Protein 1VR4 (pdb70)

Organism: Bacillus cereus (strain ATCC 14579 / DSM 31 / CCUG 7414 / JCM 2152 / NBRC 15305 / NCIMB 9373 / NCTC 2599 / NRRL B-3711) (NCBI:txid226900)

Structure (mmCIF, N/CA/C/O backbone):
data_1VR4
#
_entry.id   1VR4
#
_cell.length_a   51.940
_cell.length_b   53.560
_cell.length_c   53.480
_cell.angle_alpha   65.88
_cell.angle_beta   70.37
_cell.angle_gamma   70.88
#
_symmetry.space_group_name_H-M   'P 1'
#
loop_
_entity.id
_entity.type
_entity.pdbx_description
1 polymer 'hypothetical protein APC22750'
2 water water
#
loop_
_atom_site.group_PDB
_atom_site.id
_atom_site.type_symbol
_atom_site.label_atom_id
_atom_site.label_alt_id
_atom_site.label_comp_id
_atom_site.label_asym_id
_atom_site.label_entity_id
_atom_site.label_seq_id
_atom_site.pdbx_PDB_ins_code
_atom_site.Cartn_x
_atom_site.Cartn_y
_atom_site.Cartn_z
_atom_site.occupancy
_atom_site.B_iso_or_equiv
_atom_site.auth_seq_id
_atom_site.auth_comp_id
_atom_site.auth_asym_id
_atom_site.auth_atom_id
_atom_site.pdbx_PDB_model_num
ATOM 1 N N . MET A 1 1 ? 27.821 26.431 -7.486 1.00 17.33 1 MET A N 1
ATOM 2 C CA . MET A 1 1 ? 27.446 27.738 -6.874 1.00 17.34 1 MET A CA 1
ATOM 3 C C . MET A 1 1 ? 27.403 27.597 -5.358 1.00 16.30 1 MET A C 1
ATOM 4 O O . MET A 1 1 ? 26.685 26.747 -4.838 1.00 16.41 1 MET A O 1
ATOM 9 N N . ILE A 1 2 ? 28.164 28.415 -4.642 1.00 15.03 2 ILE A N 1
ATOM 10 C CA . ILE A 1 2 ? 27.948 28.534 -3.199 1.00 13.90 2 ILE A CA 1
ATOM 11 C C . ILE A 1 2 ? 26.772 29.478 -2.929 1.00 13.08 2 ILE A C 1
ATOM 12 O O . ILE A 1 2 ? 26.803 30.621 -3.350 1.00 11.89 2 ILE A O 1
ATOM 17 N N . VAL A 1 3 ? 25.730 28.950 -2.281 1.00 11.84 3 VAL A N 1
ATOM 18 C CA . VAL A 1 3 ? 24.661 29.745 -1.686 1.00 12.41 3 VAL A CA 1
ATOM 19 C C . VAL A 1 3 ? 24.809 29.762 -0.158 1.00 11.39 3 VAL A C 1
ATOM 20 O O . VAL A 1 3 ? 24.999 28.724 0.484 1.00 11.42 3 VAL A O 1
ATOM 24 N N . THR A 1 4 ? 24.776 30.944 0.434 1.00 10.71 4 THR A N 1
ATOM 25 C CA . THR A 1 4 ? 24.985 31.035 1.875 1.00 9.35 4 THR A CA 1
ATOM 26 C C . THR A 1 4 ? 24.200 32.163 2.512 1.00 9.82 4 THR A C 1
ATOM 27 O O . THR A 1 4 ? 24.044 33.236 1.911 1.00 8.87 4 THR A O 1
ATOM 31 N N . THR A 1 5 ? 23.691 31.902 3.721 1.00 9.56 5 THR A N 1
ATOM 32 C CA . THR A 1 5 ? 22.985 32.918 4.481 1.00 9.59 5 THR A CA 1
ATOM 33 C C . THR A 1 5 ? 23.967 33.863 5.176 1.00 10.40 5 THR A C 1
ATOM 34 O O . THR A 1 5 ? 23.533 34.867 5.730 1.00 10.69 5 THR A O 1
ATOM 38 N N . THR A 1 6 ? 25.275 33.549 5.151 1.00 11.67 6 THR A N 1
ATOM 39 C CA . THR A 1 6 ? 26.306 34.417 5.746 1.00 12.40 6 THR A CA 1
ATOM 40 C C . THR A 1 6 ? 26.694 35.550 4.797 1.00 14.02 6 THR A C 1
ATOM 41 O O . THR A 1 6 ? 26.452 35.463 3.587 1.00 14.09 6 THR A O 1
ATOM 45 N N . SER A 1 7 ? 27.332 36.580 5.361 1.00 15.23 7 SER A N 1
ATOM 46 C CA . SER A 1 7 ? 27.701 37.804 4.663 1.00 16.99 7 SER A CA 1
ATOM 47 C C . SER A 1 7 ? 29.127 37.732 4.166 1.00 17.59 7 SER A C 1
ATOM 48 O O . SER A 1 7 ? 29.856 38.720 4.255 1.00 18.33 7 SER A O 1
ATOM 51 N N . GLY A 1 8 ? 29.537 36.564 3.672 1.00 18.04 8 GLY A N 1
ATOM 52 C CA . GLY A 1 8 ? 30.851 36.402 3.078 1.00 18.03 8 GLY A CA 1
ATOM 53 C C . GLY A 1 8 ? 31.268 34.948 2.951 1.00 18.21 8 GLY A C 1
ATOM 54 O O . GLY A 1 8 ? 30.685 34.061 3.590 1.00 18.22 8 GLY A O 1
ATOM 55 N N . ILE A 1 9 ? 32.294 34.710 2.137 1.00 18.12 9 ILE A N 1
ATOM 56 C CA . ILE A 1 9 ? 32.808 33.361 1.918 1.00 18.00 9 ILE A CA 1
ATOM 57 C C . ILE A 1 9 ? 34.176 33.255 2.544 1.00 17.77 9 ILE A C 1
ATOM 58 O O . ILE A 1 9 ? 35.182 33.630 1.929 1.00 18.15 9 ILE A O 1
ATOM 63 N N . GLN A 1 10 ? 34.217 32.760 3.778 1.00 17.41 10 GLN A N 1
ATOM 64 C CA . GLN A 1 10 ? 35.484 32.519 4.465 1.00 16.97 10 GLN A CA 1
ATOM 65 C C . GLN A 1 10 ? 36.447 31.814 3.525 1.00 16.69 10 GLN A C 1
ATOM 66 O O . GLN A 1 10 ? 36.092 30.805 2.923 1.00 16.94 10 GLN A O 1
ATOM 72 N N . GLY A 1 11 ? 37.652 32.354 3.387 1.00 16.17 11 GLY A N 1
ATOM 73 C CA . GLY A 1 11 ? 38.663 31.756 2.535 1.00 15.79 11 GLY A CA 1
ATOM 74 C C . GLY A 1 11 ? 38.739 32.340 1.135 1.00 15.51 11 GLY A C 1
ATOM 75 O O . GLY A 1 11 ? 39.768 32.221 0.460 1.00 15.56 11 GLY A O 1
ATOM 76 N N . LYS A 1 12 ? 37.655 32.978 0.702 1.00 15.02 12 LYS A N 1
ATOM 77 C CA . LYS A 1 12 ? 37.536 33.469 -0.668 1.00 14.54 12 LYS A CA 1
ATOM 78 C C . LYS A 1 12 ? 37.156 34.942 -0.681 1.00 14.00 12 LYS A C 1
ATOM 79 O O . LYS A 1 12 ? 36.089 35.311 -0.193 1.00 14.63 12 LYS A O 1
ATOM 85 N N . GLU A 1 13 ? 38.009 35.785 -1.248 1.00 13.02 13 GLU A N 1
ATOM 86 C CA . GLU A 1 13 ? 37.662 37.198 -1.416 1.00 12.22 13 GLU A CA 1
ATOM 87 C C . GLU A 1 13 ? 36.605 37.384 -2.510 1.00 10.73 13 GLU A C 1
ATOM 88 O O . GLU A 1 13 ? 36.652 36.714 -3.537 1.00 10.78 13 GLU A O 1
ATOM 94 N N . ILE A 1 14 ? 35.666 38.299 -2.297 1.00 9.23 14 ILE A N 1
ATOM 95 C CA . ILE A 1 14 ? 34.710 38.654 -3.347 1.00 7.67 14 ILE A CA 1
ATOM 96 C C . ILE A 1 14 ? 35.318 39.696 -4.266 1.00 7.52 14 ILE A C 1
ATOM 97 O O . ILE A 1 14 ? 35.735 40.769 -3.817 1.00 6.89 14 ILE A O 1
ATOM 102 N N . ILE A 1 15 ? 35.359 39.379 -5.556 1.00 7.34 15 ILE A N 1
ATOM 103 C CA . ILE A 1 15 ? 35.958 40.279 -6.547 1.00 7.77 15 ILE A CA 1
ATOM 104 C C . ILE A 1 15 ? 34.921 41.176 -7.268 1.00 7.70 15 ILE A C 1
ATOM 105 O O . ILE A 1 15 ? 35.249 42.257 -7.758 1.00 7.32 15 ILE A O 1
ATOM 110 N N . GLU A 1 16 ? 33.670 40.735 -7.321 1.00 7.07 16 GLU A N 1
ATOM 111 C CA . GLU A 1 16 ? 32.627 41.592 -7.870 1.00 7.83 16 GLU A CA 1
ATOM 112 C C . GLU A 1 16 ? 31.259 41.356 -7.234 1.00 7.61 16 GLU A C 1
ATOM 113 O O . GLU A 1 16 ? 30.854 40.197 -7.015 1.00 6.39 16 GLU A O 1
ATOM 119 N N . TYR A 1 17 ? 30.569 42.458 -6.914 1.00 7.59 17 TYR A N 1
ATOM 120 C CA . TYR A 1 17 ? 29.190 42.374 -6.422 1.00 8.10 17 TYR A CA 1
ATOM 121 C C . TYR A 1 17 ? 28.289 42.744 -7.573 1.00 8.56 17 TYR A C 1
ATOM 122 O O . TYR A 1 17 ? 28.259 43.905 -8.007 1.00 8.38 17 TYR A O 1
ATOM 131 N N . ILE A 1 18 ? 27.537 41.758 -8.047 1.00 8.48 18 ILE A N 1
ATOM 132 C CA . ILE A 1 18 ? 26.814 41.887 -9.303 1.00 8.67 18 ILE A CA 1
ATOM 133 C C . ILE A 1 18 ? 25.428 42.522 -9.135 1.00 9.12 18 ILE A C 1
ATOM 134 O O . ILE A 1 18 ? 25.104 43.502 -9.820 1.00 9.10 18 ILE A O 1
ATOM 139 N N . ASP A 1 19 ? 24.621 41.964 -8.234 1.00 8.30 19 ASP A N 1
ATOM 140 C CA . ASP A 1 19 ? 23.208 42.341 -8.126 1.00 8.77 19 ASP A CA 1
ATOM 141 C C . ASP A 1 19 ? 22.557 41.604 -6.983 1.00 7.64 19 ASP A C 1
ATOM 142 O O . ASP A 1 19 ? 22.945 40.472 -6.637 1.00 6.70 19 ASP A O 1
ATOM 147 N N . ILE A 1 20 ? 21.536 42.221 -6.423 1.00 7.09 20 ILE A N 1
ATOM 148 C CA . ILE A 1 20 ? 20.669 41.490 -5.529 1.00 7.16 20 ILE A CA 1
ATOM 149 C C . ILE A 1 20 ? 19.757 40.705 -6.438 1.00 7.09 20 ILE A C 1
ATOM 150 O O . ILE A 1 20 ? 19.269 41.217 -7.494 1.00 5.40 20 ILE A O 1
ATOM 155 N N . VAL A 1 21 ? 19.609 39.428 -6.094 1.00 5.80 21 VAL A N 1
ATOM 156 C CA . VAL A 1 21 ? 18.717 38.552 -6.873 1.00 5.74 21 VAL A CA 1
ATOM 157 C C . VAL A 1 21 ? 17.633 38.020 -5.948 1.00 5.22 21 VAL A C 1
ATOM 158 O O . VAL A 1 21 ? 17.861 37.947 -4.768 1.00 4.74 21 VAL A O 1
ATOM 162 N N . ASN A 1 22 ? 16.468 37.667 -6.502 1.00 5.21 22 ASN A N 1
ATOM 163 C CA . ASN A 1 22 ? 15.298 37.257 -5.729 1.00 4.35 22 ASN A CA 1
ATOM 164 C C . ASN A 1 22 ? 14.662 36.081 -6.494 1.00 4.56 22 ASN A C 1
ATOM 165 O O . ASN A 1 22 ? 14.752 35.975 -7.745 1.00 4.16 22 ASN A O 1
ATOM 170 N N . GLY A 1 23 ? 14.031 35.200 -5.747 1.00 4.81 23 GLY A N 1
ATOM 171 C CA . GLY A 1 23 ? 13.184 34.153 -6.320 1.00 4.74 23 GLY A CA 1
ATOM 172 C C . GLY A 1 23 ? 11.996 34.006 -5.380 1.00 5.24 23 GLY A C 1
ATOM 173 O O . GLY A 1 23 ? 12.106 34.351 -4.177 1.00 4.58 23 GLY A O 1
ATOM 174 N N . GLU A 1 24 ? 10.860 33.543 -5.908 1.00 5.05 24 GLU A N 1
ATOM 175 C CA . GLU A 1 24 ? 9.656 33.340 -5.103 1.00 6.27 24 GLU A CA 1
ATOM 176 C C . GLU A 1 24 ? 8.852 32.188 -5.648 1.00 5.55 24 GLU A C 1
ATOM 177 O O . GLU A 1 24 ? 8.963 31.825 -6.833 1.00 5.77 24 GLU A O 1
ATOM 183 N N . ALA A 1 25 ? 8.026 31.642 -4.773 1.00 4.42 25 ALA A N 1
ATOM 184 C CA . ALA A 1 25 ? 7.104 30.565 -5.104 1.00 4.94 25 ALA A CA 1
ATOM 185 C C . ALA A 1 25 ? 5.830 30.801 -4.344 1.00 4.75 25 ALA A C 1
ATOM 186 O O . ALA A 1 25 ? 5.840 31.340 -3.236 1.00 5.20 25 ALA A O 1
ATOM 188 N N . ILE A 1 26 ? 4.720 30.382 -4.919 1.00 5.27 26 ILE A N 1
ATOM 189 C CA . ILE A 1 26 ? 3.450 30.643 -4.293 1.00 5.65 26 ILE A CA 1
ATOM 190 C C . ILE A 1 26 ? 2.656 29.342 -4.173 1.00 6.31 26 ILE A C 1
ATOM 191 O O . ILE A 1 26 ? 2.532 28.595 -5.136 1.00 6.08 26 ILE A O 1
ATOM 196 N N . MET A 1 27 ? 2.139 29.094 -2.973 1.00 6.63 27 MET A N 1
ATOM 197 C CA . MET A 1 27 ? 1.401 27.890 -2.657 1.00 7.62 27 MET A CA 1
ATOM 198 C C . MET A 1 27 ? -0.094 28.154 -2.629 1.00 6.97 27 MET A C 1
ATOM 199 O O . MET A 1 27 ? -0.548 29.070 -1.951 1.00 6.87 27 MET A O 1
ATOM 204 N N . GLY A 1 28 ? -0.849 27.343 -3.360 1.00 6.81 28 GLY A N 1
ATOM 205 C CA . GLY A 1 28 ? -2.299 27.439 -3.396 1.00 6.34 28 GLY A CA 1
ATOM 206 C C . GLY A 1 28 ? -2.970 27.205 -2.054 1.00 6.55 28 GLY A C 1
ATOM 207 O O . GLY A 1 28 ? -2.447 26.461 -1.222 1.00 6.16 28 GLY A O 1
ATOM 208 N N . ALA A 1 29 ? -4.116 27.857 -1.846 1.00 6.94 29 ALA A N 1
ATOM 209 C CA . ALA A 1 29 ? -4.917 27.704 -0.626 1.00 7.77 29 ALA A CA 1
ATOM 210 C C . ALA A 1 29 ? -5.298 26.237 -0.384 1.00 8.35 29 ALA A C 1
ATOM 211 O O . ALA A 1 29 ? -5.143 25.727 0.732 1.00 8.13 29 ALA A O 1
ATOM 213 N N . ASN A 1 30 ? -5.787 25.576 -1.439 1.00 9.06 30 ASN A N 1
ATOM 214 C CA . ASN A 1 30 ? -6.032 24.137 -1.434 1.00 9.70 30 ASN A CA 1
ATOM 215 C C . ASN A 1 30 ? -4.862 23.342 -0.851 1.00 10.26 30 ASN A C 1
ATOM 216 O O . ASN A 1 30 ? -5.081 22.406 -0.086 1.00 10.64 30 ASN A O 1
ATOM 221 N N . ILE A 1 31 ? -3.630 23.717 -1.201 1.00 10.46 31 ILE A N 1
ATOM 222 C CA . ILE A 1 31 ? -2.455 23.040 -0.653 1.00 11.29 31 ILE A CA 1
ATOM 223 C C . ILE A 1 31 ? -2.101 23.420 0.794 1.00 12.00 31 ILE A C 1
ATOM 224 O O . ILE A 1 31 ? -1.747 22.542 1.589 1.00 12.39 31 ILE A O 1
ATOM 229 N N . VAL A 1 32 ? -2.191 24.708 1.137 1.00 12.29 32 VAL A N 1
ATOM 230 C CA . VAL A 1 32 ? -1.892 25.163 2.505 1.00 12.49 32 VAL A CA 1
ATOM 231 C C . VAL A 1 32 ? -2.802 24.416 3.511 1.00 13.35 32 VAL A C 1
ATOM 232 O O . VAL A 1 32 ? -2.351 24.007 4.586 1.00 13.16 32 VAL A O 1
ATOM 236 N N . ARG A 1 33 ? -4.071 24.247 3.123 1.00 14.36 33 ARG A N 1
ATOM 237 C CA . ARG A 1 33 ? -5.089 23.489 3.868 1.00 15.31 33 ARG A CA 1
ATOM 238 C C . ARG A 1 33 ? -4.705 22.017 4.084 1.00 16.30 33 ARG A C 1
ATOM 239 O O . ARG A 1 33 ? -5.005 21.443 5.133 1.00 16.07 33 ARG A O 1
ATOM 247 N N . ASP A 1 34 ? -4.044 21.423 3.088 1.00 17.91 34 ASP A N 1
ATOM 248 C CA . ASP A 1 34 ? -3.461 20.079 3.199 1.00 19.47 34 ASP A CA 1
ATOM 249 C C . ASP A 1 34 ? -2.115 20.097 3.922 1.00 20.02 34 ASP A C 1
ATOM 250 O O . ASP A 1 34 ? -1.229 19.290 3.627 1.00 20.21 34 ASP A O 1
ATOM 255 N N . LEU A 1 35 ? -1.962 21.042 4.844 1.00 20.63 35 LEU A N 1
ATOM 256 C CA . LEU A 1 35 ? -0.835 21.061 5.768 1.00 21.39 35 LEU A CA 1
ATOM 257 C C . LEU A 1 35 ? -1.332 21.603 7.106 1.00 21.88 35 LEU A C 1
ATOM 258 O O . LEU A 1 35 ? -0.550 22.083 7.927 1.00 22.08 35 LEU A O 1
ATOM 263 N N . PHE A 1 36 ? -2.650 21.532 7.305 1.00 22.46 36 PHE A N 1
ATOM 264 C CA . PHE A 1 36 ? -3.258 21.717 8.615 1.00 22.87 36 PHE A CA 1
ATOM 265 C C . PHE A 1 36 ? -3.345 20.327 9.259 1.00 23.16 36 PHE A C 1
ATOM 266 O O . PHE A 1 36 ? -4.422 19.885 9.699 1.00 22.82 36 PHE A O 1
ATOM 274 N N . ALA A 1 37 ? -2.197 19.642 9.290 1.00 23.47 37 ALA A N 1
ATOM 275 C CA . ALA A 1 37 ? -2.079 18.301 9.879 1.00 23.76 37 ALA A CA 1
ATOM 276 C C . ALA A 1 37 ? -2.248 18.402 11.393 1.00 23.73 37 ALA A C 1
ATOM 277 O O . ALA A 1 37 ? -2.653 17.437 12.068 1.00 23.74 37 ALA A O 1
ATOM 279 N N . SER A 1 38 ? -1.951 19.603 11.894 1.00 23.57 38 SER A N 1
ATOM 280 C CA . SER A 1 38 ? -1.988 19.947 13.308 1.00 23.01 38 SER A CA 1
ATOM 281 C C . SER A 1 38 ? -3.357 19.758 13.968 1.00 22.57 38 SER A C 1
ATOM 282 O O . SER A 1 38 ? -3.585 20.264 15.072 1.00 22.96 38 SER A O 1
ATOM 285 N N . VAL A 1 39 ? -4.249 19.005 13.319 1.00 21.73 39 VAL A N 1
ATOM 286 C CA . VAL A 1 39 ? -5.488 18.537 13.960 1.00 20.62 39 VAL A CA 1
ATOM 287 C C . VAL A 1 39 ? -5.144 17.917 15.327 1.00 19.73 39 VAL A C 1
ATOM 288 O O . VAL A 1 39 ? -6.019 17.679 16.173 1.00 19.58 39 VAL A O 1
ATOM 292 N N . ARG A 1 40 ? -3.847 17.661 15.507 1.00 18.46 40 ARG A N 1
ATOM 293 C CA . ARG A 1 40 ? -3.299 17.168 16.778 1.00 16.86 40 ARG A CA 1
ATOM 294 C C . ARG A 1 40 ? -1.920 17.765 17.121 1.00 15.58 40 ARG A C 1
ATOM 295 O O . ARG A 1 40 ? -0.897 17.370 16.573 1.00 15.39 40 ARG A O 1
ATOM 303 N N . ASP A 1 41 ? -1.950 18.785 18.014 1.00 13.69 41 ASP A N 1
ATOM 304 C CA . ASP A 1 41 ? -0.730 19.299 18.656 1.00 11.73 41 ASP A CA 1
ATOM 305 C C . ASP A 1 41 ? 0.246 19.962 17.679 1.00 10.08 41 ASP A C 1
ATOM 306 O O . ASP A 1 41 ? -0.081 20.864 16.906 1.00 9.81 41 ASP A O 1
ATOM 311 N N . VAL A 1 42 ? 1.503 19.497 17.784 1.00 7.95 42 VAL A N 1
ATOM 312 C CA . VAL A 1 42 ? 2.582 20.090 17.037 1.00 6.15 42 VAL A CA 1
ATOM 313 C C . VAL A 1 42 ? 3.285 19.034 16.197 1.00 4.94 42 VAL A C 1
ATOM 314 O O . VAL A 1 42 ? 3.884 18.105 16.734 1.00 5.07 42 VAL A O 1
ATOM 318 N N . VAL A 1 43 ? 3.462 19.304 14.910 1.00 3.22 43 VAL A N 1
ATOM 319 C CA . VAL A 1 43 ? 4.103 18.349 14.028 1.00 2.00 43 VAL A CA 1
ATOM 320 C C . VAL A 1 43 ? 5.212 19.012 13.200 1.00 2.00 43 VAL A C 1
ATOM 321 O O . VAL A 1 43 ? 5.070 20.148 12.736 1.00 2.00 43 VAL A O 1
ATOM 325 N N . GLY A 1 44 ? 6.307 18.289 12.995 1.00 2.00 44 GLY A N 1
ATOM 326 C CA . GLY A 1 44 ? 7.355 18.759 12.098 1.00 2.00 44 GLY A CA 1
ATOM 327 C C . GLY A 1 44 ? 6.916 18.771 10.645 1.00 2.00 44 GLY A C 1
ATOM 328 O O . GLY A 1 44 ? 6.032 18.004 10.253 1.00 2.00 44 GLY A O 1
ATOM 329 N N . GLY A 1 45 ? 7.544 19.625 9.844 1.00 2.00 45 GLY A N 1
ATOM 330 C CA . GLY A 1 45 ? 7.329 19.638 8.405 1.00 2.00 45 GLY A CA 1
ATOM 331 C C . GLY A 1 45 ? 7.668 18.322 7.717 1.00 2.00 45 GLY A C 1
ATOM 332 O O . GLY A 1 45 ? 7.204 18.054 6.620 1.00 2.00 45 GLY A O 1
ATOM 333 N N . ARG A 1 46 ? 8.483 17.491 8.347 1.00 2.00 46 ARG A N 1
ATOM 334 C CA . ARG A 1 46 ? 8.797 16.188 7.753 1.00 2.00 46 ARG A CA 1
ATOM 335 C C . ARG A 1 46 ? 8.076 14.989 8.371 1.00 2.00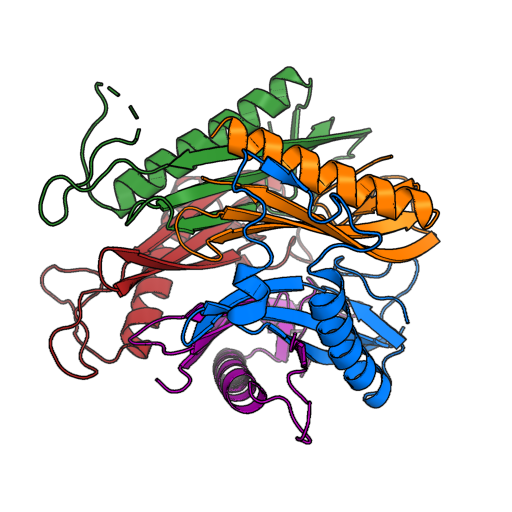 46 ARG A C 1
ATOM 336 O O . ARG A 1 46 ? 8.491 13.851 8.153 1.00 2.00 46 ARG A O 1
ATOM 344 N N . ALA A 1 47 ? 6.994 15.218 9.115 1.00 2.00 47 ALA A N 1
ATOM 345 C CA . ALA A 1 47 ? 6.211 14.102 9.647 1.00 2.00 47 ALA A CA 1
ATOM 346 C C . ALA A 1 47 ? 5.433 13.419 8.509 1.00 2.00 47 ALA A C 1
ATOM 347 O O . ALA A 1 47 ? 4.692 14.077 7.769 1.00 2.00 47 ALA A O 1
ATOM 349 N N . GLY A 1 48 ? 5.653 12.119 8.343 1.00 2.00 48 GLY A N 1
ATOM 350 C CA . GLY A 1 48 ? 5.001 11.348 7.294 1.00 2.00 48 GLY A CA 1
ATOM 351 C C . GLY A 1 48 ? 5.301 11.721 5.843 1.00 2.00 48 GLY A C 1
ATOM 352 O O . GLY A 1 48 ? 4.557 11.339 4.951 1.00 2.00 48 GLY A O 1
ATOM 353 N N . SER A 1 49 ? 6.373 12.473 5.613 1.00 2.00 49 SER A N 1
ATOM 354 C CA . SER A 1 49 ? 6.876 12.758 4.260 1.00 2.00 49 SER A CA 1
ATOM 355 C C . SER A 1 49 ? 8.418 12.697 4.202 1.00 2.00 49 SER A C 1
ATOM 356 O O . SER A 1 49 ? 9.080 12.887 5.214 1.00 2.00 49 SER A O 1
ATOM 359 N N . TYR A 1 50 ? 8.978 12.389 3.036 1.00 2.00 50 TYR A N 1
ATOM 360 C CA . TYR A 1 50 ? 10.424 12.318 2.893 1.00 2.00 50 TYR A CA 1
ATOM 361 C C . TYR A 1 50 ? 11.028 13.705 3.040 1.00 2.97 50 TYR A C 1
ATOM 362 O O . TYR A 1 50 ? 11.852 13.938 3.920 1.00 2.62 50 TYR A O 1
ATOM 371 N N . GLU A 1 51 ? 10.579 14.606 2.174 1.00 3.92 51 GLU A N 1
ATOM 372 C CA . GLU A 1 51 ? 10.970 16.000 2.173 1.00 5.98 51 GLU A CA 1
ATOM 373 C C . GLU A 1 51 ? 9.854 16.820 2.813 1.00 6.15 51 GLU A C 1
ATOM 374 O O . GLU A 1 51 ? 8.676 16.493 2.664 1.00 5.50 51 GLU A O 1
ATOM 380 N N . SER A 1 52 ? 10.252 17.876 3.523 1.00 7.39 52 SER A N 1
ATOM 381 C CA . SER A 1 52 ? 9.347 18.849 4.132 1.00 8.78 52 SER A CA 1
ATOM 382 C C . SER A 1 52 ? 8.258 19.262 3.165 1.00 8.77 52 SER A C 1
ATOM 383 O O . SER A 1 52 ? 8.519 19.483 1.986 1.00 8.54 52 SER A O 1
ATOM 386 N N . LYS A 1 53 ? 7.042 19.393 3.672 1.00 9.17 53 LYS A N 1
ATOM 387 C CA . LYS A 1 53 ? 5.908 19.816 2.847 1.00 9.54 53 LYS A CA 1
ATOM 388 C C . LYS A 1 53 ? 6.033 21.203 2.188 1.00 10.09 53 LYS A C 1
ATOM 389 O O . LYS A 1 53 ? 5.261 21.542 1.289 1.00 10.19 53 LYS A O 1
ATOM 395 N N . LEU A 1 54 ? 7.014 21.986 2.632 1.00 10.59 54 LEU A N 1
ATOM 396 C CA . LEU A 1 54 ? 7.293 23.306 2.089 1.00 11.09 54 LEU A CA 1
ATOM 397 C C . LEU A 1 54 ? 8.574 23.322 1.266 1.00 11.78 54 LEU A C 1
ATOM 398 O O . LEU A 1 54 ? 8.973 24.377 0.742 1.00 11.20 54 LEU A O 1
ATOM 403 N N . LYS A 1 55 ? 9.233 22.169 1.172 1.00 12.31 55 LYS A N 1
ATOM 404 C CA . LYS A 1 55 ? 10.536 22.098 0.521 1.00 13.19 55 LYS A CA 1
ATOM 405 C C . LYS A 1 55 ? 10.397 22.420 -0.956 1.00 12.98 55 LYS A C 1
ATOM 406 O O . LYS A 1 55 ? 11.274 23.044 -1.552 1.00 12.91 55 LYS A O 1
ATOM 412 N N . GLU A 1 56 ? 9.304 21.966 -1.549 1.00 12.89 56 GLU A N 1
ATOM 413 C CA . GLU A 1 56 ? 9.124 22.158 -2.969 1.00 12.93 56 GLU A CA 1
ATOM 414 C C . GLU A 1 56 ? 8.947 23.638 -3.327 1.00 11.91 56 GLU A C 1
ATOM 415 O O . GLU A 1 56 ? 9.503 24.108 -4.322 1.00 11.58 56 GLU A O 1
ATOM 421 N N . ALA A 1 57 ? 8.205 24.365 -2.497 1.00 10.34 57 ALA A N 1
ATOM 422 C CA . ALA A 1 57 ? 8.060 25.807 -2.661 1.00 9.73 57 ALA A CA 1
ATOM 423 C C . ALA A 1 57 ? 9.399 26.524 -2.501 1.00 9.57 57 ALA A C 1
ATOM 424 O O . ALA A 1 57 ? 9.721 27.417 -3.305 1.00 8.93 57 ALA A O 1
ATOM 426 N N . ARG A 1 58 ? 10.180 26.133 -1.481 1.00 8.91 58 ARG A N 1
ATOM 427 C CA . ARG A 1 58 ? 11.496 26.734 -1.232 1.00 9.50 58 ARG A CA 1
ATOM 428 C C . ARG A 1 58 ? 12.478 26.433 -2.359 1.00 9.37 58 ARG A C 1
ATOM 429 O O . ARG A 1 58 ? 13.229 27.317 -2.770 1.00 8.20 58 ARG A O 1
ATOM 437 N N . ASP A 1 59 ? 12.474 25.188 -2.831 1.00 9.50 59 ASP A N 1
ATOM 438 C CA . ASP A 1 59 ? 13.349 24.777 -3.920 1.00 10.35 59 ASP A CA 1
ATOM 439 C C . ASP A 1 59 ? 13.030 25.536 -5.218 1.00 9.55 59 ASP A C 1
ATOM 440 O O . ASP A 1 59 ? 13.947 25.898 -5.965 1.00 9.91 59 ASP A O 1
ATOM 445 N N . ILE A 1 60 ? 11.755 25.814 -5.467 1.00 8.32 60 ILE A N 1
ATOM 446 C CA . ILE A 1 60 ? 11.365 26.606 -6.649 1.00 7.13 60 ILE A CA 1
ATOM 447 C C . ILE A 1 60 ? 11.823 28.058 -6.515 1.00 6.41 60 ILE A C 1
ATOM 448 O O . ILE A 1 60 ? 12.323 28.627 -7.479 1.00 5.14 60 ILE A O 1
ATOM 453 N N . ALA A 1 61 ? 11.647 28.646 -5.324 1.00 4.92 61 ALA A N 1
ATOM 454 C CA . ALA A 1 61 ? 12.128 29.989 -5.055 1.00 5.28 61 ALA A CA 1
ATOM 455 C C . ALA A 1 61 ? 13.675 30.073 -5.209 1.00 5.27 61 ALA A C 1
ATOM 456 O O . ALA A 1 61 ? 14.203 30.936 -5.902 1.00 3.72 61 ALA A O 1
ATOM 458 N N . MET A 1 62 ? 14.360 29.149 -4.559 1.00 5.79 62 MET A N 1
ATOM 459 C CA . MET A 1 62 ? 15.818 29.050 -4.602 1.00 8.00 62 MET A CA 1
ATOM 460 C C . MET A 1 62 ? 16.370 28.839 -6.023 1.00 7.49 62 MET A C 1
ATOM 461 O O . MET A 1 62 ? 17.361 29.482 -6.396 1.00 7.97 62 MET A O 1
ATOM 466 N N . ASP A 1 63 ? 15.714 27.967 -6.803 1.00 7.53 63 ASP A N 1
ATOM 467 C CA . ASP A 1 63 ? 16.052 27.720 -8.218 1.00 8.48 63 ASP A CA 1
ATOM 468 C C . ASP A 1 63 ? 15.946 28.958 -9.079 1.00 7.59 63 ASP A C 1
ATOM 469 O O . ASP A 1 63 ? 16.778 29.188 -9.945 1.00 7.36 63 ASP A O 1
ATOM 474 N N . GLU A 1 64 ? 14.887 29.734 -8.888 1.00 7.35 64 GLU A N 1
ATOM 475 C CA . GLU A 1 64 ? 14.741 30.953 -9.662 1.00 6.79 64 GLU A CA 1
ATOM 476 C C . GLU A 1 64 ? 15.814 31.982 -9.291 1.00 6.75 64 GLU A C 1
ATOM 477 O O . GLU A 1 64 ? 16.286 32.727 -10.145 1.00 7.40 64 GLU A O 1
ATOM 483 N N . MET A 1 65 ? 16.196 32.023 -8.018 1.00 5.43 65 MET A N 1
ATOM 484 C CA . MET A 1 65 ? 17.151 33.041 -7.583 1.00 4.64 65 MET A CA 1
ATOM 485 C C . MET A 1 65 ? 18.498 32.671 -8.222 1.00 5.03 65 MET A C 1
ATOM 486 O O . MET A 1 65 ? 19.102 33.469 -8.954 1.00 4.23 65 MET A O 1
ATOM 491 N N . LYS A 1 66 ? 18.913 31.418 -8.017 1.00 6.03 66 LYS A N 1
ATOM 492 C CA . LYS A 1 66 ? 20.113 30.882 -8.638 1.00 6.28 66 LYS A CA 1
ATOM 493 C C . LYS A 1 66 ? 20.173 30.994 -10.184 1.00 7.30 66 LYS A C 1
ATOM 494 O O . LYS A 1 66 ? 21.205 31.391 -10.752 1.00 5.79 66 LYS A O 1
ATOM 500 N N . GLU A 1 67 ? 19.095 30.625 -10.876 1.00 8.05 67 GLU A N 1
ATOM 501 C CA . GLU A 1 67 ? 19.092 30.736 -12.347 1.00 8.99 67 GLU A CA 1
ATOM 502 C C . GLU A 1 67 ? 19.434 32.168 -12.772 1.00 8.95 67 GLU A C 1
ATOM 503 O O . GLU A 1 67 ? 20.197 32.381 -13.712 1.00 8.47 67 GLU A O 1
ATOM 509 N N . LEU A 1 68 ? 18.850 33.135 -12.066 1.00 8.58 68 LEU A N 1
ATOM 510 C CA . LEU A 1 68 ? 19.079 34.554 -12.313 1.00 8.48 68 LEU A CA 1
ATOM 511 C C . LEU A 1 68 ? 20.522 34.981 -12.078 1.00 8.04 68 LEU A C 1
ATOM 512 O O . LEU A 1 68 ? 21.138 35.650 -12.919 1.00 7.77 68 LEU A O 1
ATOM 517 N N . ALA A 1 69 ? 21.022 34.626 -10.907 1.00 7.24 69 ALA A N 1
ATOM 518 C CA . ALA A 1 69 ? 22.414 34.817 -10.537 1.00 7.04 69 ALA A CA 1
ATOM 519 C C . ALA A 1 69 ? 23.354 34.228 -11.573 1.00 6.89 69 ALA A C 1
ATOM 520 O O . ALA A 1 69 ? 24.256 34.898 -12.028 1.00 7.04 69 ALA A O 1
ATOM 522 N N . LYS A 1 70 ? 23.132 32.971 -11.939 1.00 7.77 70 LYS A N 1
ATOM 523 C CA . LYS A 1 70 ? 23.965 32.282 -12.923 1.00 8.07 70 LYS A CA 1
ATOM 524 C C . LYS A 1 70 ? 24.001 33.049 -14.249 1.00 8.48 70 LYS A C 1
ATOM 525 O O . LYS A 1 70 ? 25.052 33.190 -14.866 1.00 7.78 70 LYS A O 1
ATOM 531 N N . GLN A 1 71 ? 22.846 33.560 -14.659 1.00 9.14 71 GLN A N 1
ATOM 532 C CA . GLN A 1 71 ? 22.696 34.286 -15.911 1.00 9.75 71 GLN A CA 1
ATOM 533 C C . GLN A 1 71 ? 23.408 35.629 -15.854 1.00 9.50 71 GLN A C 1
ATOM 534 O O . GLN A 1 71 ? 23.874 36.125 -16.875 1.00 9.70 71 GLN A O 1
ATOM 540 N N . LYS A 1 72 ? 23.521 36.187 -14.650 1.00 9.73 72 LYS A N 1
ATOM 541 C CA . LYS A 1 72 ? 24.289 37.414 -14.423 1.00 9.30 72 LYS A CA 1
ATOM 542 C C . LYS A 1 72 ? 25.805 37.214 -14.286 1.00 8.22 72 LYS A C 1
ATOM 543 O O . LYS A 1 72 ? 26.531 38.178 -14.127 1.00 8.20 72 LYS A O 1
ATOM 549 N N . GLY A 1 73 ? 26.282 35.970 -14.338 1.00 7.81 73 GLY A N 1
ATOM 550 C CA . GLY A 1 73 ? 27.709 35.679 -14.395 1.00 6.41 73 GLY A CA 1
ATOM 551 C C . GLY A 1 73 ? 28.349 35.464 -13.035 1.00 6.02 73 GLY A C 1
ATOM 552 O O . GLY A 1 73 ? 29.575 35.443 -12.897 1.00 5.51 73 GLY A O 1
ATOM 553 N N . ALA A 1 74 ? 27.490 35.310 -12.039 1.00 5.61 74 ALA A N 1
ATOM 554 C CA . ALA A 1 74 ? 27.859 35.106 -10.643 1.00 5.33 74 ALA A CA 1
ATOM 555 C C . ALA A 1 74 ? 28.158 33.631 -10.412 1.00 5.14 74 ALA A C 1
ATOM 556 O O . ALA A 1 74 ? 27.619 32.759 -11.113 1.00 5.13 74 ALA A O 1
ATOM 558 N N . ASN A 1 75 ? 29.025 33.351 -9.446 1.00 4.71 75 ASN A N 1
ATOM 559 C CA . ASN A 1 75 ? 29.361 31.966 -9.102 1.00 4.63 75 ASN A CA 1
ATOM 560 C C . ASN A 1 75 ? 29.087 31.699 -7.626 1.00 4.72 75 ASN A C 1
ATOM 561 O O . ASN A 1 75 ? 29.416 30.618 -7.114 1.00 4.97 75 ASN A O 1
ATOM 566 N N . ALA A 1 76 ? 28.481 32.691 -6.954 1.00 3.84 76 ALA A N 1
ATOM 567 C CA . ALA A 1 76 ? 28.048 32.562 -5.560 1.00 3.82 76 ALA A CA 1
ATOM 568 C C . ALA A 1 76 ? 26.923 33.532 -5.226 1.00 4.17 76 ALA A C 1
ATOM 569 O O . ALA A 1 76 ? 26.738 34.563 -5.878 1.00 3.92 76 ALA A O 1
ATOM 571 N N . ILE A 1 77 ? 26.132 33.174 -4.228 1.00 4.98 77 ILE A N 1
ATOM 572 C CA . ILE A 1 77 ? 25.141 34.096 -3.750 1.00 5.43 77 ILE A CA 1
ATOM 573 C C . ILE A 1 77 ? 25.262 34.175 -2.270 1.00 5.02 77 ILE A C 1
ATOM 574 O O . ILE A 1 77 ? 25.123 33.164 -1.600 1.00 5.72 77 ILE A O 1
ATOM 579 N N . VAL A 1 78 ? 25.432 35.387 -1.760 1.00 4.33 78 VAL A N 1
ATOM 580 C CA . VAL A 1 78 ? 25.697 35.597 -0.334 1.00 3.66 78 VAL A CA 1
ATOM 581 C C . VAL A 1 78 ? 24.580 36.417 0.322 1.00 4.54 78 VAL A C 1
ATOM 582 O O . VAL A 1 78 ? 23.752 36.990 -0.391 1.00 3.62 78 VAL A O 1
ATOM 586 N N . GLY A 1 79 ? 24.555 36.453 1.657 1.00 4.60 79 GLY A N 1
ATOM 587 C CA . GLY A 1 79 ? 23.546 37.190 2.413 1.00 4.82 79 GLY A CA 1
ATOM 588 C C . GLY A 1 79 ? 22.125 36.742 2.096 1.00 5.61 79 GLY A C 1
ATOM 589 O O . GLY A 1 79 ? 21.221 37.574 1.970 1.00 4.52 79 GLY A O 1
ATOM 590 N N . VAL A 1 80 ? 21.934 35.429 1.946 1.00 5.40 80 VAL A N 1
ATOM 591 C CA . VAL A 1 80 ? 20.637 34.902 1.531 1.00 6.27 80 VAL A CA 1
ATOM 592 C C . VAL A 1 80 ? 19.651 35.017 2.689 1.00 7.36 80 VAL A C 1
ATOM 593 O O . VAL A 1 80 ? 19.998 34.729 3.827 1.00 6.81 80 VAL A O 1
ATOM 597 N N . ASP A 1 81 ? 18.439 35.482 2.402 1.00 8.33 81 ASP A N 1
ATOM 598 C CA . ASP A 1 81 ? 17.356 35.443 3.394 1.00 9.86 81 ASP A CA 1
ATOM 599 C C . ASP A 1 81 ? 16.092 34.791 2.813 1.00 9.82 81 ASP A C 1
ATOM 600 O O . ASP A 1 81 ? 15.790 34.921 1.617 1.00 10.13 81 ASP A O 1
ATOM 605 N N . VAL A 1 82 ? 15.365 34.073 3.649 1.00 10.52 82 VAL A N 1
ATOM 606 C CA . VAL A 1 82 ? 14.110 33.449 3.240 1.00 11.16 82 VAL A CA 1
ATOM 607 C C . VAL A 1 82 ? 12.971 34.185 3.961 1.00 11.84 82 VAL A C 1
ATOM 608 O O . VAL A 1 82 ? 13.089 34.522 5.125 1.00 10.74 82 VAL A O 1
ATOM 612 N N . ASP A 1 83 ? 11.881 34.453 3.249 1.00 12.53 83 ASP A N 1
ATOM 613 C CA . ASP A 1 83 ? 10.753 35.152 3.850 1.00 13.10 83 ASP A CA 1
ATOM 614 C C . ASP A 1 83 ? 9.461 34.373 3.563 1.00 12.24 83 ASP A C 1
ATOM 615 O O . ASP A 1 83 ? 9.288 33.809 2.485 1.00 12.23 83 ASP A O 1
ATOM 620 N N . TYR A 1 84 ? 8.537 34.380 4.513 1.00 10.93 84 TYR A N 1
ATOM 621 C CA . TYR A 1 84 ? 7.260 33.725 4.318 1.00 9.60 84 TYR A CA 1
ATOM 622 C C . TYR A 1 84 ? 6.201 34.771 4.474 1.00 8.99 84 TYR A C 1
ATOM 623 O O . TYR A 1 84 ? 6.347 35.675 5.308 1.00 9.08 84 TYR A O 1
ATOM 632 N N . GLU A 1 85 ? 5.151 34.693 3.661 1.00 7.62 85 GLU A N 1
ATOM 633 C CA . GLU A 1 85 ? 4.014 35.594 3.824 1.00 7.62 85 GLU A CA 1
ATOM 634 C C . GLU A 1 85 ? 2.714 35.044 3.236 1.00 7.33 85 GLU A C 1
ATOM 635 O O . GLU A 1 85 ? 2.691 34.508 2.125 1.00 6.13 85 GLU A O 1
ATOM 641 N N . VAL A 1 86 ? 1.639 35.193 3.999 1.00 7.78 86 VAL A N 1
ATOM 642 C CA . VAL A 1 86 ? 0.317 34.810 3.561 1.00 8.51 86 VAL A CA 1
ATOM 643 C C . VAL A 1 86 ? -0.260 35.978 2.781 1.00 9.52 86 VAL A C 1
ATOM 644 O O . VAL A 1 86 ? -0.367 37.084 3.307 1.00 9.87 86 VAL A O 1
ATOM 648 N N . VAL A 1 87 ? -0.577 35.730 1.511 1.00 10.53 87 VAL A N 1
ATOM 649 C CA . VAL A 1 87 ? -1.226 36.719 0.631 1.00 11.29 87 VAL A CA 1
ATOM 650 C C . VAL A 1 87 ? -2.636 36.260 0.221 1.00 11.61 87 VAL A C 1
ATOM 651 O O . VAL A 1 87 ? -3.134 35.268 0.753 1.00 11.71 87 VAL A O 1
ATOM 655 N N . ARG A 1 88 ? -3.269 37.000 -0.694 1.00 12.48 88 ARG A N 1
ATOM 656 C CA . ARG A 1 88 ? -4.588 36.690 -1.283 1.00 13.01 88 ARG A CA 1
ATOM 657 C C . ARG A 1 88 ? -5.245 35.359 -0.893 1.00 13.29 88 ARG A C 1
ATOM 658 O O . ARG A 1 88 ? -4.763 34.285 -1.256 1.00 14.52 88 ARG A O 1
ATOM 666 N N . ASP A 1 89 ? -6.340 35.439 -0.148 1.00 13.43 89 ASP A N 1
ATOM 667 C CA . ASP A 1 89 ? -7.237 34.296 0.090 1.00 13.24 89 ASP A CA 1
ATOM 668 C C . ASP A 1 89 ? -6.538 32.999 0.559 1.00 12.37 89 ASP A C 1
ATOM 669 O O . ASP A 1 89 ? -7.008 31.889 0.281 1.00 12.41 89 ASP A O 1
ATOM 674 N N . GLY A 1 90 ? -5.421 33.147 1.268 1.00 11.15 90 GLY A N 1
ATOM 675 C CA . GLY A 1 90 ? -4.800 32.021 1.951 1.00 10.02 90 GLY A CA 1
ATOM 676 C C . GLY A 1 90 ? -3.633 31.328 1.265 1.00 8.88 90 GLY A C 1
ATOM 677 O O . GLY A 1 90 ? -3.203 30.261 1.708 1.00 8.81 90 GLY A O 1
ATOM 678 N N . MET A 1 91 ? -3.128 31.914 0.184 1.00 8.06 91 MET A N 1
ATOM 679 C CA . MET A 1 91 ? -1.967 31.353 -0.511 1.00 7.25 91 MET A CA 1
ATOM 680 C C . MET A 1 91 ? -0.742 31.719 0.316 1.00 6.55 91 MET A C 1
ATOM 681 O O . MET A 1 91 ? -0.721 32.764 0.954 1.00 6.60 91 MET A O 1
ATOM 686 N N . LEU A 1 92 ? 0.261 30.850 0.333 1.00 5.90 92 LEU A N 1
ATOM 687 C CA . LEU A 1 92 ? 1.482 31.124 1.069 1.00 5.20 92 LEU A CA 1
ATOM 688 C C . LEU A 1 92 ? 2.573 31.396 0.064 1.00 4.74 92 LEU A C 1
ATOM 689 O O . LEU A 1 92 ? 2.764 30.611 -0.867 1.00 4.41 92 LEU A O 1
ATOM 694 N N . MET A 1 93 ? 3.261 32.521 0.243 1.00 3.49 93 MET A N 1
ATOM 695 C CA . MET A 1 93 ? 4.388 32.878 -0.589 1.00 4.01 93 MET A CA 1
ATOM 696 C C . MET A 1 93 ? 5.688 32.619 0.197 1.00 3.49 93 MET A C 1
ATOM 697 O O . MET A 1 93 ? 5.784 32.919 1.392 1.00 2.16 93 MET A O 1
ATOM 702 N N . VAL A 1 94 ? 6.662 32.017 -0.470 1.00 3.55 94 VAL A N 1
ATOM 703 C CA . VAL A 1 94 ? 7.993 31.905 0.079 1.00 4.42 94 VAL A CA 1
ATOM 704 C C . VAL A 1 94 ? 8.825 32.730 -0.878 1.00 4.69 94 VAL A C 1
ATOM 705 O O . VAL A 1 94 ? 8.775 32.480 -2.087 1.00 3.55 94 VAL A O 1
ATOM 709 N N . ALA A 1 95 ? 9.547 33.725 -0.339 1.00 4.67 95 ALA A N 1
ATOM 710 C CA . ALA A 1 95 ? 10.437 34.576 -1.133 1.00 4.87 95 ALA A CA 1
ATOM 711 C C . ALA A 1 95 ? 11.886 34.465 -0.633 1.00 5.73 95 ALA A C 1
ATOM 712 O O . ALA A 1 95 ? 12.148 34.425 0.577 1.00 5.84 95 ALA A O 1
ATOM 714 N N . VAL A 1 96 ? 12.830 34.439 -1.564 1.00 6.40 96 VAL A N 1
ATOM 715 C CA . VAL A 1 96 ? 14.244 34.374 -1.200 1.00 6.73 96 VAL A CA 1
ATOM 716 C C . VAL A 1 96 ? 14.999 35.532 -1.853 1.00 6.83 96 VAL A C 1
ATOM 717 O O . VAL A 1 96 ? 14.670 35.925 -2.965 1.00 8.15 96 VAL A O 1
ATOM 721 N N . SER A 1 97 ? 15.939 36.119 -1.131 1.00 6.48 97 SER A N 1
ATOM 722 C CA . SER A 1 97 ? 16.788 37.177 -1.672 1.00 7.03 97 SER A CA 1
ATOM 723 C C . SER A 1 97 ? 18.254 36.875 -1.344 1.00 7.15 97 SER A C 1
ATOM 724 O O . SER A 1 97 ? 18.536 36.145 -0.378 1.00 7.58 97 SER A O 1
ATOM 727 N N . GLY A 1 98 ? 19.179 37.434 -2.132 1.00 6.00 98 GLY A N 1
ATOM 728 C CA . GLY A 1 98 ? 20.587 37.343 -1.815 1.00 4.65 98 GLY A CA 1
ATOM 729 C C . GLY A 1 98 ? 21.376 38.231 -2.765 1.00 4.62 98 GLY A C 1
ATOM 730 O O . GLY A 1 98 ? 20.795 38.824 -3.666 1.00 3.27 98 GLY A O 1
ATOM 731 N N . THR A 1 99 ? 22.680 38.360 -2.525 1.00 3.45 99 THR A N 1
ATOM 732 C CA . THR A 1 99 ? 23.537 39.104 -3.439 1.00 2.89 99 THR A CA 1
ATOM 733 C C . THR A 1 99 ? 24.319 38.158 -4.342 1.00 2.00 99 THR A C 1
ATOM 734 O O . THR A 1 99 ? 25.078 37.320 -3.881 1.00 2.12 99 THR A O 1
ATOM 738 N N . ALA A 1 100 ? 24.120 38.293 -5.636 1.00 2.00 100 ALA A N 1
ATOM 739 C CA . ALA A 1 100 ? 24.888 37.530 -6.594 1.00 2.14 100 ALA A CA 1
ATOM 740 C C . ALA A 1 100 ? 26.287 38.146 -6.660 1.00 3.20 100 ALA A C 1
ATOM 741 O O . ALA A 1 100 ? 26.422 39.360 -6.833 1.00 3.01 100 ALA A O 1
ATOM 743 N N . VAL A 1 101 ? 27.315 37.308 -6.463 1.00 3.20 101 VAL A N 1
ATOM 744 C CA . VAL A 1 101 ? 28.691 37.768 -6.500 1.00 2.90 101 VAL A CA 1
ATOM 745 C C . VAL A 1 101 ? 29.569 36.872 -7.364 1.00 3.21 101 VAL A C 1
ATOM 746 O O . VAL A 1 101 ? 29.223 35.738 -7.690 1.00 2.73 101 VAL A O 1
ATOM 750 N N . ARG A 1 102 ? 30.721 37.401 -7.709 1.00 4.13 102 ARG A N 1
ATOM 751 C CA . ARG A 1 102 ? 31.758 36.628 -8.338 1.00 6.36 102 ARG A CA 1
ATOM 752 C C . ARG A 1 102 ? 32.867 36.490 -7.331 1.00 7.21 102 ARG A C 1
ATOM 753 O O . ARG A 1 102 ? 33.324 37.488 -6.761 1.00 7.61 102 ARG A O 1
ATOM 761 N N . ILE A 1 103 ? 33.282 35.254 -7.098 1.00 8.62 103 ILE A N 1
ATOM 762 C CA . ILE A 1 103 ? 34.500 34.970 -6.340 1.00 10.02 103 ILE A CA 1
ATOM 763 C C . ILE A 1 103 ? 35.591 34.457 -7.280 1.00 10.54 103 ILE A C 1
ATOM 764 O O . ILE A 1 103 ? 35.299 33.858 -8.326 1.00 11.27 103 ILE A O 1
ATOM 770 N N . MET B 1 1 ? 27.697 19.056 16.882 1.00 14.58 1 MET B N 1
ATOM 771 C CA . MET B 1 1 ? 27.425 20.009 15.810 1.00 14.51 1 MET B CA 1
ATOM 772 C C . MET B 1 1 ? 27.127 21.402 16.358 1.00 13.97 1 MET B C 1
ATOM 773 O O . MET B 1 1 ? 26.125 21.621 17.023 1.00 13.75 1 MET B O 1
ATOM 778 N N . ILE B 1 2 ? 28.059 22.338 16.117 1.00 13.06 2 ILE B N 1
ATOM 779 C CA . ILE B 1 2 ? 27.863 23.747 16.476 1.00 12.12 2 ILE B CA 1
ATOM 780 C C . ILE B 1 2 ? 26.810 24.413 15.581 1.00 11.09 2 ILE B C 1
ATOM 781 O O . ILE B 1 2 ? 26.945 24.448 14.352 1.00 11.39 2 ILE B O 1
ATOM 786 N N . VAL B 1 3 ? 25.751 24.917 16.210 1.00 10.01 3 VAL B N 1
ATOM 787 C CA . VAL B 1 3 ? 24.720 25.707 15.520 1.00 9.49 3 VAL B CA 1
ATOM 788 C C . VAL B 1 3 ? 24.659 27.157 16.047 1.00 8.97 3 VAL B C 1
ATOM 789 O O . VAL B 1 3 ? 24.596 27.384 17.252 1.00 8.96 3 VAL B O 1
ATOM 793 N N . THR B 1 4 ? 24.686 28.130 15.138 1.00 7.57 4 THR B N 1
ATOM 794 C CA . THR B 1 4 ? 24.780 29.537 15.527 1.00 6.47 4 THR B CA 1
ATOM 795 C C . THR B 1 4 ? 24.040 30.480 14.578 1.00 5.80 4 THR B C 1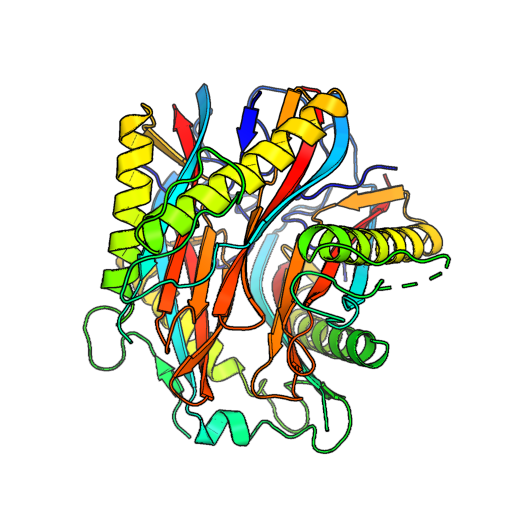
ATOM 796 O O . THR B 1 4 ? 23.944 30.198 13.383 1.00 3.81 4 THR B O 1
ATOM 800 N N . THR B 1 5 ? 23.519 31.572 15.142 1.00 5.54 5 THR B N 1
ATOM 801 C CA . THR B 1 5 ? 22.907 32.652 14.379 1.00 6.54 5 THR B CA 1
ATOM 802 C C . THR B 1 5 ? 23.944 33.606 13.812 1.00 8.19 5 THR B C 1
ATOM 803 O O . THR B 1 5 ? 23.594 34.471 13.019 1.00 9.61 5 THR B O 1
ATOM 807 N N . THR B 1 6 ? 25.191 33.500 14.259 1.00 9.24 6 THR B N 1
ATOM 808 C CA . THR B 1 6 ? 26.276 34.303 13.708 1.00 10.50 6 THR B CA 1
ATOM 809 C C . THR B 1 6 ? 26.679 33.771 12.339 1.00 11.35 6 THR B C 1
ATOM 810 O O . THR B 1 6 ? 26.295 32.677 11.949 1.00 11.57 6 THR B O 1
ATOM 814 N N . SER B 1 7 ? 27.480 34.542 11.620 1.00 13.03 7 SER B N 1
ATOM 815 C CA . SER B 1 7 ? 27.840 34.176 10.263 1.00 14.89 7 SER B CA 1
ATOM 816 C C . SER B 1 7 ? 29.290 33.750 10.177 1.00 15.40 7 SER B C 1
ATOM 817 O O . SER B 1 7 ? 30.065 34.302 9.391 1.00 16.50 7 SER B O 1
ATOM 820 N N . GLY B 1 8 ? 29.661 32.787 11.016 1.00 15.57 8 GLY B N 1
ATOM 821 C CA . GLY B 1 8 ? 31.101 32.590 11.283 1.00 15.49 8 GLY B CA 1
ATOM 822 C C . GLY B 1 8 ? 31.399 31.848 12.610 1.00 15.87 8 GLY B C 1
ATOM 823 O O . GLY B 1 8 ? 30.719 32.001 13.635 1.00 15.82 8 GLY B O 1
ATOM 824 N N . ILE B 1 9 ? 32.446 30.990 12.557 1.00 15.46 9 ILE B N 1
ATOM 825 C CA . ILE B 1 9 ? 32.941 30.323 13.768 1.00 15.64 9 ILE B CA 1
ATOM 826 C C . ILE B 1 9 ? 34.400 30.749 14.086 1.00 15.59 9 ILE B C 1
ATOM 827 O O . ILE B 1 9 ? 35.179 31.087 13.212 1.00 15.48 9 ILE B O 1
ATOM 832 N N . GLN B 1 10 ? 34.734 30.750 15.405 1.00 15.70 10 GLN B N 1
ATOM 833 C CA . GLN B 1 10 ? 35.931 31.449 15.891 1.00 15.64 10 GLN B CA 1
ATOM 834 C C . GLN B 1 10 ? 37.084 30.484 16.183 1.00 15.56 10 GLN B C 1
ATOM 835 O O . GLN B 1 10 ? 37.063 29.687 17.113 1.00 15.82 10 GLN B O 1
ATOM 841 N N . GLY B 1 11 ? 38.122 30.559 15.332 1.00 14.91 11 GLY B N 1
ATOM 842 C CA . GLY B 1 11 ? 39.205 29.596 15.448 1.00 14.62 11 GLY B CA 1
ATOM 843 C C . GLY B 1 11 ? 38.909 28.352 14.607 1.00 14.11 11 GLY B C 1
ATOM 844 O O . GLY B 1 11 ? 39.440 27.267 14.819 1.00 14.15 11 GLY B O 1
ATOM 845 N N . LYS B 1 12 ? 37.988 28.540 13.637 1.00 13.45 12 LYS B N 1
ATOM 846 C CA . LYS B 1 12 ? 37.557 27.433 12.780 1.00 13.22 12 LYS B CA 1
ATOM 847 C C . LYS B 1 12 ? 37.029 27.968 11.446 1.00 12.70 12 LYS B C 1
ATOM 848 O O . LYS B 1 12 ? 35.897 28.422 11.356 1.00 13.29 12 LYS B O 1
ATOM 854 N N . GLU B 1 13 ? 37.968 27.910 10.496 1.00 11.55 13 GLU B N 1
ATOM 855 C CA . GLU B 1 13 ? 37.658 28.164 9.083 1.00 10.99 13 GLU B CA 1
ATOM 856 C C . GLU B 1 13 ? 36.566 27.230 8.513 1.00 10.38 13 GLU B C 1
ATOM 857 O O . GLU B 1 13 ? 36.486 26.051 8.863 1.00 9.86 13 GLU B O 1
ATOM 863 N N . ILE B 1 14 ? 35.709 27.789 7.666 1.00 9.68 14 ILE B N 1
ATOM 864 C CA . ILE B 1 14 ? 34.758 26.993 6.901 1.00 9.24 14 ILE B CA 1
ATOM 865 C C . ILE B 1 14 ? 35.458 26.531 5.637 1.00 9.19 14 ILE B C 1
ATOM 866 O O . ILE B 1 14 ? 36.133 27.318 4.977 1.00 9.19 14 ILE B O 1
ATOM 871 N N . ILE B 1 15 ? 35.348 25.244 5.326 1.00 9.03 15 ILE B N 1
ATOM 872 C CA . ILE B 1 15 ? 36.054 24.712 4.159 1.00 9.28 15 ILE B CA 1
ATOM 873 C C . ILE B 1 15 ? 35.091 24.284 3.069 1.00 9.17 15 ILE B C 1
ATOM 874 O O . ILE B 1 15 ? 35.483 24.140 1.918 1.00 8.88 15 ILE B O 1
ATOM 879 N N . GLU B 1 16 ? 33.835 24.068 3.448 1.00 9.03 16 GLU B N 1
ATOM 880 C CA . GLU B 1 16 ? 32.782 23.803 2.475 1.00 9.38 16 GLU B CA 1
ATOM 881 C C . GLU B 1 16 ? 31.475 24.425 2.946 1.00 8.70 16 GLU B C 1
ATOM 882 O O . GLU B 1 16 ? 31.113 24.285 4.110 1.00 8.49 16 GLU B O 1
ATOM 888 N N . TYR B 1 17 ? 30.794 25.136 2.049 1.00 8.39 17 TYR B N 1
ATOM 889 C CA . TYR B 1 17 ? 29.442 25.596 2.306 1.00 8.67 17 TYR B CA 1
ATOM 890 C C . TYR B 1 17 ? 28.538 24.654 1.548 1.00 8.96 17 TYR B C 1
ATOM 891 O O . TYR B 1 17 ? 28.380 24.762 0.328 1.00 9.34 17 TYR B O 1
ATOM 900 N N . ILE B 1 18 ? 27.933 23.730 2.277 1.00 9.12 18 ILE B N 1
ATOM 901 C CA . ILE B 1 18 ? 27.220 22.607 1.665 1.00 8.72 18 ILE B CA 1
ATOM 902 C C . ILE B 1 18 ? 25.884 22.974 1.003 1.00 8.81 18 ILE B C 1
ATOM 903 O O . ILE B 1 18 ? 25.677 22.651 -0.172 1.00 7.70 18 ILE B O 1
ATOM 908 N N . ASP B 1 19 ? 24.992 23.619 1.747 1.00 8.62 19 ASP B N 1
ATOM 909 C CA . ASP B 1 19 ? 23.650 24.008 1.244 1.00 9.93 19 ASP B CA 1
ATOM 910 C C . ASP B 1 19 ? 22.944 24.803 2.296 1.00 8.49 19 ASP B C 1
ATOM 911 O O . ASP B 1 19 ? 23.344 24.818 3.446 1.00 9.55 19 ASP B O 1
ATOM 916 N N . ILE B 1 20 ? 21.882 25.478 1.909 1.00 8.20 20 ILE B N 1
ATOM 917 C CA . ILE B 1 20 ? 21.001 26.089 2.875 1.00 7.14 20 ILE B CA 1
ATOM 918 C C . ILE B 1 20 ? 20.050 24.939 3.302 1.00 7.93 20 ILE B C 1
ATOM 919 O O . ILE B 1 20 ? 19.585 24.160 2.464 1.00 8.52 20 ILE B O 1
ATOM 924 N N . VAL B 1 21 ? 19.809 24.807 4.597 1.00 7.87 21 VAL B N 1
ATOM 925 C CA . VAL B 1 21 ? 18.923 23.774 5.130 1.00 7.05 21 VAL B CA 1
ATOM 926 C C . VAL B 1 21 ? 17.825 24.469 5.936 1.00 7.74 21 VAL B C 1
ATOM 927 O O . VAL B 1 21 ? 17.993 25.596 6.372 1.00 7.14 21 VAL B O 1
ATOM 931 N N . ASN B 1 22 ? 16.702 23.781 6.143 1.00 7.52 22 ASN B N 1
ATOM 932 C CA . ASN B 1 22 ? 15.513 24.426 6.657 1.00 7.82 22 ASN B CA 1
ATOM 933 C C . ASN B 1 22 ? 14.772 23.415 7.512 1.00 7.84 22 ASN B C 1
ATOM 934 O O . ASN B 1 22 ? 14.851 22.208 7.271 1.00 8.93 22 ASN B O 1
ATOM 939 N N . GLY B 1 23 ? 14.024 23.904 8.482 1.00 7.76 23 GLY B N 1
ATOM 940 C CA . GLY B 1 23 ? 13.163 23.044 9.285 1.00 7.98 23 GLY B CA 1
ATOM 941 C C . GLY B 1 23 ? 11.899 23.808 9.620 1.00 7.17 23 GLY B C 1
ATOM 942 O O . GLY B 1 23 ? 11.913 25.036 9.735 1.00 7.77 23 GLY B O 1
ATOM 943 N N . GLU B 1 24 ? 10.811 23.091 9.802 1.00 6.81 24 GLU B N 1
ATOM 944 C CA . GLU B 1 24 ? 9.558 23.741 10.158 1.00 7.01 24 GLU B CA 1
ATOM 945 C C . GLU B 1 24 ? 8.693 22.868 11.011 1.00 6.15 24 GLU B C 1
ATOM 946 O O . GLU B 1 24 ? 8.764 21.632 10.959 1.00 7.11 24 GLU B O 1
ATOM 952 N N . ALA B 1 25 ? 7.912 23.525 11.843 1.00 5.01 25 ALA B N 1
ATOM 953 C CA . ALA B 1 25 ? 7.011 22.845 12.726 1.00 4.54 25 ALA B CA 1
ATOM 954 C C . ALA B 1 25 ? 5.758 23.656 12.673 1.00 3.93 25 ALA B C 1
ATOM 955 O O . ALA B 1 25 ? 5.822 24.878 12.602 1.00 3.27 25 ALA B O 1
ATOM 957 N N . ILE B 1 26 ? 4.626 22.967 12.711 1.00 4.07 26 ILE B N 1
ATOM 958 C CA . ILE B 1 26 ? 3.310 23.565 12.553 1.00 4.82 26 ILE B CA 1
ATOM 959 C C . ILE B 1 26 ? 2.461 23.233 13.786 1.00 5.49 26 ILE B C 1
ATOM 960 O O . ILE B 1 26 ? 2.388 22.074 14.214 1.00 4.80 26 ILE B O 1
ATOM 965 N N . MET B 1 27 ? 1.791 24.243 14.327 1.00 6.05 27 MET B N 1
ATOM 966 C CA . MET B 1 27 ? 1.066 24.092 15.580 1.00 7.13 27 MET B CA 1
ATOM 967 C C . MET B 1 27 ? -0.366 24.612 15.521 1.00 6.82 27 MET B C 1
ATOM 968 O O . MET B 1 27 ? -0.661 25.526 14.753 1.00 6.05 27 MET B O 1
ATOM 973 N N . GLY B 1 28 ? -1.249 24.015 16.328 1.00 7.78 28 GLY B N 1
ATOM 974 C CA . GLY B 1 28 ? -2.539 24.613 16.655 1.00 7.96 28 GLY B CA 1
ATOM 975 C C . GLY B 1 28 ? -3.744 23.839 16.169 1.00 9.04 28 GLY B C 1
ATOM 976 O O . GLY B 1 28 ? -3.750 23.334 15.041 1.00 9.52 28 GLY B O 1
ATOM 977 N N . ALA B 1 29 ? -4.766 23.785 17.030 1.00 9.13 29 ALA B N 1
ATOM 978 C CA . ALA B 1 29 ? -5.977 22.972 16.893 1.00 9.38 29 ALA B CA 1
ATOM 979 C C . ALA B 1 29 ? -6.245 22.284 18.229 1.00 9.46 29 ALA B C 1
ATOM 980 O O . ALA B 1 29 ? -5.419 22.349 19.147 1.00 9.43 29 ALA B O 1
ATOM 982 N N . GLU B 1 51 ? 2.634 28.903 24.367 1.00 16.89 51 GLU B N 1
ATOM 983 C CA . GLU B 1 51 ? 4.017 29.339 24.570 1.00 16.70 51 GLU B CA 1
ATOM 984 C C . GLU B 1 51 ? 4.991 28.176 24.825 1.00 16.17 51 GLU B C 1
ATOM 985 O O . GLU B 1 51 ? 6.123 28.203 24.350 1.00 16.00 51 GLU B O 1
ATOM 991 N N . SER B 1 52 ? 4.557 27.179 25.601 1.00 15.51 52 SER B N 1
ATOM 992 C CA . SER B 1 52 ? 5.363 25.979 25.846 1.00 14.63 52 SER B CA 1
ATOM 993 C C . SER B 1 52 ? 5.307 25.037 24.645 1.00 14.04 52 SER B C 1
ATOM 994 O O . SER B 1 52 ? 6.239 24.269 24.411 1.00 13.84 52 SER B O 1
ATOM 997 N N . LYS B 1 53 ? 4.198 25.101 23.906 1.00 13.31 53 LYS B N 1
ATOM 998 C CA . LYS B 1 53 ? 4.023 24.340 22.674 1.00 13.07 53 LYS B CA 1
ATOM 999 C C . LYS B 1 53 ? 4.765 25.053 21.542 1.00 12.82 53 LYS B C 1
ATOM 1000 O O . LYS B 1 53 ? 5.120 24.443 20.536 1.00 12.11 53 LYS B O 1
ATOM 1006 N N . LEU B 1 54 ? 4.969 26.356 21.721 1.00 12.62 54 LEU B N 1
ATOM 1007 C CA . LEU B 1 54 ? 5.763 27.161 20.811 1.00 12.47 54 LEU B CA 1
ATOM 1008 C C . LEU B 1 54 ? 7.216 26.733 20.880 1.00 12.27 54 LEU B C 1
ATOM 1009 O O . LEU B 1 54 ? 7.879 26.567 19.844 1.00 11.94 54 LEU B O 1
ATOM 1014 N N . LYS B 1 55 ? 7.700 26.556 22.107 1.00 11.97 55 LYS B N 1
ATOM 1015 C CA . LYS B 1 55 ? 9.041 26.030 22.347 1.00 11.81 55 LYS B CA 1
ATOM 1016 C C . LYS B 1 55 ? 9.221 24.627 21.755 1.00 11.29 55 LYS B C 1
ATOM 1017 O O . LYS B 1 55 ? 10.264 24.342 21.161 1.00 10.99 55 LYS B O 1
ATOM 1023 N N . GLU B 1 56 ? 8.217 23.759 21.936 1.00 10.50 56 GLU B N 1
ATOM 1024 C CA . GLU B 1 56 ? 8.218 22.418 21.345 1.00 9.97 56 GLU B CA 1
ATOM 1025 C C . GLU B 1 56 ? 8.350 22.501 19.825 1.00 9.32 56 GLU B C 1
ATOM 1026 O O . GLU B 1 56 ? 9.192 21.811 19.223 1.00 8.64 56 GLU B O 1
ATOM 1032 N N . ALA B 1 57 ? 7.535 23.360 19.223 1.00 8.35 57 ALA B N 1
ATOM 1033 C CA . ALA B 1 57 ? 7.576 23.595 17.787 1.00 8.85 57 ALA B CA 1
ATOM 1034 C C . ALA B 1 57 ? 8.968 24.042 17.298 1.00 9.03 57 ALA B C 1
ATOM 1035 O O . ALA B 1 57 ? 9.495 23.505 16.315 1.00 8.74 57 ALA B O 1
ATOM 1037 N N . ARG B 1 58 ? 9.553 25.014 17.998 1.00 8.64 58 ARG B N 1
ATOM 1038 C CA . ARG B 1 58 ? 10.874 25.528 17.662 1.00 8.54 58 ARG B CA 1
ATOM 1039 C C . ARG B 1 58 ? 11.929 24.424 17.696 1.00 8.18 58 ARG B C 1
ATOM 1040 O O . ARG B 1 58 ? 12.787 24.366 16.809 1.00 7.72 58 ARG B O 1
ATOM 1048 N N . ASP B 1 59 ? 11.842 23.569 18.717 1.00 7.89 59 ASP B N 1
ATOM 1049 C CA . ASP B 1 59 ? 12.704 22.403 18.885 1.00 8.47 59 ASP B CA 1
ATOM 1050 C C . ASP B 1 59 ? 12.541 21.397 17.743 1.00 7.96 59 ASP B C 1
ATOM 1051 O O . ASP B 1 59 ? 13.524 20.938 17.188 1.00 8.09 59 ASP B O 1
ATOM 1056 N N . ILE B 1 60 ? 11.306 21.031 17.413 1.00 7.68 60 ILE B N 1
ATOM 1057 C CA . ILE B 1 60 ? 11.068 20.171 16.249 1.00 7.06 60 ILE B CA 1
ATOM 1058 C C . ILE B 1 60 ? 11.641 20.782 14.947 1.00 7.47 60 ILE B C 1
ATOM 1059 O O . ILE B 1 60 ? 12.368 20.106 14.221 1.00 7.85 60 ILE B O 1
ATOM 1064 N N . ALA B 1 61 ? 11.385 22.065 14.688 1.00 7.05 61 ALA B N 1
ATOM 1065 C CA . ALA B 1 61 ? 11.999 22.738 13.530 1.00 8.18 61 ALA B CA 1
ATOM 1066 C C . ALA B 1 61 ? 13.539 22.666 13.497 1.00 8.86 61 ALA B C 1
ATOM 1067 O O . ALA B 1 61 ? 14.125 22.301 12.472 1.00 8.52 61 ALA B O 1
ATOM 1069 N N . MET B 1 62 ? 14.173 23.005 14.617 1.00 9.42 62 MET B N 1
ATOM 1070 C CA . MET B 1 62 ? 15.624 22.973 14.754 1.00 10.56 62 MET B CA 1
ATOM 1071 C C . MET B 1 62 ? 16.211 21.558 14.607 1.00 10.42 62 MET B C 1
ATOM 1072 O O . MET B 1 62 ? 17.225 21.361 13.905 1.00 9.77 62 MET B O 1
ATOM 1077 N N . ASP B 1 63 ? 15.581 20.589 15.264 1.00 9.69 63 ASP B N 1
ATOM 1078 C CA . ASP B 1 63 ? 15.991 19.188 15.141 1.00 9.84 63 ASP B CA 1
ATOM 1079 C C . ASP B 1 63 ? 15.862 18.651 13.698 1.00 9.36 63 ASP B C 1
ATOM 1080 O O . ASP B 1 63 ? 16.736 17.927 13.209 1.00 8.02 63 ASP B O 1
ATOM 1085 N N . GLU B 1 64 ? 14.780 19.022 13.024 1.00 9.02 64 GLU B N 1
ATOM 1086 C CA . GLU B 1 64 ? 14.585 18.674 11.620 1.00 9.48 64 GLU B CA 1
ATOM 1087 C C . GLU B 1 64 ? 15.655 19.291 10.703 1.00 9.28 64 GLU B C 1
ATOM 1088 O O . GLU B 1 64 ? 16.176 18.615 9.810 1.00 9.48 64 GLU B O 1
ATOM 1094 N N . MET B 1 65 ? 16.036 20.542 10.958 1.00 8.49 65 MET B N 1
ATOM 1095 C CA . MET B 1 65 ? 17.124 21.185 10.194 1.00 8.69 65 MET B CA 1
ATOM 1096 C C . MET B 1 65 ? 18.498 20.538 10.454 1.00 8.41 65 MET B C 1
ATOM 1097 O O . MET B 1 65 ? 19.228 20.289 9.546 1.00 8.22 65 MET B O 1
ATOM 1102 N N . LYS B 1 66 ? 18.797 20.253 11.717 1.00 8.30 66 LYS B N 1
ATOM 1103 C CA . LYS B 1 66 ? 20.043 19.577 12.107 1.00 8.81 66 LYS B CA 1
ATOM 1104 C C . LYS B 1 66 ? 20.188 18.205 11.500 1.00 8.36 66 LYS B C 1
ATOM 1105 O O . LYS B 1 66 ? 21.283 17.796 11.108 1.00 8.20 66 LYS B O 1
ATOM 1111 N N . GLU B 1 67 ? 19.078 17.477 11.468 1.00 7.79 67 GLU B N 1
ATOM 1112 C CA . GLU B 1 67 ? 19.040 16.168 10.843 1.00 7.49 67 GLU B CA 1
ATOM 1113 C C . GLU B 1 67 ? 19.459 16.275 9.375 1.00 6.70 67 GLU B C 1
ATOM 1114 O O . GLU B 1 67 ? 20.263 15.492 8.901 1.00 6.02 67 GLU B O 1
ATOM 1120 N N . LEU B 1 68 ? 18.912 17.255 8.663 1.00 6.22 68 LEU B N 1
ATOM 1121 C CA . LEU B 1 68 ? 19.198 17.414 7.247 1.00 6.13 68 LEU B CA 1
ATOM 1122 C C . LEU B 1 68 ? 20.635 17.787 7.048 1.00 5.26 68 LEU B C 1
ATOM 1123 O O . LEU B 1 68 ? 21.269 17.258 6.170 1.00 5.58 68 LEU B O 1
ATOM 1128 N N . ALA B 1 69 ? 21.110 18.743 7.840 1.00 4.27 69 ALA B N 1
ATOM 1129 C CA . ALA B 1 69 ? 22.499 19.167 7.809 1.00 3.55 69 ALA B CA 1
ATOM 1130 C C . ALA B 1 69 ? 23.430 17.996 7.966 1.00 2.48 69 ALA B C 1
ATOM 1131 O O . ALA B 1 69 ? 24.353 17.869 7.181 1.00 2.00 69 ALA B O 1
ATOM 1133 N N . LYS B 1 70 ? 23.164 17.140 8.952 1.00 2.53 70 LYS B N 1
ATOM 1134 C CA . LYS B 1 70 ? 24.017 15.962 9.227 1.00 5.00 70 LYS B CA 1
ATOM 1135 C C . LYS B 1 70 ? 24.037 14.997 8.037 1.00 5.05 70 LYS B C 1
ATOM 1136 O O . LYS B 1 70 ? 25.077 14.451 7.689 1.00 5.84 70 LYS B O 1
ATOM 1142 N N . GLN B 1 71 ? 22.882 14.818 7.409 1.00 5.79 71 GLN B N 1
ATOM 1143 C CA . GLN B 1 71 ? 22.713 13.886 6.290 1.00 6.43 71 GLN B CA 1
ATOM 1144 C C . GLN B 1 71 ? 23.396 14.394 5.035 1.00 5.85 71 GLN B C 1
ATOM 1145 O O . GLN B 1 71 ? 23.740 13.628 4.135 1.00 5.31 71 GLN B O 1
ATOM 1151 N N . LYS B 1 72 ? 23.545 15.709 4.979 1.00 6.30 72 LYS B N 1
ATOM 1152 C CA . LYS B 1 72 ? 24.279 16.356 3.914 1.00 6.64 72 LYS B CA 1
ATOM 1153 C C . LYS B 1 72 ? 25.788 16.375 4.106 1.00 5.69 72 LYS B C 1
ATOM 1154 O O . LYS B 1 72 ? 26.487 16.877 3.243 1.00 6.84 72 LYS B O 1
ATOM 1160 N N . GLY B 1 73 ? 26.298 15.846 5.218 1.00 4.89 73 GLY B N 1
ATOM 1161 C CA . GLY B 1 73 ? 27.734 15.915 5.511 1.00 3.87 73 GLY B CA 1
ATOM 1162 C C . GLY B 1 73 ? 28.250 17.151 6.264 1.00 3.31 73 GLY B C 1
ATOM 1163 O O . GLY B 1 73 ? 29.476 17.410 6.322 1.00 2.97 73 GLY B O 1
ATOM 1164 N N . ALA B 1 74 ? 27.333 17.912 6.852 1.00 2.19 74 ALA B N 1
ATOM 1165 C CA . ALA B 1 74 ? 27.686 19.113 7.618 1.00 2.29 74 ALA B CA 1
ATOM 1166 C C . ALA B 1 74 ? 28.068 18.787 9.060 1.00 2.26 74 ALA B C 1
ATOM 1167 O O . ALA B 1 74 ? 27.622 17.800 9.623 1.00 2.38 74 ALA B O 1
ATOM 1169 N N . ASN B 1 75 ? 28.925 19.613 9.650 1.00 3.56 75 ASN B N 1
ATOM 1170 C CA . ASN B 1 75 ? 29.269 19.481 11.067 1.00 3.66 75 ASN B CA 1
ATOM 1171 C C . ASN B 1 75 ? 29.075 20.800 11.818 1.00 4.08 75 ASN B C 1
ATOM 1172 O O . ASN B 1 75 ? 29.493 20.956 12.969 1.00 5.66 75 ASN B O 1
ATOM 1177 N N . ALA B 1 76 ? 28.427 21.748 11.154 1.00 4.63 76 ALA B N 1
ATOM 1178 C CA . ALA B 1 76 ? 28.057 23.016 11.738 1.00 5.13 76 ALA B CA 1
ATOM 1179 C C . ALA B 1 76 ? 26.966 23.631 10.887 1.00 5.11 76 ALA B C 1
ATOM 1180 O O . ALA B 1 76 ? 26.853 23.336 9.700 1.00 5.83 76 ALA B O 1
ATOM 1182 N N . ILE B 1 77 ? 26.173 24.484 11.505 1.00 5.24 77 ILE B N 1
ATOM 1183 C CA . ILE B 1 77 ? 25.198 25.295 10.780 1.00 6.12 77 ILE B CA 1
ATOM 1184 C C . ILE B 1 77 ? 25.351 26.742 11.248 1.00 5.07 77 ILE B C 1
ATOM 1185 O O . ILE B 1 77 ? 25.243 27.024 12.440 1.00 4.53 77 ILE B O 1
ATOM 1190 N N . VAL B 1 78 ? 25.560 27.638 10.295 1.00 4.65 78 VAL B N 1
ATOM 1191 C CA . VAL B 1 78 ? 25.835 29.048 10.570 1.00 5.11 78 VAL B CA 1
ATOM 1192 C C . VAL B 1 78 ? 24.774 29.941 9.950 1.00 5.50 78 VAL B C 1
ATOM 1193 O O . VAL B 1 78 ? 24.005 29.479 9.136 1.00 6.63 78 VAL B O 1
ATOM 1197 N N . GLY B 1 79 ? 24.743 31.202 10.368 1.00 5.78 79 GLY B N 1
ATOM 1198 C CA . GLY B 1 79 ? 23.759 32.168 9.902 1.00 6.02 79 GLY B CA 1
ATOM 1199 C C . GLY B 1 79 ? 22.339 31.671 10.088 1.00 6.15 79 GLY B C 1
ATOM 1200 O O . GLY B 1 79 ? 21.538 31.754 9.141 1.00 7.14 79 GLY B O 1
ATOM 1201 N N . VAL B 1 80 ? 22.021 31.156 11.279 1.00 5.25 80 VAL B N 1
ATOM 1202 C CA . VAL B 1 80 ? 20.692 30.583 11.536 1.00 5.17 80 VAL B CA 1
ATOM 1203 C C . VAL B 1 80 ? 19.704 31.701 11.795 1.00 5.55 80 VAL B C 1
ATOM 1204 O O . VAL B 1 80 ? 20.023 32.687 12.471 1.00 5.07 80 VAL B O 1
ATOM 1208 N N . ASP B 1 81 ? 18.510 31.544 11.248 1.00 5.84 81 ASP B N 1
ATOM 1209 C CA . ASP B 1 81 ? 17.443 32.529 11.380 1.00 7.05 81 ASP B CA 1
ATOM 1210 C C . ASP B 1 81 ? 16.135 31.823 11.676 1.00 7.08 81 ASP B C 1
ATOM 1211 O O . ASP B 1 81 ? 15.856 30.779 11.102 1.00 7.43 81 ASP B O 1
ATOM 1216 N N . VAL B 1 82 ? 15.311 32.386 12.547 1.00 7.27 82 VAL B N 1
ATOM 1217 C CA . VAL B 1 82 ? 14.010 31.756 12.808 1.00 7.52 82 VAL B CA 1
ATOM 1218 C C . VAL B 1 82 ? 12.917 32.705 12.328 1.00 7.64 82 VAL B C 1
ATOM 1219 O O . VAL B 1 82 ? 13.029 33.906 12.519 1.00 7.91 82 VAL B O 1
ATOM 1223 N N . ASP B 1 83 ? 11.898 32.156 11.655 1.00 7.23 83 ASP B N 1
ATOM 1224 C CA . ASP B 1 83 ? 10.768 32.924 11.171 1.00 7.51 83 ASP B CA 1
ATOM 1225 C C . ASP B 1 83 ? 9.488 32.314 11.741 1.00 7.28 83 ASP B C 1
ATOM 1226 O O . ASP B 1 83 ? 9.397 31.082 11.934 1.00 6.72 83 ASP B O 1
ATOM 1231 N N . TYR B 1 84 ? 8.501 33.171 11.973 1.00 6.09 84 TYR B N 1
ATOM 1232 C CA . TYR B 1 84 ? 7.245 32.760 12.558 1.00 5.87 84 TYR B CA 1
ATOM 1233 C C . TYR B 1 84 ? 6.138 33.241 11.644 1.00 5.69 84 TYR B C 1
ATOM 1234 O O . TYR B 1 84 ? 6.129 34.407 11.288 1.00 5.90 84 TYR B O 1
ATOM 1243 N N . GLU B 1 85 ? 5.200 32.377 11.279 1.00 4.97 85 GLU B N 1
ATOM 1244 C CA . GLU B 1 85 ? 4.116 32.803 10.398 1.00 5.38 85 GLU B CA 1
ATOM 1245 C C . GLU B 1 85 ? 2.778 32.155 10.774 1.00 5.13 85 GLU B C 1
ATOM 1246 O O . GLU B 1 85 ? 2.698 30.949 10.938 1.00 3.75 85 GLU B O 1
ATOM 1252 N N . VAL B 1 86 ? 1.740 32.970 10.901 1.00 5.38 86 VAL B N 1
ATOM 1253 C CA . VAL B 1 86 ? 0.380 32.465 11.095 1.00 7.33 86 VAL B CA 1
ATOM 1254 C C . VAL B 1 86 ? -0.220 32.119 9.726 1.00 8.39 86 VAL B C 1
ATOM 1255 O O . VAL B 1 86 ? -0.741 32.990 9.036 1.00 8.54 86 VAL B O 1
ATOM 1259 N N . VAL B 1 87 ? -0.102 30.843 9.336 1.00 10.04 87 VAL B N 1
ATOM 1260 C CA . VAL B 1 87 ? -0.470 30.356 7.988 1.00 11.16 87 VAL B CA 1
ATOM 1261 C C . VAL B 1 87 ? -1.965 30.428 7.691 1.00 12.22 87 VAL B C 1
ATOM 1262 O O . VAL B 1 87 ? -2.363 30.904 6.624 1.00 12.38 87 VAL B O 1
ATOM 1266 N N . ARG B 1 88 ? -2.779 29.916 8.613 1.00 12.99 88 ARG B N 1
ATOM 1267 C CA . ARG B 1 88 ? -4.198 30.161 8.647 1.00 13.87 88 ARG B CA 1
ATOM 1268 C C . ARG B 1 88 ? -4.505 31.015 9.815 1.00 14.33 88 ARG B C 1
ATOM 1269 O O . ARG B 1 88 ? -3.751 31.868 10.016 1.00 14.64 88 ARG B O 1
ATOM 1277 N N . ASP B 1 89 ? -5.503 30.643 10.610 1.00 14.90 89 ASP B N 1
ATOM 1278 C CA . ASP B 1 89 ? -5.690 31.246 11.904 1.00 15.20 89 ASP B CA 1
ATOM 1279 C C . ASP B 1 89 ? -5.894 30.173 12.964 1.00 15.20 89 ASP B C 1
ATOM 1280 O O . ASP B 1 89 ? -6.745 29.298 12.827 1.00 15.00 89 ASP B O 1
ATOM 1285 N N . GLY B 1 90 ? -5.029 30.202 13.974 1.00 15.21 90 GLY B N 1
ATOM 1286 C CA . GLY B 1 90 ? -4.935 29.123 14.938 1.00 14.74 90 GLY B CA 1
ATOM 1287 C C . GLY B 1 90 ? -3.708 28.286 14.624 1.00 14.17 90 GLY B C 1
ATOM 1288 O O . GLY B 1 90 ? -3.150 27.637 15.514 1.00 14.86 90 GLY B O 1
ATOM 1289 N N . MET B 1 91 ? -3.290 28.293 13.360 1.00 13.20 91 MET B N 1
ATOM 1290 C CA . MET B 1 91 ? -2.063 27.599 12.955 1.00 12.39 91 MET B CA 1
ATOM 1291 C C . MET B 1 91 ? -0.901 28.570 12.886 1.00 11.19 91 MET B C 1
ATOM 1292 O O . MET B 1 91 ? -0.926 29.515 12.102 1.00 10.83 91 MET B O 1
ATOM 1297 N N . LEU B 1 92 ? 0.105 28.340 13.720 1.00 9.86 92 LEU B N 1
ATOM 1298 C CA . LEU B 1 92 ? 1.362 29.060 13.632 1.00 9.15 92 LEU B CA 1
ATOM 1299 C C . LEU B 1 92 ? 2.423 28.115 13.073 1.00 8.71 92 LEU B C 1
ATOM 1300 O O . LEU B 1 92 ? 2.551 26.982 13.531 1.00 8.29 92 LEU B O 1
ATOM 1305 N N . MET B 1 93 ? 3.148 28.570 12.058 1.00 7.69 93 MET B N 1
ATOM 1306 C CA . MET B 1 93 ? 4.327 27.855 11.581 1.00 8.09 93 MET B CA 1
ATOM 1307 C C . MET B 1 93 ? 5.571 28.524 12.140 1.00 6.95 93 MET B C 1
ATOM 1308 O O . MET B 1 93 ? 5.646 29.758 12.223 1.00 6.35 93 MET B O 1
ATOM 1313 N N . VAL B 1 94 ? 6.531 27.703 12.539 1.00 6.69 94 VAL B N 1
ATOM 1314 C CA . VAL B 1 94 ? 7.876 28.184 12.807 1.00 7.23 94 VAL B CA 1
ATOM 1315 C C . VAL B 1 94 ? 8.861 27.539 11.834 1.00 6.81 94 VAL B C 1
ATOM 1316 O O . VAL B 1 94 ? 8.918 26.312 11.707 1.00 5.97 94 VAL B O 1
ATOM 1320 N N . ALA B 1 95 ? 9.607 28.375 11.123 1.00 6.58 95 ALA B N 1
ATOM 1321 C CA . ALA B 1 95 ? 10.613 27.876 10.186 1.00 6.73 95 ALA B CA 1
ATOM 1322 C C . ALA B 1 95 ? 11.984 28.365 10.597 1.00 6.72 95 ALA B C 1
ATOM 1323 O O . ALA B 1 95 ? 12.150 29.515 10.943 1.00 6.75 95 ALA B O 1
ATOM 1325 N N . VAL B 1 96 ? 12.945 27.454 10.634 1.00 7.90 96 VAL B N 1
ATOM 1326 C CA . VAL B 1 96 ? 14.339 27.813 10.853 1.00 8.17 96 VAL B CA 1
ATOM 1327 C C . VAL B 1 96 ? 15.085 27.572 9.520 1.00 9.08 96 VAL B C 1
ATOM 1328 O O . VAL B 1 96 ? 14.777 26.616 8.787 1.00 8.58 96 VAL B O 1
ATOM 1332 N N . SER B 1 97 ? 15.992 28.480 9.173 1.00 8.68 97 SER B N 1
ATOM 1333 C CA . SER B 1 97 ? 16.873 28.302 8.015 1.00 9.19 97 SER B CA 1
ATOM 1334 C C . SER B 1 97 ? 18.312 28.537 8.458 1.00 9.05 97 SER B C 1
ATOM 1335 O O . SER B 1 97 ? 18.558 29.196 9.467 1.00 8.90 97 SER B O 1
ATOM 1338 N N . GLY B 1 98 ? 19.258 28.033 7.683 1.00 8.60 98 GLY B N 1
ATOM 1339 C CA . GLY B 1 98 ? 20.652 28.040 8.103 1.00 7.76 98 GLY B CA 1
ATOM 1340 C C . GLY B 1 98 ? 21.538 27.552 6.979 1.00 7.31 98 GLY B C 1
ATOM 1341 O O . GLY B 1 98 ? 21.052 26.868 6.071 1.00 7.74 98 GLY B O 1
ATOM 1342 N N . THR B 1 99 ? 22.824 27.881 7.055 1.00 6.50 99 THR B N 1
ATOM 1343 C CA . THR B 1 99 ? 23.806 27.316 6.140 1.00 6.89 99 THR B CA 1
ATOM 1344 C C . THR B 1 99 ? 24.613 26.137 6.743 1.00 6.55 99 THR B C 1
ATOM 1345 O O . THR B 1 99 ? 25.376 26.309 7.676 1.00 5.76 99 THR B O 1
ATOM 1349 N N . ALA B 1 100 ? 24.389 24.943 6.198 1.00 7.12 100 ALA B N 1
ATOM 1350 C CA . ALA B 1 100 ? 25.131 23.739 6.545 1.00 7.58 100 ALA B CA 1
ATOM 1351 C C . ALA B 1 100 ? 26.572 23.847 6.012 1.00 7.49 100 ALA B C 1
ATOM 1352 O O . ALA B 1 100 ? 26.798 24.096 4.812 1.00 7.17 100 ALA B O 1
ATOM 1354 N N . VAL B 1 101 ? 27.539 23.712 6.911 1.00 6.31 101 VAL B N 1
ATOM 1355 C CA . VAL B 1 101 ? 28.935 23.844 6.527 1.00 6.66 101 VAL B CA 1
ATOM 1356 C C . VAL B 1 101 ? 29.802 22.740 7.144 1.00 6.71 101 VAL B C 1
ATOM 1357 O O . VAL B 1 101 ? 29.333 21.981 8.001 1.00 5.64 101 VAL B O 1
ATOM 1361 N N . ARG B 1 102 ? 31.047 22.644 6.668 1.00 7.77 102 ARG B N 1
ATOM 1362 C CA . ARG B 1 102 ? 32.072 21.837 7.304 1.00 9.53 102 ARG B CA 1
ATOM 1363 C C . ARG B 1 102 ? 33.151 22.740 7.842 1.00 10.40 102 ARG B C 1
ATOM 1364 O O . ARG B 1 102 ? 33.531 23.699 7.168 1.00 10.53 102 ARG B O 1
ATOM 1372 N N . ILE B 1 103 ? 33.637 22.419 9.044 1.00 11.74 103 ILE B N 1
ATOM 1373 C CA . ILE B 1 103 ? 34.738 23.143 9.719 1.00 12.88 103 ILE B CA 1
ATOM 1374 C C . ILE B 1 103 ? 35.871 22.211 10.177 1.00 13.36 103 ILE B C 1
ATOM 1375 O O . ILE B 1 103 ? 35.717 21.000 10.385 1.00 13.60 103 ILE B O 1
ATOM 1381 N N . MET C 1 1 ? 27.485 41.312 31.197 1.00 13.93 1 MET C N 1
ATOM 1382 C CA . MET C 1 1 ? 27.280 40.297 30.141 1.00 13.53 1 MET C CA 1
ATOM 1383 C C . MET C 1 1 ? 26.796 40.967 28.856 1.00 12.51 1 MET C C 1
ATOM 1384 O O . MET C 1 1 ? 25.803 41.714 28.872 1.00 13.00 1 MET C O 1
ATOM 1389 N N . ILE C 1 2 ? 27.468 40.655 27.748 1.00 10.11 2 ILE C N 1
ATOM 1390 C CA . ILE C 1 2 ? 27.225 41.299 26.467 1.00 7.91 2 ILE C CA 1
ATOM 1391 C C . ILE C 1 2 ? 26.083 40.662 25.690 1.00 7.20 2 ILE C C 1
ATOM 1392 O O . ILE C 1 2 ? 26.097 39.473 25.427 1.00 6.44 2 ILE C O 1
ATOM 1397 N N . VAL C 1 3 ? 25.096 41.478 25.326 1.00 6.99 3 VAL C N 1
ATOM 1398 C CA . VAL C 1 3 ? 23.981 41.050 24.475 1.00 7.05 3 VAL C CA 1
ATOM 1399 C C . VAL C 1 3 ? 23.916 41.973 23.256 1.00 7.36 3 VAL C C 1
ATOM 1400 O O . VAL C 1 3 ? 23.898 43.204 23.400 1.00 8.12 3 VAL C O 1
ATOM 1404 N N . THR C 1 4 ? 23.897 41.376 22.066 1.00 6.75 4 THR C N 1
ATOM 1405 C CA . THR C 1 4 ? 24.127 42.116 20.843 1.00 6.19 4 THR C CA 1
ATOM 1406 C C . THR C 1 4 ? 23.454 41.511 19.590 1.00 6.44 4 THR C C 1
ATOM 1407 O O . THR C 1 4 ? 23.315 40.284 19.460 1.00 6.39 4 THR C O 1
ATOM 1411 N N . THR C 1 5 ? 22.986 42.385 18.700 1.00 6.32 5 THR C N 1
ATOM 1412 C CA . THR C 1 5 ? 22.360 41.942 17.432 1.00 6.02 5 THR C CA 1
ATOM 1413 C C . THR C 1 5 ? 23.397 41.683 16.349 1.00 7.52 5 THR C C 1
ATOM 1414 O O . THR C 1 5 ? 23.058 41.182 15.277 1.00 8.94 5 THR C O 1
ATOM 1418 N N . THR C 1 6 ? 24.651 42.062 16.586 1.00 8.19 6 THR C N 1
ATOM 1419 C CA . THR C 1 6 ? 25.692 41.841 15.594 1.00 8.20 6 THR C CA 1
ATOM 1420 C C . THR C 1 6 ? 26.009 40.358 15.531 1.00 10.36 6 THR C C 1
ATOM 1421 O O . THR C 1 6 ? 25.816 39.616 16.523 1.00 10.49 6 THR C O 1
ATOM 1425 N N . SER C 1 7 ? 26.492 39.922 14.367 1.00 11.79 7 SER C N 1
ATOM 1426 C CA . SER C 1 7 ? 26.970 38.543 14.198 1.00 13.96 7 SER C CA 1
ATOM 1427 C C . SER C 1 7 ? 28.201 38.211 15.026 1.00 14.62 7 SER C C 1
ATOM 1428 O O . SER C 1 7 ? 28.524 37.055 15.177 1.00 15.48 7 SER C O 1
ATOM 1431 N N . GLY C 1 8 ? 28.892 39.197 15.582 1.00 15.66 8 GLY C N 1
ATOM 1432 C CA . GLY C 1 8 ? 30.031 38.873 16.445 1.00 16.50 8 GLY C CA 1
ATOM 1433 C C . GLY C 1 8 ? 30.353 39.900 17.522 1.00 17.25 8 GLY C C 1
ATOM 1434 O O . GLY C 1 8 ? 29.683 40.942 17.633 1.00 16.96 8 GLY C O 1
ATOM 1435 N N . ILE C 1 9 ? 31.366 39.600 18.333 1.00 17.57 9 ILE C N 1
ATOM 1436 C CA . ILE C 1 9 ? 31.886 40.581 19.289 1.00 18.15 9 ILE C CA 1
ATOM 1437 C C . ILE C 1 9 ? 33.297 41.001 18.905 1.00 18.49 9 ILE C C 1
ATOM 1438 O O . ILE C 1 9 ? 34.173 40.149 18.695 1.00 19.01 9 ILE C O 1
ATOM 1443 N N . GLN C 1 10 ? 33.512 42.314 18.836 1.00 18.41 10 GLN C N 1
ATOM 1444 C CA . GLN C 1 10 ? 34.824 42.883 18.549 1.00 18.17 10 GLN C CA 1
ATOM 1445 C C . GLN C 1 10 ? 35.759 42.852 19.763 1.00 18.01 10 GLN C C 1
ATOM 1446 O O . GLN C 1 10 ? 35.365 43.215 20.869 1.00 18.15 10 GLN C O 1
ATOM 1452 N N . GLY C 1 11 ? 36.994 42.414 19.550 1.00 17.77 11 GLY C N 1
ATOM 1453 C CA . GLY C 1 11 ? 38.010 42.441 20.588 1.00 17.92 11 GLY C CA 1
ATOM 1454 C C . GLY C 1 11 ? 38.063 41.248 21.531 1.00 17.83 11 GLY C C 1
ATOM 1455 O O . GLY C 1 11 ? 39.027 41.104 22.294 1.00 17.98 11 GLY C O 1
ATOM 1456 N N . LYS C 1 12 ? 37.041 40.396 21.474 1.00 17.63 12 LYS C N 1
ATOM 1457 C CA . LYS C 1 12 ? 36.902 39.262 22.387 1.00 17.34 12 LYS C CA 1
ATOM 1458 C C . LYS C 1 12 ? 36.695 37.943 21.653 1.00 17.02 12 LYS C C 1
ATOM 1459 O O . LYS C 1 12 ? 35.864 37.840 20.752 1.00 17.22 12 LYS C O 1
ATOM 1465 N N . GLU C 1 13 ? 37.454 36.938 22.076 1.00 16.52 13 GLU C N 1
ATOM 1466 C CA . GLU C 1 13 ? 37.397 35.589 21.528 1.00 15.92 13 GLU C CA 1
ATOM 1467 C C . GLU C 1 13 ? 36.185 34.818 22.035 1.00 15.60 13 GLU C C 1
ATOM 1468 O O . GLU C 1 13 ? 35.944 34.751 23.244 1.00 15.67 13 GLU C O 1
ATOM 1474 N N . ILE C 1 14 ? 35.431 34.215 21.126 1.00 15.04 14 ILE C N 1
ATOM 1475 C CA . ILE C 1 14 ? 34.443 33.235 21.559 1.00 14.68 14 ILE C CA 1
ATOM 1476 C C . ILE C 1 14 ? 35.198 31.934 21.763 1.00 14.39 14 ILE C C 1
ATOM 1477 O O . ILE C 1 14 ? 35.799 31.410 20.830 1.00 14.77 14 ILE C O 1
ATOM 1482 N N . ILE C 1 15 ? 35.212 31.440 22.992 1.00 13.99 15 ILE C N 1
ATOM 1483 C CA . ILE C 1 15 ? 35.850 30.162 23.266 1.00 14.11 15 ILE C CA 1
ATOM 1484 C C . ILE C 1 15 ? 34.859 28.996 23.197 1.00 13.92 15 ILE C C 1
ATOM 1485 O O . ILE C 1 15 ? 35.272 27.826 23.153 1.00 13.83 15 ILE C O 1
ATOM 1490 N N . GLU C 1 16 ? 33.564 29.308 23.186 1.00 13.35 16 GLU C N 1
ATOM 1491 C CA . GLU C 1 16 ? 32.531 28.275 23.12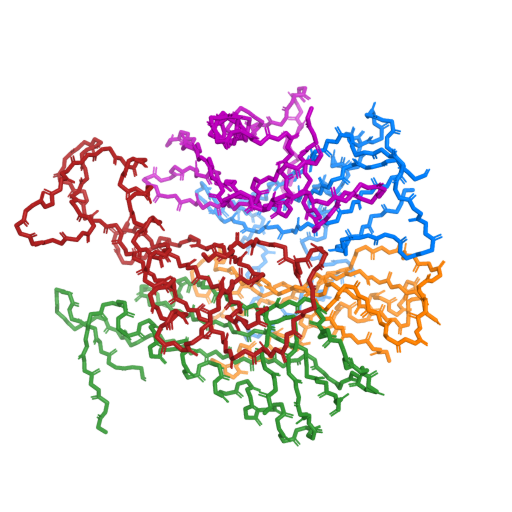0 1.00 13.47 16 GLU C CA 1
ATOM 1492 C C . GLU C 1 16 ? 31.165 28.755 22.649 1.00 12.76 16 GLU C C 1
ATOM 1493 O O . GLU C 1 16 ? 30.588 29.659 23.242 1.00 12.51 16 GLU C O 1
ATOM 1499 N N . TYR C 1 17 ? 30.641 28.143 21.587 1.00 12.26 17 TYR C N 1
ATOM 1500 C CA . TYR C 1 17 ? 29.233 28.326 21.234 1.00 11.64 17 TYR C CA 1
ATOM 1501 C C . TYR C 1 17 ? 28.421 27.287 21.986 1.00 11.39 17 TYR C C 1
ATOM 1502 O O . TYR C 1 17 ? 28.656 26.094 21.820 1.00 11.52 17 TYR C O 1
ATOM 1511 N N . ILE C 1 18 ? 27.495 27.729 22.831 1.00 10.68 18 ILE C N 1
ATOM 1512 C CA . ILE C 1 18 ? 26.698 26.785 23.616 1.00 11.32 18 ILE C CA 1
ATOM 1513 C C . ILE C 1 18 ? 25.397 26.318 22.941 1.00 10.82 18 ILE C C 1
ATOM 1514 O O . ILE C 1 18 ? 25.218 25.121 22.725 1.00 10.80 18 ILE C O 1
ATOM 1519 N N . ASP C 1 19 ? 24.493 27.252 22.630 1.00 10.52 19 ASP C N 1
ATOM 1520 C CA . ASP C 1 19 ? 23.187 26.910 22.051 1.00 10.61 19 ASP C CA 1
ATOM 1521 C C . ASP C 1 19 ? 22.418 28.144 21.581 1.00 9.28 19 ASP C C 1
ATOM 1522 O O . ASP C 1 19 ? 22.602 29.258 22.101 1.00 9.82 19 ASP C O 1
ATOM 1527 N N . ILE C 1 20 ? 21.554 27.966 20.595 1.00 8.02 20 ILE C N 1
ATOM 1528 C CA . ILE C 1 20 ? 20.618 29.051 20.267 1.00 6.49 20 ILE C CA 1
ATOM 1529 C C . ILE C 1 20 ? 19.555 29.107 21.359 1.00 6.15 20 ILE C C 1
ATOM 1530 O O . ILE C 1 20 ? 19.039 28.081 21.783 1.00 5.74 20 ILE C O 1
ATOM 1535 N N . VAL C 1 21 ? 19.286 30.306 21.854 1.00 5.79 21 VAL C N 1
ATOM 1536 C CA . VAL C 1 21 ? 18.358 30.502 22.957 1.00 5.90 21 VAL C CA 1
ATOM 1537 C C . VAL C 1 21 ? 17.264 31.460 22.468 1.00 6.79 21 VAL C C 1
ATOM 1538 O O . VAL C 1 21 ? 17.526 32.317 21.624 1.00 6.09 21 VAL C O 1
ATOM 1542 N N . ASN C 1 22 ? 16.037 31.266 22.968 1.00 6.96 22 ASN C N 1
ATOM 1543 C CA . ASN C 1 22 ? 14.892 32.072 22.584 1.00 7.53 22 ASN C CA 1
ATOM 1544 C C . ASN C 1 22 ? 14.044 32.508 23.782 1.00 7.62 22 ASN C C 1
ATOM 1545 O O . ASN C 1 22 ? 13.988 31.815 24.817 1.00 7.25 22 ASN C O 1
ATOM 1550 N N . GLY C 1 23 ? 13.383 33.649 23.636 1.00 7.14 23 GLY C N 1
ATOM 1551 C CA . GLY C 1 23 ? 12.365 34.069 24.590 1.00 7.25 23 GLY C CA 1
ATOM 1552 C C . GLY C 1 23 ? 11.156 34.562 23.808 1.00 7.28 23 GLY C C 1
ATOM 1553 O O . GLY C 1 23 ? 11.310 35.056 22.694 1.00 6.04 23 GLY C O 1
ATOM 1554 N N . GLU C 1 24 ? 9.958 34.386 24.368 1.00 7.15 24 GLU C N 1
ATOM 1555 C CA . GLU C 1 24 ? 8.741 34.953 23.782 1.00 7.96 24 GLU C CA 1
ATOM 1556 C C . GLU C 1 24 ? 7.736 35.442 24.812 1.00 7.54 24 GLU C C 1
ATOM 1557 O O . GLU C 1 24 ? 7.715 35.002 25.968 1.00 6.81 24 GLU C O 1
ATOM 1563 N N . ALA C 1 25 ? 6.885 36.352 24.368 1.00 7.42 25 ALA C N 1
ATOM 1564 C CA . ALA C 1 25 ? 5.794 36.835 25.196 1.00 7.23 25 ALA C CA 1
ATOM 1565 C C . ALA C 1 25 ? 4.679 37.318 24.290 1.00 7.77 25 ALA C C 1
ATOM 1566 O O . ALA C 1 25 ? 4.909 37.778 23.152 1.00 6.90 25 ALA C O 1
ATOM 1568 N N . ILE C 1 26 ? 3.458 37.198 24.778 1.00 7.95 26 ILE C N 1
ATOM 1569 C CA . ILE C 1 26 ? 2.318 37.712 24.052 1.00 8.93 26 ILE C CA 1
ATOM 1570 C C . ILE C 1 26 ? 1.741 38.907 24.816 1.00 8.97 26 ILE C C 1
ATOM 1571 O O . ILE C 1 26 ? 1.428 38.801 26.006 1.00 8.99 26 ILE C O 1
ATOM 1576 N N . MET C 1 27 ? 1.595 40.020 24.098 1.00 9.38 27 MET C N 1
ATOM 1577 C CA . MET C 1 27 ? 0.934 41.229 24.550 1.00 9.78 27 MET C CA 1
ATOM 1578 C C . MET C 1 27 ? -0.406 40.919 25.170 1.00 9.21 27 MET C C 1
ATOM 1579 O O . MET C 1 27 ? -1.115 40.010 24.765 1.00 9.16 27 MET C O 1
ATOM 1584 N N . GLY C 1 28 ? -0.807 41.683 26.182 1.00 9.24 28 GLY C N 1
ATOM 1585 C CA . GLY C 1 28 ? -2.114 41.494 26.790 1.00 8.22 28 GLY C CA 1
ATOM 1586 C C . GLY C 1 28 ? -3.154 42.080 25.865 1.00 7.75 28 GLY C C 1
ATOM 1587 O O . GLY C 1 28 ? -2.813 42.887 25.008 1.00 7.61 28 GLY C O 1
ATOM 1588 N N . ALA C 1 29 ? -4.412 41.683 26.054 1.00 7.80 29 ALA C N 1
ATOM 1589 C CA . ALA C 1 29 ? -5.528 42.070 25.186 1.00 7.34 29 ALA C CA 1
ATOM 1590 C C . ALA C 1 29 ? -5.879 43.563 25.243 1.00 7.09 29 ALA C C 1
ATOM 1591 O O . ALA C 1 29 ? -5.476 44.275 26.162 1.00 7.19 29 ALA C O 1
ATOM 1593 N N . ASN C 1 30 ? -6.660 44.028 24.268 1.00 6.38 30 ASN C N 1
ATOM 1594 C CA . ASN C 1 30 ? -7.192 45.386 24.308 1.00 5.32 30 ASN C CA 1
ATOM 1595 C C . ASN C 1 30 ? -8.270 45.515 25.378 1.00 5.50 30 ASN C C 1
ATOM 1596 O O . ASN C 1 30 ? -9.139 44.639 25.504 1.00 5.75 30 ASN C O 1
ATOM 1601 N N . ILE C 1 31 ? -8.212 46.591 26.161 1.00 4.75 31 ILE C N 1
ATOM 1602 C CA . ILE C 1 31 ? -9.251 46.844 27.157 1.00 4.73 31 ILE C CA 1
ATOM 1603 C C . ILE C 1 31 ? -10.312 47.755 26.528 1.00 4.45 31 ILE C C 1
ATOM 1604 O O . ILE C 1 31 ? -11.444 47.347 26.307 1.00 4.09 31 ILE C O 1
ATOM 1609 N N . VAL C 1 32 ? -9.898 48.976 26.201 1.00 4.67 32 VAL C N 1
ATOM 1610 C CA . VAL C 1 32 ? -10.767 50.011 25.664 1.00 4.63 32 VAL C CA 1
ATOM 1611 C C . VAL C 1 32 ? -9.983 51.050 24.858 1.00 5.13 32 VAL C C 1
ATOM 1612 O O . VAL C 1 32 ? -8.965 51.570 25.334 1.00 4.72 32 VAL C O 1
ATOM 1616 N N . ARG C 1 33 ? -10.448 51.315 23.636 1.00 5.77 33 ARG C N 1
ATOM 1617 C CA . ARG C 1 33 ? -9.857 52.323 22.746 1.00 6.56 33 ARG C CA 1
ATOM 1618 C C . ARG C 1 33 ? -8.369 52.015 22.754 1.00 6.52 33 ARG C C 1
ATOM 1619 O O . ARG C 1 33 ? -7.984 50.862 22.542 1.00 7.09 33 ARG C O 1
ATOM 1627 N N . ASP C 1 34 ? -7.536 53.023 23.020 1.00 6.61 34 ASP C N 1
ATOM 1628 C CA . ASP C 1 34 ? -6.063 52.862 22.967 1.00 6.73 34 ASP C CA 1
ATOM 1629 C C . ASP C 1 34 ? -5.373 52.187 24.168 1.00 6.28 34 ASP C C 1
ATOM 1630 O O . ASP C 1 34 ? -4.146 52.114 24.223 1.00 6.25 34 ASP C O 1
ATOM 1635 N N . LEU C 1 35 ? -6.168 51.724 25.133 1.00 6.09 35 LEU C N 1
ATOM 1636 C CA . LEU C 1 35 ? -5.649 51.084 26.337 1.00 5.50 35 LEU C CA 1
ATOM 1637 C C . LEU C 1 35 ? -5.530 49.572 26.182 1.00 5.47 35 LEU C C 1
ATOM 1638 O O . LEU C 1 35 ? -6.505 48.885 25.836 1.00 4.97 35 LEU C O 1
ATOM 1643 N N . PHE C 1 36 ? -4.335 49.067 26.489 1.00 5.18 36 PHE C N 1
ATOM 1644 C CA . PHE C 1 36 ? -4.040 47.649 26.415 1.00 5.81 36 PHE C CA 1
ATOM 1645 C C . PHE C 1 36 ? -3.600 47.109 27.750 1.00 5.52 36 PHE C C 1
ATOM 1646 O O . PHE C 1 36 ? -2.940 47.805 28.539 1.00 4.41 36 PHE C O 1
ATOM 1654 N N . ALA C 1 37 ? -3.996 45.862 27.986 1.00 5.59 37 ALA C N 1
ATOM 1655 C CA . ALA C 1 37 ? -3.776 45.169 29.249 1.00 6.01 37 ALA C CA 1
ATOM 1656 C C . ALA C 1 37 ? -2.335 44.736 29.342 1.00 6.14 37 ALA C C 1
ATOM 1657 O O . ALA C 1 37 ? -1.747 44.335 28.355 1.00 6.41 37 ALA C O 1
ATOM 1659 N N . SER C 1 38 ? -1.773 44.851 30.537 1.00 6.65 38 SER C N 1
ATOM 1660 C CA . SER C 1 38 ? -0.435 44.361 30.857 1.00 7.00 38 SER C CA 1
ATOM 1661 C C . SER C 1 38 ? -0.252 42.876 30.498 1.00 7.15 38 SER C C 1
ATOM 1662 O O . SER C 1 38 ? -1.164 42.049 30.663 1.00 7.39 38 SER C O 1
ATOM 1665 N N . VAL C 1 39 ? 0.939 42.575 30.010 1.00 7.79 39 VAL C N 1
ATOM 1666 C CA . VAL C 1 39 ? 1.405 41.235 29.653 1.00 8.56 39 VAL C CA 1
ATOM 1667 C C . VAL C 1 39 ? 1.474 40.362 30.908 1.00 8.72 39 VAL C C 1
ATOM 1668 O O . VAL C 1 39 ? 0.953 39.248 30.934 1.00 9.22 39 VAL C O 1
ATOM 1672 N N . GLY C 1 44 ? 1.291 43.558 40.252 1.00 7.55 44 GLY C N 1
ATOM 1673 C CA . GLY C 1 44 ? 0.904 44.933 39.988 1.00 7.60 44 GLY C CA 1
ATOM 1674 C C . GLY C 1 44 ? 1.295 45.464 38.614 1.00 7.68 44 GLY C C 1
ATOM 1675 O O . GLY C 1 44 ? 1.849 46.562 38.504 1.00 7.90 44 GLY C O 1
ATOM 1676 N N . GLY C 1 45 ? 1.004 44.691 37.568 1.00 7.32 45 GLY C N 1
ATOM 1677 C CA . GLY C 1 45 ? 1.192 45.133 36.195 1.00 6.89 45 GLY C CA 1
ATOM 1678 C C . GLY C 1 45 ? 0.275 46.283 35.787 1.00 6.71 45 GLY C C 1
ATOM 1679 O O . GLY C 1 45 ? -0.881 46.372 36.245 1.00 6.18 45 GLY C O 1
ATOM 1680 N N . ARG C 1 46 ? 0.796 47.158 34.922 1.00 5.90 46 ARG C N 1
ATOM 1681 C CA . ARG C 1 46 ? 0.117 48.395 34.518 1.00 6.08 46 ARG C CA 1
ATOM 1682 C C . ARG C 1 46 ? -0.461 48.326 33.104 1.00 5.40 46 ARG C C 1
ATOM 1683 O O . ARG C 1 46 ? 0.210 47.853 32.183 1.00 5.42 46 ARG C O 1
ATOM 1691 N N . ALA C 1 47 ? -1.681 48.826 32.928 1.00 4.49 47 ALA C N 1
ATOM 1692 C CA . ALA C 1 47 ? -2.231 49.034 31.584 1.00 4.63 47 ALA C CA 1
ATOM 1693 C C . ALA C 1 47 ? -1.562 50.225 30.870 1.00 4.71 47 ALA C C 1
ATOM 1694 O O . ALA C 1 47 ? -1.111 51.180 31.517 1.00 4.21 47 ALA C O 1
ATOM 1696 N N . GLY C 1 48 ? -1.466 50.155 29.542 1.00 4.49 48 GLY C N 1
ATOM 1697 C CA . GLY C 1 48 ? -0.955 51.288 28.792 1.00 4.68 48 GLY C CA 1
ATOM 1698 C C . GLY C 1 48 ? -1.272 51.287 27.317 1.00 4.92 48 GLY C C 1
ATOM 1699 O O . GLY C 1 48 ? -2.133 50.540 26.854 1.00 4.84 48 GLY C O 1
ATOM 1700 N N . SER C 1 49 ? -0.551 52.129 26.584 1.00 5.10 49 SER C N 1
ATOM 1701 C CA . SER C 1 49 ? -0.673 52.235 25.142 1.00 5.90 49 SER C CA 1
ATOM 1702 C C . SER C 1 49 ? -0.163 50.955 24.475 1.00 6.52 49 SER C C 1
ATOM 1703 O O . SER C 1 49 ? 0.536 50.164 25.110 1.00 6.85 49 SER C O 1
ATOM 1706 N N . TYR C 1 50 ? -0.492 50.772 23.193 1.00 7.08 50 TYR C N 1
ATOM 1707 C CA . TYR C 1 50 ? -0.037 49.621 22.428 1.00 7.75 50 TYR C CA 1
ATOM 1708 C C . TYR C 1 50 ? 1.489 49.510 22.469 1.00 8.29 50 TYR C C 1
ATOM 1709 O O . TYR C 1 50 ? 2.020 48.416 22.706 1.00 8.24 50 TYR C O 1
ATOM 1718 N N . GLU C 1 51 ? 2.172 50.638 22.242 1.00 8.07 51 GLU C N 1
ATOM 1719 C CA . GLU C 1 51 ? 3.639 50.681 22.188 1.00 9.01 51 GLU C CA 1
ATOM 1720 C C . GLU C 1 51 ? 4.304 50.393 23.548 1.00 8.96 51 GLU C C 1
ATOM 1721 O O . GLU C 1 51 ? 5.376 49.772 23.590 1.00 9.74 51 GLU C O 1
ATOM 1727 N N . SER C 1 52 ? 3.676 50.853 24.637 1.00 8.43 52 SER C N 1
ATOM 1728 C CA . SER C 1 52 ? 4.169 50.626 26.001 1.00 8.04 52 SER C CA 1
ATOM 1729 C C . SER C 1 52 ? 4.128 49.138 26.337 1.00 7.21 52 SER C C 1
ATOM 1730 O O . SER C 1 52 ? 5.093 48.593 26.830 1.00 5.82 52 SER C O 1
ATOM 1733 N N . LYS C 1 53 ? 2.987 48.512 26.043 1.00 7.17 53 LYS C N 1
ATOM 1734 C CA . LYS C 1 53 ? 2.751 47.082 26.234 1.00 7.65 53 LYS C CA 1
ATOM 1735 C C . LYS C 1 53 ? 3.658 46.240 25.342 1.00 7.77 53 LYS C C 1
ATOM 1736 O O . LYS C 1 53 ? 4.125 45.173 25.733 1.00 8.16 53 LYS C O 1
ATOM 1742 N N . LEU C 1 54 ? 3.883 46.733 24.131 1.00 7.72 54 LEU C N 1
ATOM 1743 C CA . LEU C 1 54 ? 4.718 46.054 23.170 1.00 8.12 54 LEU C CA 1
ATOM 1744 C C . LEU C 1 54 ? 6.124 45.959 23.756 1.00 7.84 54 LEU C C 1
ATOM 1745 O O . LEU C 1 54 ? 6.688 44.873 23.806 1.00 6.99 54 LEU C O 1
ATOM 1750 N N . LYS C 1 55 ? 6.644 47.104 24.216 1.00 8.11 55 LYS C N 1
ATOM 1751 C CA . LYS C 1 55 ? 7.939 47.208 24.889 1.00 8.78 55 LYS C CA 1
ATOM 1752 C C . LYS C 1 55 ? 8.040 46.286 26.112 1.00 8.73 55 LYS C C 1
ATOM 1753 O O . LYS C 1 55 ? 9.085 45.626 26.313 1.00 8.83 55 LYS C O 1
ATOM 1759 N N . GLU C 1 56 ? 6.972 46.236 26.917 1.00 7.89 56 GLU C N 1
ATOM 1760 C CA . GLU C 1 56 ? 6.907 45.312 28.063 1.00 7.50 56 GLU C CA 1
ATOM 1761 C C . GLU C 1 56 ? 7.080 43.854 27.643 1.00 6.74 56 GLU C C 1
ATOM 1762 O O . GLU C 1 56 ? 7.861 43.121 28.240 1.00 5.87 56 GLU C O 1
ATOM 1768 N N . ALA C 1 57 ? 6.319 43.429 26.636 1.00 7.11 57 ALA C N 1
ATOM 1769 C CA . ALA C 1 57 ? 6.411 42.053 26.136 1.00 7.42 57 ALA C CA 1
ATOM 1770 C C . ALA C 1 57 ? 7.825 41.718 25.585 1.00 7.04 57 ALA C C 1
ATOM 1771 O O . ALA C 1 57 ? 8.371 40.641 25.825 1.00 6.27 57 ALA C O 1
ATOM 1773 N N . ARG C 1 58 ? 8.398 42.665 24.859 1.00 7.63 58 ARG C N 1
ATOM 1774 C CA . ARG C 1 58 ? 9.737 42.515 24.294 1.00 7.99 58 ARG C CA 1
ATOM 1775 C C . ARG C 1 58 ? 10.797 42.421 25.405 1.00 9.07 58 ARG C C 1
ATOM 1776 O O . ARG C 1 58 ? 11.727 41.596 25.306 1.00 9.06 58 ARG C O 1
ATOM 1784 N N . ASP C 1 59 ? 10.616 43.209 26.470 1.00 8.73 59 ASP C N 1
ATOM 1785 C CA . ASP C 1 59 ? 11.439 43.115 27.684 1.00 9.90 59 ASP C CA 1
ATOM 1786 C C . ASP C 1 59 ? 11.348 41.734 28.380 1.00 9.57 59 ASP C C 1
ATOM 1787 O O . ASP C 1 59 ? 12.359 41.181 28.796 1.00 8.18 59 ASP C O 1
ATOM 1792 N N . ILE C 1 60 ? 10.128 41.208 28.526 1.00 9.59 60 ILE C N 1
ATOM 1793 C CA . ILE C 1 60 ? 9.904 39.881 29.101 1.00 9.25 60 ILE C CA 1
ATOM 1794 C C . ILE C 1 60 ? 10.580 38.813 28.230 1.00 9.42 60 ILE C C 1
ATOM 1795 O O . ILE C 1 60 ? 11.314 37.964 28.747 1.00 9.09 60 ILE C O 1
ATOM 1800 N N . ALA C 1 61 ? 10.367 38.898 26.911 1.00 9.27 61 ALA C N 1
ATOM 1801 C CA . ALA C 1 61 ? 11.007 38.000 25.957 1.00 9.46 61 ALA C CA 1
ATOM 1802 C C . ALA C 1 61 ? 12.530 37.993 26.088 1.00 9.90 61 ALA C C 1
ATOM 1803 O O . ALA C 1 61 ? 13.128 36.921 26.177 1.00 9.87 61 ALA C O 1
ATOM 1805 N N . MET C 1 62 ? 13.135 39.178 26.160 1.00 10.06 62 MET C N 1
ATOM 1806 C CA . MET C 1 62 ? 14.579 39.344 26.247 1.00 12.01 62 MET C CA 1
ATOM 1807 C C . MET C 1 62 ? 15.167 38.787 27.542 1.00 12.12 62 MET C C 1
ATOM 1808 O O . MET C 1 62 ? 16.234 38.297 27.550 1.00 12.71 62 MET C O 1
ATOM 1813 N N . ASP C 1 63 ? 14.493 39.033 28.661 1.00 12.33 63 ASP C N 1
ATOM 1814 C CA . ASP C 1 63 ? 14.869 38.558 29.988 1.00 12.49 63 ASP C CA 1
ATOM 1815 C C . ASP C 1 63 ? 14.812 37.034 30.060 1.00 12.28 63 ASP C C 1
ATOM 1816 O O . ASP C 1 63 ? 15.709 36.394 30.626 1.00 12.42 63 ASP C O 1
ATOM 1821 N N . GLU C 1 64 ? 13.719 36.468 29.549 1.00 11.50 64 GLU C N 1
ATOM 1822 C CA . GLU C 1 64 ? 13.527 35.029 29.465 1.00 11.31 64 GLU C CA 1
ATOM 1823 C C . GLU C 1 64 ? 14.687 34.370 28.699 1.00 10.54 64 GLU C C 1
ATOM 1824 O O . GLU C 1 64 ? 15.153 33.315 29.098 1.00 10.61 64 GLU C O 1
ATOM 1830 N N . MET C 1 65 ? 15.156 35.015 27.623 1.00 9.75 65 MET C N 1
ATOM 1831 C CA . MET C 1 65 ? 16.280 34.523 26.821 1.00 8.76 65 MET C CA 1
ATOM 1832 C C . MET C 1 65 ? 17.618 34.604 27.558 1.00 8.38 65 MET C C 1
ATOM 1833 O O . MET C 1 65 ? 18.366 33.631 27.579 1.00 7.98 65 MET C O 1
ATOM 1838 N N . LYS C 1 66 ? 17.928 35.770 28.120 1.00 7.96 66 LYS C N 1
ATOM 1839 C CA . LYS C 1 66 ? 19.064 35.902 29.024 1.00 8.19 66 LYS C CA 1
ATOM 1840 C C . LYS C 1 66 ? 19.005 34.863 30.150 1.00 8.31 66 LYS C C 1
ATOM 1841 O O . LYS C 1 66 ? 20.013 34.190 30.450 1.00 8.13 66 LYS C O 1
ATOM 1847 N N . GLU C 1 67 ? 17.829 34.717 30.768 1.00 7.97 67 GLU C N 1
ATOM 1848 C CA . GLU C 1 67 ? 17.661 33.750 31.867 1.00 8.18 67 GLU C CA 1
ATOM 1849 C C . GLU C 1 67 ? 18.129 32.359 31.426 1.00 7.92 67 GLU C C 1
ATOM 1850 O O . GLU C 1 67 ? 18.911 31.701 32.126 1.00 7.39 67 GLU C O 1
ATOM 1856 N N . LEU C 1 68 ? 17.658 31.928 30.257 1.00 7.49 68 LEU C N 1
ATOM 1857 C CA . LEU C 1 68 ? 18.021 30.620 29.715 1.00 7.97 68 LEU C CA 1
ATOM 1858 C C . LEU C 1 68 ? 19.525 30.548 29.366 1.00 7.95 68 LEU C C 1
ATOM 1859 O O . LEU C 1 68 ? 20.170 29.529 29.595 1.00 8.15 68 LEU C O 1
ATOM 1864 N N . ALA C 1 69 ? 20.066 31.640 28.836 1.00 7.98 69 ALA C N 1
ATOM 1865 C CA . ALA C 1 69 ? 21.484 31.733 28.516 1.00 8.90 69 ALA C CA 1
ATOM 1866 C C . ALA C 1 69 ? 22.396 31.571 29.729 1.00 9.13 69 ALA C C 1
ATOM 1867 O O . ALA C 1 69 ? 23.383 30.849 29.672 1.00 8.87 69 ALA C O 1
ATOM 1869 N N . LYS C 1 70 ? 22.063 32.242 30.825 1.00 10.15 70 LYS C N 1
ATOM 1870 C CA . LYS C 1 70 ? 22.898 32.183 32.024 1.00 10.86 70 LYS C CA 1
ATOM 1871 C C . LYS C 1 70 ? 22.888 30.784 32.659 1.00 11.09 70 LYS C C 1
ATOM 1872 O O . LYS C 1 70 ? 23.936 30.278 33.071 1.00 11.28 70 LYS C O 1
ATOM 1878 N N . GLN C 1 71 ? 21.712 30.158 32.714 1.00 11.17 71 GLN C N 1
ATOM 1879 C CA . GLN C 1 71 ? 21.561 28.822 33.285 1.00 11.26 71 GLN C CA 1
ATOM 1880 C C . GLN C 1 71 ? 22.315 27.761 32.480 1.00 10.85 71 GLN C C 1
ATOM 1881 O O . GLN C 1 71 ? 22.684 26.717 33.020 1.00 11.04 71 GLN C O 1
ATOM 1887 N N . LYS C 1 72 ? 22.542 28.034 31.198 1.00 10.53 72 LYS C N 1
ATOM 1888 C CA . LYS C 1 72 ? 23.385 27.185 30.366 1.00 10.10 72 LYS C CA 1
ATOM 1889 C C . LYS C 1 72 ? 24.870 27.575 30.492 1.00 9.39 72 LYS C C 1
ATOM 1890 O O . LYS C 1 72 ? 25.698 27.143 29.696 1.00 9.27 72 LYS C O 1
ATOM 1896 N N . GLY C 1 73 ? 25.199 28.385 31.500 1.00 8.48 73 GLY C N 1
ATOM 1897 C CA . GLY C 1 73 ? 26.563 28.824 31.733 1.00 7.48 73 GLY C CA 1
ATOM 1898 C C . GLY C 1 73 ? 27.196 29.721 30.677 1.00 6.86 73 GLY C C 1
ATOM 1899 O O . GLY C 1 73 ? 28.417 29.705 30.504 1.00 7.23 73 GLY C O 1
ATOM 1900 N N . ALA C 1 74 ? 26.378 30.501 29.981 1.00 6.08 74 ALA C N 1
ATOM 1901 C CA . ALA C 1 74 ? 26.859 31.506 29.020 1.00 5.41 74 ALA C CA 1
ATOM 1902 C C . ALA C 1 74 ? 27.156 32.846 29.710 1.00 4.58 74 ALA C C 1
ATOM 1903 O O . ALA C 1 74 ? 26.521 33.176 30.701 1.00 3.64 74 ALA C O 1
ATOM 1905 N N . ASN C 1 75 ? 28.104 33.611 29.172 1.00 4.33 75 ASN C N 1
ATOM 1906 C CA . ASN C 1 75 ? 28.244 35.015 29.574 1.00 4.85 75 ASN C CA 1
ATOM 1907 C C . ASN C 1 75 ? 28.078 36.035 28.430 1.00 4.84 75 ASN C C 1
ATOM 1908 O O . ASN C 1 75 ? 28.506 37.192 28.563 1.00 4.92 75 ASN C O 1
ATOM 1913 N N . ALA C 1 76 ? 27.466 35.602 27.325 1.00 3.57 76 ALA C N 1
ATOM 1914 C CA . ALA C 1 76 ? 27.163 36.488 26.198 1.00 3.88 76 ALA C CA 1
ATOM 1915 C C . ALA C 1 76 ? 26.175 35.882 25.229 1.00 3.62 76 ALA C C 1
ATOM 1916 O O . ALA C 1 76 ? 26.158 34.659 25.043 1.00 3.54 76 ALA C O 1
ATOM 1918 N N . ILE C 1 77 ? 25.349 36.743 24.628 1.00 3.53 77 ILE C N 1
ATOM 1919 C CA . ILE C 1 77 ? 24.466 36.369 23.527 1.00 3.84 77 ILE C CA 1
ATOM 1920 C C . ILE C 1 77 ? 24.728 37.273 22.321 1.00 4.01 77 ILE C C 1
ATOM 1921 O O . ILE C 1 77 ? 24.718 38.506 22.433 1.00 4.52 77 ILE C O 1
ATOM 1926 N N . VAL C 1 78 ? 24.988 36.646 21.183 1.00 3.13 78 VAL C N 1
ATOM 1927 C CA . VAL C 1 78 ? 25.321 37.338 19.946 1.00 3.27 78 VAL C CA 1
ATOM 1928 C C . VAL C 1 78 ? 24.352 36.920 18.867 1.00 2.50 78 VAL C C 1
ATOM 1929 O O . VAL C 1 78 ? 23.666 35.932 19.032 1.00 2.50 78 VAL C O 1
ATOM 1935 N N . GLY C 1 79 ? 24.309 37.664 17.767 1.00 3.54 79 GLY C N 1
ATOM 1936 C CA . GLY C 1 79 ? 23.359 37.398 16.694 1.00 3.46 79 GLY C CA 1
ATOM 1937 C C . GLY C 1 79 ? 21.911 37.438 17.171 1.00 3.53 79 GLY C C 1
ATOM 1938 O O . GLY C 1 79 ? 21.071 36.629 16.728 1.00 5.17 79 GLY C O 1
ATOM 1939 N N . VAL C 1 80 ? 21.603 38.373 18.058 1.00 3.69 80 VAL C N 1
ATOM 1940 C CA . VAL C 1 80 ? 20.229 38.535 18.566 1.00 4.33 80 VAL C CA 1
ATOM 1941 C C . VAL C 1 80 ? 19.349 39.095 17.451 1.00 4.79 80 VAL C C 1
ATOM 1942 O O . VAL C 1 80 ? 19.816 39.878 16.634 1.00 4.85 80 VAL C O 1
ATOM 1946 N N . ASP C 1 81 ? 18.087 38.663 17.444 1.00 6.31 81 ASP C N 1
ATOM 1947 C CA . ASP C 1 81 ? 17.061 39.033 16.462 1.00 7.32 81 ASP C CA 1
ATOM 1948 C C . ASP C 1 81 ? 15.684 39.068 17.195 1.00 7.46 81 ASP C C 1
ATOM 1949 O O . ASP C 1 81 ? 15.415 38.265 18.117 1.00 8.25 81 ASP C O 1
ATOM 1954 N N . VAL C 1 82 ? 14.845 40.026 16.829 1.00 6.97 82 VAL C N 1
ATOM 1955 C CA . VAL C 1 82 ? 13.509 40.166 17.395 1.00 7.36 82 VAL C CA 1
ATOM 1956 C C . VAL C 1 82 ? 12.517 39.925 16.277 1.00 6.82 82 VAL C C 1
ATOM 1957 O O . VAL C 1 82 ? 12.666 40.495 15.208 1.00 5.67 82 VAL C O 1
ATOM 1961 N N . ASP C 1 83 ? 11.511 39.082 16.520 1.00 6.60 83 ASP C N 1
ATOM 1962 C CA . ASP C 1 83 ? 10.453 38.855 15.545 1.00 6.94 83 ASP C CA 1
ATOM 1963 C C . ASP C 1 83 ? 9.086 39.213 16.159 1.00 6.58 83 ASP C C 1
ATOM 1964 O O . ASP C 1 83 ? 8.876 39.059 17.366 1.00 7.27 83 ASP C O 1
ATOM 1969 N N . TYR C 1 84 ? 8.187 39.703 15.320 1.00 6.22 84 TYR C N 1
ATOM 1970 C CA . TYR C 1 84 ? 6.834 40.129 15.702 1.00 6.32 84 TYR C CA 1
ATOM 1971 C C . TYR C 1 84 ? 5.903 39.383 14.766 1.00 5.79 84 TYR C C 1
ATOM 1972 O O . TYR C 1 84 ? 6.283 39.144 13.620 1.00 6.33 84 TYR C O 1
ATOM 1981 N N . GLU C 1 85 ? 4.748 38.961 15.278 1.00 4.93 85 GLU C N 1
ATOM 1982 C CA . GLU C 1 85 ? 3.689 38.299 14.508 1.00 5.83 85 GLU C CA 1
ATOM 1983 C C . GLU C 1 85 ? 2.360 38.421 15.279 1.00 5.64 85 GLU C C 1
ATOM 1984 O O . GLU C 1 85 ? 2.324 38.246 16.493 1.00 4.58 85 GLU C O 1
ATOM 1990 N N . VAL C 1 86 ? 1.272 38.727 14.580 1.00 6.49 86 VAL C N 1
ATOM 1991 C CA . VAL C 1 86 ? -0.017 38.823 15.256 1.00 7.81 86 VAL C CA 1
ATOM 1992 C C . VAL C 1 86 ? -0.417 37.369 15.473 1.00 9.37 86 VAL C C 1
ATOM 1993 O O . VAL C 1 86 ? -0.283 36.545 14.568 1.00 9.66 86 VAL C O 1
ATOM 1997 N N . VAL C 1 87 ? -0.915 37.071 16.672 1.00 11.35 87 VAL C N 1
ATOM 1998 C CA . VAL C 1 87 ? -1.361 35.721 17.042 1.00 13.17 87 VAL C CA 1
ATOM 1999 C C . VAL C 1 87 ? -2.889 35.621 17.250 1.00 14.59 87 VAL C C 1
ATOM 2000 O O . VAL C 1 87 ? -3.664 36.150 16.430 1.00 15.28 87 VAL C O 1
ATOM 2004 N N . ARG C 1 88 ? -3.309 34.947 18.331 1.00 15.63 88 ARG C N 1
ATOM 2005 C CA . ARG C 1 88 ? -4.722 34.607 18.625 1.00 16.11 88 ARG C CA 1
ATOM 2006 C C . ARG C 1 88 ? -5.675 35.829 18.578 1.00 16.34 88 ARG C C 1
ATOM 2007 O O . ARG C 1 88 ? -5.916 36.487 19.599 1.00 16.32 88 ARG C O 1
ATOM 2015 N N . ASP C 1 89 ? -6.209 36.100 17.381 1.00 16.48 89 ASP C N 1
ATOM 2016 C CA . ASP C 1 89 ? -7.173 37.133 16.996 1.00 16.38 89 ASP C CA 1
ATOM 2017 C C . ASP C 1 89 ? -6.835 38.503 17.616 1.00 16.25 89 ASP C C 1
ATOM 2018 O O . ASP C 1 89 ? -7.450 38.967 18.572 1.00 16.30 89 ASP C O 1
ATOM 2023 N N . GLY C 1 90 ? -5.781 39.146 17.063 1.00 16.04 90 GLY C N 1
ATOM 2024 C CA . GLY C 1 90 ? -5.439 40.507 17.481 1.00 15.39 90 GLY C CA 1
ATOM 2025 C C . GLY C 1 90 ? -4.709 40.553 18.837 1.00 15.19 90 GLY C C 1
ATOM 2026 O O . GLY C 1 90 ? -5.317 40.780 19.877 1.00 15.10 90 GLY C O 1
ATOM 2027 N N . MET C 1 91 ? -3.363 40.364 18.775 1.00 14.56 91 MET C N 1
ATOM 2028 C CA . MET C 1 91 ? -2.520 40.284 19.985 1.00 13.78 91 MET C CA 1
ATOM 2029 C C . MET C 1 91 ? -1.036 40.059 19.577 1.00 13.24 91 MET C C 1
ATOM 2030 O O . MET C 1 91 ? -0.705 39.044 19.055 1.00 12.17 91 MET C O 1
ATOM 2035 N N . LEU C 1 92 ? -0.125 41.032 19.807 1.00 12.33 92 LEU C N 1
ATOM 2036 C CA . LEU C 1 92 ? 1.230 40.881 19.204 1.00 11.84 92 LEU C CA 1
ATOM 2037 C C . LEU C 1 92 ? 2.284 40.046 20.006 1.00 10.90 92 LEU C C 1
ATOM 2038 O O . LEU C 1 92 ? 2.958 40.548 20.880 1.00 10.24 92 LEU C O 1
ATOM 2043 N N . MET C 1 93 ? 2.446 38.752 19.656 1.00 9.95 93 MET C N 1
ATOM 2044 C CA . MET C 1 93 ? 3.666 38.011 20.051 1.00 9.71 93 MET C CA 1
ATOM 2045 C C . MET C 1 93 ? 5.005 38.622 19.529 1.00 9.13 93 MET C C 1
ATOM 2046 O O . MET C 1 93 ? 5.173 38.957 18.401 1.00 9.23 93 MET C O 1
ATOM 2051 N N . VAL C 1 94 ? 5.935 38.798 20.476 1.00 8.66 94 VAL C N 1
ATOM 2052 C CA . VAL C 1 94 ? 7.342 39.031 20.260 1.00 8.93 94 VAL C CA 1
ATOM 2053 C C . VAL C 1 94 ? 8.131 37.748 20.559 1.00 8.49 94 VAL C C 1
ATOM 2054 O O . VAL C 1 94 ? 7.671 36.922 21.243 1.00 9.36 94 VAL C O 1
ATOM 2060 N N . ALA C 1 95 ? 9.185 37.528 19.820 1.00 7.43 95 ALA C N 1
ATOM 2061 C CA . ALA C 1 95 ? 10.053 36.412 19.955 1.00 6.50 95 ALA C CA 1
ATOM 2062 C C . ALA C 1 95 ? 11.449 36.913 19.691 1.00 7.01 95 ALA C C 1
ATOM 2063 O O . ALA C 1 95 ? 11.745 37.556 18.907 1.00 6.35 95 ALA C O 1
ATOM 2065 N N . VAL C 1 96 ? 12.335 36.536 20.603 1.00 6.68 96 VAL C N 1
ATOM 2066 C CA . VAL C 1 96 ? 13.711 36.956 20.549 1.00 6.89 96 VAL C CA 1
ATOM 2067 C C . VAL C 1 96 ? 14.562 35.695 20.454 1.00 6.80 96 VAL C C 1
ATOM 2068 O O . VAL C 1 96 ? 14.281 34.687 21.124 1.00 5.70 96 VAL C O 1
ATOM 2074 N N . SER C 1 97 ? 15.590 35.776 19.607 1.00 5.72 97 SER C N 1
ATOM 2075 C CA . SER C 1 97 ? 16.481 34.681 19.370 1.00 5.71 97 SER C CA 1
ATOM 2076 C C . SER C 1 97 ? 17.895 35.205 19.406 1.00 5.33 97 SER C C 1
ATOM 2077 O O . SER C 1 97 ? 18.136 36.367 19.172 1.00 4.60 97 SER C O 1
ATOM 2081 N N . GLY C 1 98 ? 18.831 34.314 19.718 1.00 5.58 98 GLY C N 1
ATOM 2082 C CA . GLY C 1 98 ? 20.202 34.693 19.963 1.00 4.52 98 GLY C CA 1
ATOM 2083 C C . GLY C 1 98 ? 21.062 33.450 20.120 1.00 4.92 98 GLY C C 1
ATOM 2084 O O . GLY C 1 98 ? 20.549 32.348 20.332 1.00 3.34 98 GLY C O 1
ATOM 2085 N N . THR C 1 99 ? 22.373 33.642 20.031 1.00 3.73 99 THR C N 1
ATOM 2086 C CA . THR C 1 99 ? 23.300 32.547 20.201 1.00 3.45 99 THR C CA 1
ATOM 2087 C C . THR C 1 99 ? 24.044 32.741 21.507 1.00 2.54 99 THR C C 1
ATOM 2088 O O . THR C 1 99 ? 24.776 33.711 21.670 1.00 2.12 99 THR C O 1
ATOM 2092 N N . ALA C 1 100 ? 23.826 31.820 22.435 1.00 2.16 100 ALA C N 1
ATOM 2093 C CA . ALA C 1 100 ? 24.447 31.910 23.755 1.00 2.89 100 ALA C CA 1
ATOM 2094 C C . ALA C 1 100 ? 25.877 31.382 23.661 1.00 3.18 100 ALA C C 1
ATOM 2095 O O . ALA C 1 100 ? 26.108 30.277 23.149 1.00 2.70 100 ALA C O 1
ATOM 2097 N N . VAL C 1 101 ? 26.822 32.180 24.162 1.00 4.12 101 VAL C N 1
ATOM 2098 C CA . VAL C 1 101 ? 28.243 31.907 23.988 1.00 3.95 101 VAL C CA 1
ATOM 2099 C C . VAL C 1 101 ? 29.024 32.104 25.283 1.00 5.62 101 VAL C C 1
ATOM 2100 O O . VAL C 1 101 ? 28.584 32.814 26.199 1.00 5.16 101 VAL C O 1
ATOM 2104 N N . ARG C 1 102 ? 30.178 31.448 25.353 1.00 6.16 102 ARG C N 1
ATOM 2105 C CA . ARG C 1 102 ? 31.148 31.732 26.388 1.00 7.45 102 ARG C CA 1
ATOM 2106 C C . ARG C 1 102 ? 32.269 32.601 25.818 1.00 7.61 102 ARG C C 1
ATOM 2107 O O . ARG C 1 102 ? 32.911 32.243 24.821 1.00 6.90 102 ARG C O 1
ATOM 2115 N N . ILE C 1 103 ? 32.451 33.761 26.447 1.00 8.70 103 ILE C N 1
ATOM 2116 C CA . ILE C 1 103 ? 33.594 34.657 26.208 1.00 9.51 103 ILE C CA 1
ATOM 2117 C C . ILE C 1 103 ? 34.293 34.930 27.554 1.00 10.22 103 ILE C C 1
ATOM 2118 O O . ILE C 1 103 ? 33.674 35.354 28.532 1.00 10.71 103 ILE C O 1
ATOM 2124 N N . MET D 1 1 ? 26.228 60.806 15.475 1.00 16.09 1 MET D N 1
ATOM 2125 C CA . MET D 1 1 ? 25.962 59.371 15.805 1.00 16.11 1 MET D CA 1
ATOM 2126 C C . MET D 1 1 ? 25.903 58.495 14.546 1.00 14.97 1 MET D C 1
ATOM 2127 O O . MET D 1 1 ? 25.143 58.795 13.629 1.00 15.35 1 MET D O 1
ATOM 2132 N N . ILE D 1 2 ? 26.697 57.419 14.513 1.00 13.31 2 ILE D N 1
ATOM 2133 C CA . ILE D 1 2 ? 26.719 56.514 13.362 1.00 11.04 2 ILE D CA 1
ATOM 2134 C C . ILE D 1 2 ? 25.612 55.481 13.570 1.00 8.74 2 ILE D C 1
ATOM 2135 O O . ILE D 1 2 ? 25.457 54.957 14.671 1.00 7.47 2 ILE D O 1
ATOM 2140 N N . VAL D 1 3 ? 24.813 55.247 12.532 1.00 6.29 3 VAL D N 1
ATOM 2141 C CA . VAL D 1 3 ? 23.742 54.237 12.572 1.00 6.62 3 VAL D CA 1
ATOM 2142 C C . VAL D 1 3 ? 23.809 53.376 11.289 1.00 6.29 3 VAL D C 1
ATOM 2143 O O . VAL D 1 3 ? 23.822 53.908 10.177 1.00 7.12 3 VAL D O 1
ATOM 2147 N N . THR D 1 4 ? 23.919 52.058 11.463 1.00 5.40 4 THR D N 1
ATOM 2148 C CA . THR D 1 4 ? 24.126 51.139 10.348 1.00 4.04 4 THR D CA 1
ATOM 2149 C C . THR D 1 4 ? 23.373 49.811 10.558 1.00 3.87 4 THR D C 1
ATOM 2150 O O . THR D 1 4 ? 23.186 49.375 11.697 1.00 4.44 4 THR D O 1
ATOM 2154 N N . THR D 1 5 ? 22.952 49.196 9.454 1.00 3.39 5 THR D N 1
ATOM 2155 C CA . THR D 1 5 ? 22.295 47.886 9.451 1.00 3.33 5 THR D CA 1
ATOM 2156 C C . THR D 1 5 ? 23.346 46.789 9.290 1.00 5.99 5 THR D C 1
ATOM 2157 O O . THR D 1 5 ? 22.984 45.611 9.160 1.00 7.62 5 THR D O 1
ATOM 2161 N N . THR D 1 6 ? 24.633 47.165 9.238 1.00 5.86 6 THR D N 1
ATOM 2162 C CA . THR D 1 6 ? 25.706 46.193 9.161 1.00 7.11 6 THR D CA 1
ATOM 2163 C C . THR D 1 6 ? 26.138 45.818 10.576 1.00 8.65 6 THR D C 1
ATOM 2164 O O . THR D 1 6 ? 25.735 46.472 11.545 1.00 6.44 6 THR D O 1
ATOM 2168 N N . SER D 1 7 ? 26.993 44.798 10.686 1.00 10.57 7 SER D N 1
ATOM 2169 C CA . SER D 1 7 ? 27.395 44.278 11.998 1.00 13.51 7 SER D CA 1
ATOM 2170 C C . SER D 1 7 ? 28.639 44.965 12.565 1.00 14.96 7 SER D C 1
ATOM 2171 O O . SER D 1 7 ? 29.228 44.516 13.571 1.00 16.04 7 SER D O 1
ATOM 2174 N N . GLY D 1 8 ? 29.061 46.052 11.933 1.00 15.16 8 GLY D N 1
ATOM 2175 C CA . GLY D 1 8 ? 30.286 46.682 12.368 1.00 15.61 8 GLY D CA 1
ATOM 2176 C C . GLY D 1 8 ? 30.540 48.007 11.692 1.00 16.10 8 GLY D C 1
ATOM 2177 O O . GLY D 1 8 ? 29.855 48.362 10.726 1.00 15.99 8 GLY D O 1
ATOM 2178 N N . ILE D 1 9 ? 31.520 48.737 12.219 1.00 16.27 9 ILE D N 1
ATOM 2179 C CA . ILE D 1 9 ? 31.984 49.972 11.600 1.00 16.89 9 ILE D CA 1
ATOM 2180 C C . ILE D 1 9 ? 33.403 49.722 11.174 1.00 17.20 9 ILE D C 1
ATOM 2181 O O . ILE D 1 9 ? 34.272 49.550 12.024 1.00 17.13 9 ILE D O 1
ATOM 2186 N N . GLN D 1 10 ? 33.638 49.672 9.865 1.00 17.74 10 GLN D N 1
ATOM 2187 C CA . GLN D 1 10 ? 34.995 49.528 9.358 1.00 18.42 10 GLN D CA 1
ATOM 2188 C C . GLN D 1 10 ? 35.789 50.773 9.729 1.00 18.77 10 GLN D C 1
ATOM 2189 O O . GLN D 1 10 ? 35.297 51.891 9.569 1.00 18.98 10 GLN D O 1
ATOM 2195 N N . GLY D 1 11 ? 37.000 50.572 10.245 1.00 18.86 11 GLY D N 1
ATOM 2196 C CA . GLY D 1 11 ? 37.864 51.671 10.643 1.00 19.14 11 GLY D CA 1
ATOM 2197 C C . GLY D 1 11 ? 37.934 51.942 12.140 1.00 19.29 11 GLY D C 1
ATOM 2198 O O . GLY D 1 11 ? 38.917 52.519 12.624 1.00 19.35 11 GLY D O 1
ATOM 2199 N N . LYS D 1 12 ? 36.890 51.555 12.872 1.00 19.06 12 LYS D N 1
ATOM 2200 C CA . LYS D 1 12 ? 36.821 51.820 14.313 1.00 19.15 12 LYS D CA 1
ATOM 2201 C C . LYS D 1 12 ? 36.695 50.518 15.091 1.00 19.05 12 LYS D C 1
ATOM 2202 O O . LYS D 1 12 ? 36.141 49.532 14.598 1.00 19.30 12 LYS D O 1
ATOM 2208 N N . GLU D 1 13 ? 37.224 50.517 16.304 1.00 18.82 13 GLU D N 1
ATOM 2209 C CA . GLU D 1 13 ? 37.038 49.396 17.209 1.00 18.95 13 GLU D CA 1
ATOM 2210 C C . GLU D 1 13 ? 35.830 49.727 18.093 1.00 17.77 13 GLU D C 1
ATOM 2211 O O . GLU D 1 13 ? 35.640 50.876 18.485 1.00 17.93 13 GLU D O 1
ATOM 2217 N N . ILE D 1 14 ? 34.983 48.749 18.374 1.00 16.27 14 ILE D N 1
ATOM 2218 C CA . ILE D 1 14 ? 33.938 49.007 19.350 1.00 14.91 14 ILE D CA 1
ATOM 2219 C C . ILE D 1 14 ? 34.547 48.869 20.735 1.00 14.19 14 ILE D C 1
ATOM 2220 O O . ILE D 1 14 ? 35.085 47.835 21.094 1.00 14.41 14 ILE D O 1
ATOM 2225 N N . ILE D 1 15 ? 34.480 49.945 21.495 1.00 13.32 15 ILE D N 1
ATOM 2226 C CA . ILE D 1 15 ? 35.049 49.991 22.829 1.00 12.77 15 ILE D CA 1
ATOM 2227 C C . ILE D 1 15 ? 34.147 49.277 23.842 1.00 12.09 15 ILE D C 1
ATOM 2228 O O . ILE D 1 15 ? 34.620 48.704 24.812 1.00 12.04 15 ILE D O 1
ATOM 2233 N N . GLU D 1 16 ? 32.846 49.313 23.607 1.00 11.22 16 GLU D N 1
ATOM 2234 C CA . GLU D 1 16 ? 31.890 48.655 24.499 1.00 10.70 16 GLU D CA 1
ATOM 2235 C C . GLU D 1 16 ? 30.538 48.497 23.825 1.00 9.92 16 GLU D C 1
ATOM 2236 O O . GLU D 1 16 ? 30.033 49.442 23.190 1.00 8.48 16 GLU D O 1
ATOM 2242 N N . TYR D 1 17 ? 29.969 47.295 23.973 1.00 9.48 17 TYR D N 1
ATOM 2243 C CA . TYR D 1 17 ? 28.605 47.012 23.574 1.00 9.65 17 TYR D CA 1
ATOM 2244 C C . TYR D 1 17 ? 27.750 47.374 24.753 1.00 9.09 17 TYR D C 1
ATOM 2245 O O . TYR D 1 17 ? 27.773 46.689 25.757 1.00 8.36 17 TYR D O 1
ATOM 2254 N N . ILE D 1 18 ? 26.982 48.443 24.624 1.00 8.02 18 ILE D N 1
ATOM 2255 C CA . ILE D 1 18 ? 26.234 48.949 25.772 1.00 6.47 18 ILE D CA 1
ATOM 2256 C C . ILE D 1 18 ? 24.954 48.155 26.019 1.00 5.78 18 ILE D C 1
ATOM 2257 O O . ILE D 1 18 ? 24.774 47.567 27.106 1.00 3.66 18 ILE D O 1
ATOM 2262 N N . ASP D 1 19 ? 24.070 48.150 25.022 1.00 4.91 19 ASP D N 1
ATOM 2263 C CA . ASP D 1 19 ? 22.761 47.520 25.171 1.00 7.30 19 ASP D CA 1
ATOM 2264 C C . ASP D 1 19 ? 22.022 47.377 23.850 1.00 6.39 19 ASP D C 1
ATOM 2265 O O . ASP D 1 19 ? 22.421 47.913 22.837 1.00 7.15 19 ASP D O 1
ATOM 2270 N N . ILE D 1 20 ? 20.930 46.639 23.876 1.00 6.38 20 ILE D N 1
ATOM 2271 C CA . ILE D 1 20 ? 20.121 46.531 22.684 1.00 5.70 20 ILE D CA 1
ATOM 2272 C C . ILE D 1 20 ? 19.026 47.561 22.842 1.00 6.42 20 ILE D C 1
ATOM 2273 O O . ILE D 1 20 ? 18.402 47.665 23.898 1.00 5.84 20 ILE D O 1
ATOM 2278 N N . VAL D 1 21 ? 18.831 48.352 21.795 1.00 6.52 21 VAL D N 1
ATOM 2279 C CA . VAL D 1 21 ? 17.846 49.418 21.819 1.00 6.93 21 VAL D CA 1
ATOM 2280 C C . VAL D 1 21 ? 16.737 49.252 20.768 1.00 7.65 21 VAL D C 1
ATOM 2281 O O . VAL D 1 21 ? 16.955 48.683 19.721 1.00 7.18 21 VAL D O 1
ATOM 2285 N N . ASN D 1 22 ? 15.544 49.760 21.079 1.00 9.71 22 ASN D N 1
ATOM 2286 C CA . ASN D 1 22 ? 14.373 49.545 20.218 1.00 10.60 22 ASN D CA 1
ATOM 2287 C C . ASN D 1 22 ? 13.579 50.822 20.085 1.00 11.28 22 ASN D C 1
ATOM 2288 O O . ASN D 1 22 ? 13.647 51.701 20.960 1.00 12.45 22 ASN D O 1
ATOM 2293 N N . GLY D 1 23 ? 12.848 50.939 18.985 1.00 10.98 23 GLY D N 1
ATOM 2294 C CA . GLY D 1 23 ? 11.868 51.993 18.815 1.00 11.05 23 GLY D CA 1
ATOM 2295 C C . GLY D 1 23 ? 10.705 51.428 18.011 1.00 10.93 23 GLY D C 1
ATOM 2296 O O . GLY D 1 23 ? 10.928 50.593 17.118 1.00 10.42 23 GLY D O 1
ATOM 2297 N N . GLU D 1 24 ? 9.477 51.845 18.342 1.00 10.48 24 GLU D N 1
ATOM 2298 C CA . GLU D 1 24 ? 8.288 51.475 17.563 1.00 10.96 24 GLU D CA 1
ATOM 2299 C C . GLU D 1 24 ? 7.390 52.679 17.359 1.00 10.83 24 GLU D C 1
ATOM 2300 O O . GLU D 1 24 ? 7.391 53.603 18.167 1.00 10.90 24 GLU D O 1
ATOM 2306 N N . ALA D 1 25 ? 6.604 52.642 16.287 1.00 9.79 25 ALA D N 1
ATOM 2307 C CA . ALA D 1 25 ? 5.496 53.535 16.121 1.00 9.27 25 ALA D CA 1
ATOM 2308 C C . ALA D 1 25 ? 4.427 52.825 15.289 1.00 9.00 25 ALA D C 1
ATOM 2309 O O . ALA D 1 25 ? 4.736 52.028 14.384 1.00 8.60 25 ALA D O 1
ATOM 2311 N N . ILE D 1 26 ? 3.177 53.051 15.667 1.00 8.02 26 ILE D N 1
ATOM 2312 C CA . ILE D 1 26 ? 2.038 52.538 14.925 1.00 7.75 26 ILE D CA 1
ATOM 2313 C C . ILE D 1 26 ? 1.521 53.726 14.158 1.00 7.13 26 ILE D C 1
ATOM 2314 O O . ILE D 1 26 ? 1.423 54.817 14.726 1.00 6.74 26 ILE D O 1
ATOM 2319 N N . MET D 1 27 ? 1.188 53.510 12.882 1.00 7.01 27 MET D N 1
ATOM 2320 C CA . MET D 1 27 ? 0.530 54.519 12.033 1.00 7.27 27 MET D CA 1
ATOM 2321 C C . MET D 1 27 ? -0.801 54.982 12.605 1.00 6.71 27 MET D C 1
ATOM 2322 O O . MET D 1 27 ? -1.430 54.262 13.381 1.00 6.41 27 MET D O 1
ATOM 2327 N N . GLY D 1 28 ? -1.246 56.173 12.196 1.00 6.50 28 GLY D N 1
ATOM 2328 C CA . GLY D 1 28 ? -2.580 56.642 12.527 1.00 6.02 28 GLY D CA 1
ATOM 2329 C C . GLY D 1 28 ? -3.642 55.945 11.698 1.00 6.19 28 GLY D C 1
ATOM 2330 O O . GLY D 1 28 ? -3.347 55.430 10.621 1.00 6.16 28 GLY D O 1
ATOM 2331 N N . ALA D 1 29 ? -4.879 55.934 12.198 1.00 6.04 29 ALA D N 1
ATOM 2332 C CA . ALA D 1 29 ? -5.992 55.274 11.514 1.00 6.23 29 ALA D CA 1
ATOM 2333 C C . ALA D 1 29 ? -6.333 55.927 10.179 1.00 5.86 29 ALA D C 1
ATOM 2334 O O . ALA D 1 29 ? -6.116 57.120 9.984 1.00 6.04 29 ALA D O 1
ATOM 2336 N N . ASN D 1 30 ? -6.860 55.133 9.260 1.00 5.31 30 ASN D N 1
ATOM 2337 C CA . ASN D 1 30 ? -7.518 55.687 8.090 1.00 4.92 30 ASN D CA 1
ATOM 2338 C C . ASN D 1 30 ? -8.544 56.734 8.513 1.00 4.36 30 ASN D C 1
ATOM 2339 O O . ASN D 1 30 ? -9.213 56.576 9.543 1.00 4.34 30 ASN D O 1
ATOM 2344 N N . ILE D 1 31 ? -8.645 57.809 7.736 1.00 3.62 31 ILE D N 1
ATOM 2345 C CA . ILE D 1 31 ? -9.684 58.813 7.945 1.00 2.82 31 ILE D CA 1
ATOM 2346 C C . ILE D 1 31 ? -10.742 58.632 6.865 1.00 3.00 31 ILE D C 1
ATOM 2347 O O . ILE D 1 31 ? -11.929 58.518 7.171 1.00 2.98 31 ILE D O 1
ATOM 2352 N N . VAL D 1 32 ? -10.281 58.613 5.612 1.00 2.97 32 VAL D N 1
ATOM 2353 C CA . VAL D 1 32 ? -11.088 58.375 4.353 1.00 3.44 32 VAL D CA 1
ATOM 2354 C C . VAL D 1 32 ? -10.218 58.216 3.084 1.00 3.52 32 VAL D C 1
ATOM 2355 O O . VAL D 1 32 ? -9.301 58.928 2.907 1.00 3.07 32 VAL D O 1
ATOM 2359 N N . ARG D 1 33 ? -10.537 57.279 2.158 1.00 4.18 33 ARG D N 1
ATOM 2360 C CA . ARG D 1 33 ? -9.690 57.132 0.932 1.00 4.57 33 ARG D CA 1
ATOM 2361 C C . ARG D 1 33 ? -8.187 56.884 1.242 1.00 4.39 33 ARG D C 1
ATOM 2362 O O . ARG D 1 33 ? -7.858 56.193 2.162 1.00 4.66 33 ARG D O 1
ATOM 2370 N N . ASP D 1 34 ? -7.254 57.427 0.413 1.00 4.51 34 ASP D N 1
ATOM 2371 C CA . ASP D 1 34 ? -5.821 57.261 0.779 1.00 4.31 34 ASP D CA 1
ATOM 2372 C C . ASP D 1 34 ? -5.339 58.297 1.818 1.00 4.14 34 ASP D C 1
ATOM 2373 O O . ASP D 1 34 ? -4.189 58.671 2.016 1.00 4.10 34 ASP D O 1
ATOM 2378 N N . LEU D 1 35 ? -6.263 58.842 2.607 1.00 3.31 35 LEU D N 1
ATOM 2379 C CA . LEU D 1 35 ? -5.896 59.768 3.687 1.00 3.48 35 LEU D CA 1
ATOM 2380 C C . LEU D 1 35 ? -5.700 59.093 5.056 1.00 3.30 35 LEU D C 1
ATOM 2381 O O . LEU D 1 35 ? -6.572 58.390 5.554 1.00 3.07 35 LEU D O 1
ATOM 2386 N N . PHE D 1 36 ? -4.556 59.326 5.678 1.00 4.51 36 PHE D N 1
ATOM 2387 C CA . PHE D 1 36 ? -4.215 58.640 6.926 1.00 5.67 36 PHE D CA 1
ATOM 2388 C C . PHE D 1 36 ? -3.761 59.615 8.000 1.00 6.70 36 PHE D C 1
ATOM 2389 O O . PHE D 1 36 ? -3.081 60.599 7.701 1.00 6.69 36 PHE D O 1
ATOM 2397 N N . ALA D 1 37 ? -4.136 59.341 9.247 1.00 8.00 37 ALA D N 1
ATOM 2398 C CA . ALA D 1 37 ? -3.947 60.325 10.327 1.00 9.06 37 ALA D CA 1
ATOM 2399 C C . ALA D 1 37 ? -2.505 60.378 10.796 1.00 9.51 37 ALA D C 1
ATOM 2400 O O . ALA D 1 37 ? -1.732 59.457 10.560 1.00 9.44 37 ALA D O 1
ATOM 2402 N N . SER D 1 38 ? -2.150 61.474 11.453 1.00 10.62 38 SER D N 1
ATOM 2403 C CA . SER D 1 38 ? -0.828 61.614 12.062 1.00 11.96 38 SER D CA 1
ATOM 2404 C C . SER D 1 38 ? -0.481 60.396 12.918 1.00 12.19 38 SER D C 1
ATOM 2405 O O . SER D 1 38 ? -1.350 59.796 13.548 1.00 10.89 38 SER D O 1
ATOM 2408 N N . VAL D 1 39 ? 0.793 60.017 12.901 1.00 14.27 39 VAL D N 1
ATOM 2409 C CA . VAL D 1 39 ? 1.284 58.937 13.745 1.00 16.02 39 VAL D CA 1
ATOM 2410 C C . VAL D 1 39 ? 1.289 59.395 15.207 1.00 17.31 39 VAL D C 1
ATOM 2411 O O . VAL D 1 39 ? 0.931 58.625 16.098 1.00 17.93 39 VAL D O 1
ATOM 2415 N N . ARG D 1 40 ? 1.638 60.662 15.438 1.00 18.36 40 ARG D N 1
ATOM 2416 C CA . ARG D 1 40 ? 1.823 61.374 16.725 1.00 19.86 40 ARG D CA 1
ATOM 2417 C C . ARG D 1 40 ? 0.721 62.422 17.021 1.00 20.80 40 ARG D C 1
ATOM 2418 O O . ARG D 1 40 ? 0.794 63.576 16.613 1.00 21.63 40 ARG D O 1
ATOM 2426 N N . ASP D 1 41 ? -0.308 61.988 17.786 1.00 21.05 41 ASP D N 1
ATOM 2427 C CA . ASP D 1 41 ? -1.670 62.615 17.661 1.00 21.65 41 ASP D CA 1
ATOM 2428 C C . ASP D 1 41 ? -1.902 63.864 18.589 1.00 21.59 41 ASP D C 1
ATOM 2429 O O . ASP D 1 41 ? -2.941 64.018 19.213 1.00 22.01 41 ASP D O 1
ATOM 2434 N N . VAL D 1 42 ? -0.919 64.761 18.722 1.00 21.47 42 VAL D N 1
ATOM 2435 C CA . VAL D 1 42 ? -1.257 65.980 19.450 1.00 21.21 42 VAL D CA 1
ATOM 2436 C C . VAL D 1 42 ? -0.785 67.255 18.737 1.00 20.66 42 VAL D C 1
ATOM 2437 O O . VAL D 1 42 ? 0.361 67.338 18.315 1.00 20.99 42 VAL D O 1
ATOM 2441 N N . VAL D 1 43 ? -1.521 68.369 18.844 1.00 19.82 43 VAL D N 1
ATOM 2442 C CA . VAL D 1 43 ? -1.324 69.628 18.084 1.00 18.81 43 VAL D CA 1
ATOM 2443 C C . VAL D 1 43 ? -0.042 69.725 17.234 1.00 18.22 43 VAL D C 1
ATOM 2444 O O . VAL D 1 43 ? 1.075 69.709 17.763 1.00 18.57 43 VAL D O 1
ATOM 2448 N N . GLY D 1 44 ? -0.224 69.837 15.917 1.00 17.13 44 GLY D N 1
ATOM 2449 C CA . GLY D 1 44 ? 0.879 69.880 14.970 1.00 15.38 44 GLY D CA 1
ATOM 2450 C C . GLY D 1 44 ? 0.800 68.800 13.898 1.00 14.29 44 GLY D C 1
ATOM 2451 O O . GLY D 1 44 ? 0.991 69.091 12.711 1.00 14.40 44 GLY D O 1
ATOM 2452 N N . GLY D 1 45 ? 0.533 67.562 14.330 1.00 12.63 45 GLY D N 1
ATOM 2453 C CA . GLY D 1 45 ? 0.330 66.406 13.469 1.00 10.65 45 GLY D CA 1
ATOM 2454 C C . GLY D 1 45 ? -0.347 66.597 12.121 1.00 9.43 45 GLY D C 1
ATOM 2455 O O . GLY D 1 45 ? -1.332 67.318 11.989 1.00 9.08 45 GLY D O 1
ATOM 2456 N N . ARG D 1 46 ? 0.192 65.903 11.123 1.00 8.57 46 ARG D N 1
ATOM 2457 C CA . ARG D 1 46 ? -0.126 66.109 9.711 1.00 7.69 46 ARG D CA 1
ATOM 2458 C C . ARG D 1 46 ? -0.764 64.849 9.123 1.00 6.78 46 ARG D C 1
ATOM 2459 O O . ARG D 1 46 ? -0.178 63.785 9.203 1.00 5.78 46 ARG D O 1
ATOM 2467 N N . ALA D 1 47 ? -1.944 64.963 8.524 1.00 5.64 47 ALA D N 1
ATOM 2468 C CA . ALA D 1 47 ? -2.507 63.835 7.777 1.00 5.35 47 ALA D CA 1
ATOM 2469 C C . ALA D 1 47 ? -1.874 63.711 6.385 1.00 4.97 47 ALA D C 1
ATOM 2470 O O . ALA D 1 47 ? -1.417 64.698 5.813 1.00 4.85 47 ALA D O 1
ATOM 2472 N N . GLY D 1 48 ? -1.857 62.499 5.837 1.00 4.80 48 GLY D N 1
ATOM 2473 C CA . GLY D 1 48 ? -1.364 62.299 4.483 1.00 4.42 48 GLY D CA 1
ATOM 2474 C C . GLY D 1 48 ? -1.522 60.894 3.954 1.00 4.19 48 GLY D C 1
ATOM 2475 O O . GLY D 1 48 ? -2.265 60.095 4.514 1.00 3.82 48 GLY D O 1
ATOM 2476 N N . SER D 1 49 ? -0.809 60.600 2.870 1.00 4.48 49 SER D N 1
ATOM 2477 C CA . SER D 1 49 ? -0.875 59.299 2.192 1.00 4.74 49 SER D CA 1
ATOM 2478 C C . SER D 1 49 ? -0.416 58.150 3.083 1.00 4.48 49 SER D C 1
ATOM 2479 O O . SER D 1 49 ? 0.205 58.387 4.109 1.00 4.51 49 SER D O 1
ATOM 2482 N N . TYR D 1 50 ? -0.728 56.911 2.711 1.00 5.18 50 TYR D N 1
ATOM 2483 C CA . TYR D 1 50 ? -0.220 55.739 3.454 1.00 6.10 50 TYR D CA 1
ATOM 2484 C C . TYR D 1 50 ? 1.308 55.707 3.504 1.00 6.01 50 TYR D C 1
ATOM 2485 O O . TYR D 1 50 ? 1.906 55.411 4.557 1.00 6.01 50 TYR D O 1
ATOM 2494 N N . GLU D 1 51 ? 1.929 56.005 2.363 1.00 6.27 51 GLU D N 1
ATOM 2495 C CA . GLU D 1 51 ? 3.389 55.948 2.211 1.00 7.04 51 GLU D CA 1
ATOM 2496 C C . GLU D 1 51 ? 4.104 57.083 2.961 1.00 6.53 51 GLU D C 1
ATOM 2497 O O . GLU D 1 51 ? 5.180 56.888 3.517 1.00 6.33 51 GLU D O 1
ATOM 2503 N N . SER D 1 52 ? 3.508 58.272 2.987 1.00 6.62 52 SER D N 1
ATOM 2504 C CA . SER D 1 52 ? 4.109 59.369 3.736 1.00 6.78 52 SER D CA 1
ATOM 2505 C C . SER D 1 52 ? 3.970 59.167 5.242 1.00 6.06 52 SER D C 1
ATOM 2506 O O . SER D 1 52 ? 4.839 59.590 6.024 1.00 6.26 52 SER D O 1
ATOM 2509 N N . LYS D 1 53 ? 2.897 58.490 5.634 1.00 5.34 53 LYS D N 1
ATOM 2510 C CA . LYS D 1 53 ? 2.616 58.192 7.032 1.00 5.04 53 LYS D CA 1
ATOM 2511 C C . LYS D 1 53 ? 3.434 57.003 7.507 1.00 5.30 53 LYS D C 1
ATOM 2512 O O . LYS D 1 53 ? 3.875 56.961 8.662 1.00 6.24 53 LYS D O 1
ATOM 2518 N N . LEU D 1 54 ? 3.649 56.035 6.620 1.00 4.54 54 LEU D N 1
ATOM 2519 C CA . LEU D 1 54 ? 4.518 54.903 6.931 1.00 5.30 54 LEU D CA 1
ATOM 2520 C C . LEU D 1 54 ? 5.930 55.443 7.175 1.00 5.10 54 LEU D C 1
ATOM 2521 O O . LEU D 1 54 ? 6.616 55.042 8.115 1.00 5.48 54 LEU D O 1
ATOM 2526 N N . LYS D 1 55 ? 6.351 56.368 6.325 1.00 5.87 55 LYS D N 1
ATOM 2527 C CA . LYS D 1 55 ? 7.689 56.898 6.413 1.00 6.59 55 LYS D CA 1
ATOM 2528 C C . LYS D 1 55 ? 7.861 57.709 7.701 1.00 6.39 55 LYS D C 1
ATOM 2529 O O . LYS D 1 55 ? 8.893 57.585 8.384 1.00 6.74 55 LYS D O 1
ATOM 2535 N N . GLU D 1 56 ? 6.824 58.460 8.059 1.00 5.72 56 GLU D N 1
ATOM 2536 C CA . GLU D 1 56 ? 6.764 59.214 9.313 1.00 5.91 56 GLU D CA 1
ATOM 2537 C C . GLU D 1 56 ? 6.934 58.322 10.550 1.00 5.01 56 GLU D C 1
ATOM 2538 O O . GLU D 1 56 ? 7.722 58.629 11.436 1.00 4.01 56 GLU D O 1
ATOM 2544 N N . ALA D 1 57 ? 6.170 57.231 10.580 1.00 5.01 57 ALA D N 1
ATOM 2545 C CA . ALA D 1 57 ? 6.173 56.242 11.651 1.00 5.84 57 ALA D CA 1
ATOM 2546 C C . ALA D 1 57 ? 7.520 55.564 11.775 1.00 6.00 57 ALA D C 1
ATOM 2547 O O . ALA D 1 57 ? 7.983 55.307 12.877 1.00 6.17 57 ALA D O 1
ATOM 2549 N N . ARG D 1 58 ? 8.147 55.284 10.639 1.00 6.64 58 ARG D N 1
ATOM 2550 C CA . ARG D 1 58 ? 9.467 54.714 10.631 1.00 7.57 58 ARG D CA 1
ATOM 2551 C C . ARG D 1 58 ? 10.490 55.746 11.087 1.00 7.77 58 ARG D C 1
ATOM 2552 O O . ARG D 1 58 ? 11.419 55.383 11.802 1.00 7.91 58 ARG D O 1
ATOM 2560 N N . ASP D 1 59 ? 10.300 57.017 10.726 1.00 7.44 59 ASP D N 1
ATOM 2561 C CA . ASP D 1 59 ? 11.135 58.103 11.282 1.00 8.31 59 ASP D CA 1
ATOM 2562 C C . ASP D 1 59 ? 11.011 58.335 12.807 1.00 8.01 59 ASP D C 1
ATOM 2563 O O . ASP D 1 59 ? 11.979 58.720 13.446 1.00 7.84 59 ASP D O 1
ATOM 2568 N N . ILE D 1 60 ? 9.820 58.140 13.378 1.00 7.61 60 ILE D N 1
ATOM 2569 C CA . ILE D 1 60 ? 9.619 58.318 14.825 1.00 6.90 60 ILE D CA 1
ATOM 2570 C C . ILE D 1 60 ? 10.214 57.130 15.608 1.00 6.37 60 ILE D C 1
ATOM 2571 O O . ILE D 1 60 ? 10.841 57.328 16.645 1.00 6.11 60 ILE D O 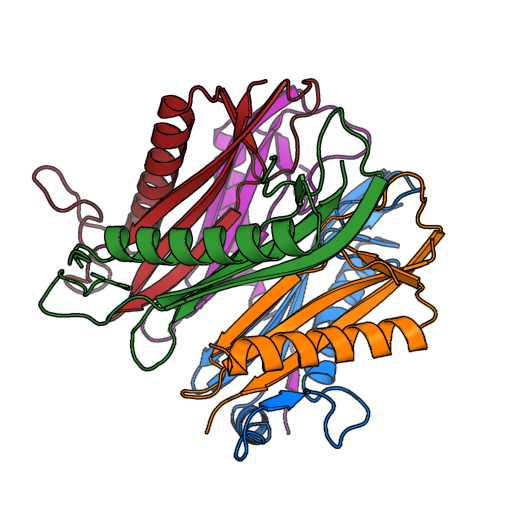1
ATOM 2576 N N . ALA D 1 61 ? 10.024 55.915 15.087 1.00 5.98 61 ALA D N 1
ATOM 2577 C CA . ALA D 1 61 ? 10.547 54.695 15.675 1.00 6.69 61 ALA D CA 1
ATOM 2578 C C . ALA D 1 61 ? 12.080 54.751 15.732 1.00 7.48 61 ALA D C 1
ATOM 2579 O O . ALA D 1 61 ? 12.688 54.452 16.768 1.00 6.59 61 ALA D O 1
ATOM 2581 N N . MET D 1 62 ? 12.664 55.125 14.601 1.00 8.48 62 MET D N 1
ATOM 2582 C CA . MET D 1 62 ? 14.078 55.455 14.472 1.00 11.06 62 MET D CA 1
ATOM 2583 C C . MET D 1 62 ? 14.564 56.452 15.514 1.00 10.42 62 MET D C 1
ATOM 2584 O O . MET D 1 62 ? 15.523 56.191 16.228 1.00 11.02 62 MET D O 1
ATOM 2589 N N . ASP D 1 63 ? 13.911 57.597 15.576 1.00 10.82 63 ASP D N 1
ATOM 2590 C CA . ASP D 1 63 ? 14.327 58.678 16.465 1.00 11.45 63 ASP D CA 1
ATOM 2591 C C . ASP D 1 63 ? 14.220 58.307 17.936 1.00 10.89 63 ASP D C 1
ATOM 2592 O O . ASP D 1 63 ? 15.095 58.678 18.732 1.00 10.25 63 ASP D O 1
ATOM 2597 N N . GLU D 1 64 ? 13.168 57.548 18.275 1.00 10.30 64 GLU D N 1
ATOM 2598 C CA . GLU D 1 64 ? 13.023 56.923 19.598 1.00 10.59 64 GLU D CA 1
ATOM 2599 C C . GLU D 1 64 ? 14.212 56.002 19.945 1.00 9.65 64 GLU D C 1
ATOM 2600 O O . GLU D 1 64 ? 14.708 56.019 21.071 1.00 9.58 64 GLU D O 1
ATOM 2606 N N . MET D 1 65 ? 14.628 55.180 18.980 1.00 9.13 65 MET D N 1
ATOM 2607 C CA . MET D 1 65 ? 15.776 54.298 19.153 1.00 8.62 65 MET D CA 1
ATOM 2608 C C . MET D 1 65 ? 17.063 55.124 19.418 1.00 8.00 65 MET D C 1
ATOM 2609 O O . MET D 1 65 ? 17.763 54.865 20.377 1.00 9.00 65 MET D O 1
ATOM 2614 N N . LYS D 1 66 ? 17.355 56.096 18.556 1.00 7.47 66 LYS D N 1
ATOM 2615 C CA . LYS D 1 66 ? 18.482 57.000 18.706 1.00 7.56 66 LYS D CA 1
ATOM 2616 C C . LYS D 1 66 ? 18.451 57.785 20.024 1.00 7.28 66 LYS D C 1
ATOM 2617 O O . LYS D 1 66 ? 19.494 58.015 20.611 1.00 6.18 66 LYS D O 1
ATOM 2623 N N . GLU D 1 67 ? 17.266 58.179 20.494 1.00 6.77 67 GLU D N 1
ATOM 2624 C CA . GLU D 1 67 ? 17.179 58.952 21.738 1.00 7.48 67 GLU D CA 1
ATOM 2625 C C . GLU D 1 67 ? 17.540 58.071 22.946 1.00 6.21 67 GLU D C 1
ATOM 2626 O O . GLU D 1 67 ? 18.197 58.531 23.872 1.00 6.42 67 GLU D O 1
ATOM 2632 N N . LEU D 1 68 ? 17.115 56.812 22.913 1.00 5.20 68 LEU D N 1
ATOM 2633 C CA . LEU D 1 68 ? 17.438 55.837 23.949 1.00 3.86 68 LEU D CA 1
ATOM 2634 C C . LEU D 1 68 ? 18.933 55.506 23.996 1.00 3.70 68 LEU D C 1
ATOM 2635 O O . LEU D 1 68 ? 19.526 55.430 25.069 1.00 2.69 68 LEU D O 1
ATOM 2643 N N . ALA D 1 69 ? 19.498 55.258 22.815 1.00 3.32 69 ALA D N 1
ATOM 2644 C CA . ALA D 1 69 ? 20.929 55.065 22.613 1.00 2.65 69 ALA D CA 1
ATOM 2645 C C . ALA D 1 69 ? 21.717 56.239 23.173 1.00 3.00 69 ALA D C 1
ATOM 2646 O O . ALA D 1 69 ? 22.644 56.046 23.926 1.00 2.50 69 ALA D O 1
ATOM 2648 N N . LYS D 1 70 ? 21.318 57.452 22.847 1.00 4.06 70 LYS D N 1
ATOM 2649 C CA . LYS D 1 70 ? 22.007 58.632 23.389 1.00 5.57 70 LYS D CA 1
ATOM 2650 C C . LYS D 1 70 ? 21.885 58.783 24.916 1.00 6.07 70 LYS D C 1
ATOM 2651 O O . LYS D 1 70 ? 22.834 59.200 25.580 1.00 5.97 70 LYS D O 1
ATOM 2657 N N . GLN D 1 71 ? 20.717 58.433 25.459 1.00 7.16 71 GLN D N 1
ATOM 2658 C CA . GLN D 1 71 ? 20.488 58.380 26.904 1.00 8.46 71 GLN D CA 1
ATOM 2659 C C . GLN D 1 71 ? 21.448 57.407 27.581 1.00 8.09 71 GLN D C 1
ATOM 2660 O O . GLN D 1 71 ? 21.805 57.593 28.713 1.00 7.97 71 GLN D O 1
ATOM 2666 N N . LYS D 1 72 ? 21.821 56.345 26.871 1.00 8.72 72 LYS D N 1
ATOM 2667 C CA . LYS D 1 72 ? 22.670 55.277 27.393 1.00 7.65 72 LYS D CA 1
ATOM 2668 C C . LYS D 1 72 ? 24.154 55.556 27.192 1.00 7.17 72 LYS D C 1
ATOM 2669 O O . LYS D 1 72 ? 24.992 54.722 27.493 1.00 6.43 72 LYS D O 1
ATOM 2675 N N . GLY D 1 73 ? 24.479 56.754 26.713 1.00 7.70 73 GLY D N 1
ATOM 2676 C CA . GLY D 1 73 ? 25.855 57.141 26.430 1.00 6.27 73 GLY D CA 1
ATOM 2677 C C . GLY D 1 73 ? 26.448 56.490 25.196 1.00 6.51 73 GLY D C 1
ATOM 2678 O O . GLY D 1 73 ? 27.670 56.368 25.100 1.00 7.21 73 GLY D O 1
ATOM 2679 N N . ALA D 1 74 ? 25.609 56.069 24.242 1.00 6.32 74 ALA D N 1
ATOM 2680 C CA . ALA D 1 74 ? 26.128 55.461 23.014 1.00 6.66 74 ALA D CA 1
ATOM 2681 C C . ALA D 1 74 ? 26.492 56.513 21.984 1.00 6.64 74 ALA D C 1
ATOM 2682 O O . ALA D 1 74 ? 25.799 57.514 21.880 1.00 7.58 74 ALA D O 1
ATOM 2684 N N . ASN D 1 75 ? 27.549 56.297 21.205 1.00 6.37 75 ASN D N 1
ATOM 2685 C CA . ASN D 1 75 ? 27.764 57.176 20.045 1.00 6.35 75 ASN D CA 1
ATOM 2686 C C . ASN D 1 75 ? 27.412 56.547 18.666 1.00 6.82 75 ASN D C 1
ATOM 2687 O O . ASN D 1 75 ? 27.401 57.230 17.655 1.00 7.49 75 ASN D O 1
ATOM 2692 N N . ALA D 1 76 ? 27.084 55.252 18.649 1.00 5.53 76 ALA D N 1
ATOM 2693 C CA . ALA D 1 76 ? 26.792 54.551 17.422 1.00 4.49 76 ALA D CA 1
ATOM 2694 C C . ALA D 1 76 ? 25.760 53.467 17.671 1.00 4.00 76 ALA D C 1
ATOM 2695 O O . ALA D 1 76 ? 25.593 53.013 18.794 1.00 5.08 76 ALA D O 1
ATOM 2697 N N . ILE D 1 77 ? 25.036 53.088 16.627 1.00 3.46 77 ILE D N 1
ATOM 2698 C CA . ILE D 1 77 ? 24.145 51.927 16.695 1.00 4.01 77 ILE D CA 1
ATOM 2699 C C . ILE D 1 77 ? 24.356 51.039 15.473 1.00 2.76 77 ILE D C 1
ATOM 2700 O O . ILE D 1 77 ? 24.188 51.478 14.348 1.00 2.69 77 ILE D O 1
ATOM 2705 N N . VAL D 1 78 ? 24.750 49.789 15.732 1.00 2.55 78 VAL D N 1
ATOM 2706 C CA . VAL D 1 78 ? 25.043 48.824 14.684 1.00 2.86 78 VAL D CA 1
ATOM 2707 C C . VAL D 1 78 ? 24.023 47.690 14.682 1.00 2.96 78 VAL D C 1
ATOM 2708 O O . VAL D 1 78 ? 23.296 47.534 15.633 1.00 2.62 78 VAL D O 1
ATOM 2712 N N . GLY D 1 79 ? 23.983 46.932 13.589 1.00 3.75 79 GLY D N 1
ATOM 2713 C CA . GLY D 1 79 ? 23.100 45.784 13.439 1.00 4.12 79 GLY D CA 1
ATOM 2714 C C . GLY D 1 79 ? 21.651 46.145 13.565 1.00 4.34 79 GLY D C 1
ATOM 2715 O O . GLY D 1 79 ? 20.875 45.414 14.186 1.00 5.52 79 GLY D O 1
ATOM 2716 N N . VAL D 1 80 ? 21.298 47.269 12.945 1.00 4.29 80 VAL D N 1
ATOM 2717 C CA . VAL D 1 80 ? 19.959 47.797 12.918 1.00 3.61 80 VAL D CA 1
ATOM 2718 C C . VAL D 1 80 ? 19.090 46.962 11.969 1.00 4.32 80 VAL D C 1
ATOM 2719 O O . VAL D 1 80 ? 19.475 46.674 10.835 1.00 2.56 80 VAL D O 1
ATOM 2723 N N . ASP D 1 81 ? 17.929 46.569 12.472 1.00 4.76 81 ASP D N 1
ATOM 2724 C CA . ASP D 1 81 ? 16.951 45.867 11.672 1.00 7.66 81 ASP D CA 1
ATOM 2725 C C . ASP D 1 81 ? 15.624 46.627 11.766 1.00 7.97 81 ASP D C 1
ATOM 2726 O O . ASP D 1 81 ? 15.311 47.238 12.810 1.00 6.72 81 ASP D O 1
ATOM 2731 N N . VAL D 1 82 ? 14.860 46.641 10.669 1.00 8.98 82 VAL D N 1
ATOM 2732 C CA . VAL D 1 82 ? 13.494 47.173 10.671 1.00 8.85 82 VAL D CA 1
ATOM 2733 C C . VAL D 1 82 ? 12.487 46.034 10.528 1.00 9.71 82 VAL D C 1
ATOM 2734 O O . VAL D 1 82 ? 12.789 45.049 9.893 1.00 9.50 82 VAL D O 1
ATOM 2738 N N . ASP D 1 83 ? 11.296 46.157 11.127 1.00 9.68 83 ASP D N 1
ATOM 2739 C CA . ASP D 1 83 ? 10.273 45.107 11.032 1.00 9.94 83 ASP D CA 1
ATOM 2740 C C . ASP D 1 83 ? 8.913 45.772 10.818 1.00 9.94 83 ASP D C 1
ATOM 2741 O O . ASP D 1 83 ? 8.646 46.833 11.403 1.00 9.86 83 ASP D O 1
ATOM 2746 N N . TYR D 1 84 ? 8.055 45.171 10.000 1.00 9.36 84 TYR D N 1
ATOM 2747 C CA . TYR D 1 84 ? 6.722 45.752 9.736 1.00 9.22 84 TYR D CA 1
ATOM 2748 C C . TYR D 1 84 ? 5.667 44.728 10.082 1.00 9.01 84 TYR D C 1
ATOM 2749 O O . TYR D 1 84 ? 5.809 43.571 9.743 1.00 9.42 84 TYR D O 1
ATOM 2758 N N . GLU D 1 85 ? 4.613 45.132 10.778 1.00 8.84 85 GLU D N 1
ATOM 2759 C CA . GLU D 1 85 ? 3.502 44.201 11.037 1.00 8.39 85 GLU D CA 1
ATOM 2760 C C . GLU D 1 85 ? 2.220 44.962 11.124 1.00 8.33 85 GLU D C 1
ATOM 2761 O O . GLU D 1 85 ? 2.171 46.001 11.778 1.00 7.81 85 GLU D O 1
ATOM 2767 N N . VAL D 1 86 ? 1.199 44.457 10.445 1.00 8.19 86 VAL D N 1
ATOM 2768 C CA . VAL D 1 86 ? -0.142 45.006 10.564 1.00 9.43 86 VAL D CA 1
ATOM 2769 C C . VAL D 1 86 ? -0.780 44.488 11.853 1.00 10.06 86 VAL D C 1
ATOM 2770 O O . VAL D 1 86 ? -0.927 43.282 12.042 1.00 10.51 86 VAL D O 1
ATOM 2774 N N . VAL D 1 87 ? -1.124 45.422 12.734 1.00 11.07 87 VAL D N 1
ATOM 2775 C CA . VAL D 1 87 ? -1.713 45.128 14.035 1.00 11.96 87 VAL D CA 1
ATOM 2776 C C . VAL D 1 87 ? -3.143 45.672 14.099 1.00 12.70 87 VAL D C 1
ATOM 2777 O O . VAL D 1 87 ? -3.641 46.217 13.119 1.00 12.82 87 VAL D O 1
ATOM 2781 N N . ARG D 1 88 ? -3.772 45.532 15.264 1.00 13.64 88 ARG D N 1
ATOM 2782 C CA . ARG D 1 88 ? -5.193 45.835 15.481 1.00 14.55 88 ARG D CA 1
ATOM 2783 C C . ARG D 1 88 ? -5.869 46.749 14.454 1.00 14.67 88 ARG D C 1
ATOM 2784 O O . ARG D 1 88 ? -5.526 47.919 14.332 1.00 15.21 88 ARG D O 1
ATOM 2792 N N . ASP D 1 89 ? -6.835 46.186 13.730 1.00 14.94 89 ASP D N 1
ATOM 2793 C CA . ASP D 1 89 ? -7.698 46.909 12.767 1.00 15.09 89 ASP D CA 1
ATOM 2794 C C . ASP D 1 89 ? -6.984 47.614 11.595 1.00 14.91 89 ASP D C 1
ATOM 2795 O O . ASP D 1 89 ? -7.386 48.709 11.181 1.00 14.54 89 ASP D O 1
ATOM 2800 N N . GLY D 1 90 ? -5.927 46.995 11.068 1.00 14.65 90 GLY D N 1
ATOM 2801 C CA . GLY D 1 90 ? -5.275 47.498 9.868 1.00 14.04 90 GLY D CA 1
ATOM 2802 C C . GLY D 1 90 ? -4.203 48.568 10.024 1.00 13.48 90 GLY D C 1
ATOM 2803 O O . GLY D 1 90 ? -3.607 48.987 9.030 1.00 14.27 90 GLY D O 1
ATOM 2804 N N . MET D 1 91 ? -3.939 49.027 11.242 1.00 12.41 91 MET D N 1
ATOM 2805 C CA . MET D 1 91 ? -2.818 49.956 11.438 1.00 11.66 91 MET D CA 1
ATOM 2806 C C . MET D 1 91 ? -1.495 49.215 11.230 1.00 10.88 91 MET D C 1
ATOM 2807 O O . MET D 1 91 ? -1.353 48.062 11.634 1.00 10.82 91 MET D O 1
ATOM 2812 N N . LEU D 1 92 ? -0.532 49.879 10.599 1.00 9.96 92 LEU D N 1
ATOM 2813 C CA . LEU D 1 92 ? 0.791 49.302 10.436 1.00 9.36 92 LEU D CA 1
ATOM 2814 C C . LEU D 1 92 ? 1.719 49.762 11.555 1.00 9.00 92 LEU D C 1
ATOM 2815 O O . LEU D 1 92 ? 1.791 50.945 11.892 1.00 9.12 92 LEU D O 1
ATOM 2823 N N . MET D 1 93 ? 2.415 48.794 12.124 1.00 8.63 93 MET D N 1
ATOM 2824 C CA . MET D 1 93 ? 3.476 48.983 13.086 1.00 9.04 93 MET D CA 1
ATOM 2825 C C . MET D 1 93 ? 4.841 48.957 12.447 1.00 8.29 93 MET D C 1
ATOM 2826 O O . MET D 1 93 ? 5.167 48.206 11.556 1.00 7.46 93 MET D O 1
ATOM 2831 N N . VAL D 1 94 ? 5.726 49.865 12.851 1.00 8.20 94 VAL D N 1
ATOM 2832 C CA . VAL D 1 94 ? 7.129 49.822 12.456 1.00 7.29 94 VAL D CA 1
ATOM 2833 C C . VAL D 1 94 ? 7.985 49.729 13.725 1.00 7.32 94 VAL D C 1
ATOM 2834 O O . VAL D 1 94 ? 7.915 50.579 14.608 1.00 6.05 94 VAL D O 1
ATOM 2840 N N . ALA D 1 95 ? 8.791 48.672 13.816 1.00 7.84 95 ALA D N 1
ATOM 2841 C CA . ALA D 1 95 ? 9.652 48.459 14.953 1.00 7.29 95 ALA D CA 1
ATOM 2842 C C . ALA D 1 95 ? 11.104 48.418 14.467 1.00 8.79 95 ALA D C 1
ATOM 2843 O O . ALA D 1 95 ? 11.426 47.779 13.466 1.00 7.83 95 ALA D O 1
ATOM 2845 N N . VAL D 1 96 ? 11.981 49.131 15.170 1.00 9.37 96 VAL D N 1
ATOM 2846 C CA . VAL D 1 96 ? 13.389 49.162 14.811 1.00 9.58 96 VAL D CA 1
ATOM 2847 C C . VAL D 1 96 ? 14.219 48.685 16.015 1.00 9.72 96 VAL D C 1
ATOM 2848 O O . VAL D 1 96 ? 13.925 49.032 17.159 1.00 8.96 96 VAL D O 1
ATOM 2854 N N . SER D 1 97 ? 15.230 47.856 15.760 1.00 8.66 97 SER D N 1
ATOM 2855 C CA . SER D 1 97 ? 16.092 47.378 16.820 1.00 7.88 97 SER D CA 1
ATOM 2856 C C . SER D 1 97 ? 17.551 47.549 16.381 1.00 7.79 97 SER D C 1
ATOM 2857 O O . SER D 1 97 ? 17.842 47.559 15.181 1.00 8.42 97 SER D O 1
ATOM 2860 N N . GLY D 1 98 ? 18.462 47.689 17.343 1.00 7.06 98 GLY D N 1
ATOM 2861 C CA . GLY D 1 98 ? 19.891 47.664 17.054 1.00 5.55 98 GLY D CA 1
ATOM 2862 C C . GLY D 1 98 ? 20.712 47.570 18.338 1.00 4.60 98 GLY D C 1
ATOM 2863 O O . GLY D 1 98 ? 20.176 47.628 19.423 1.00 3.20 98 GLY D O 1
ATOM 2864 N N . THR D 1 99 ? 22.025 47.455 18.210 1.00 4.18 99 THR D N 1
ATOM 2865 C CA . THR D 1 99 ? 22.899 47.428 19.386 1.00 4.12 99 THR D CA 1
ATOM 2866 C C . THR D 1 99 ? 23.579 48.806 19.583 1.00 3.38 99 THR D C 1
ATOM 2867 O O . THR D 1 99 ? 24.325 49.244 18.710 1.00 3.44 99 THR D O 1
ATOM 2871 N N . ALA D 1 100 ? 23.361 49.438 20.740 1.00 3.89 100 ALA D N 1
ATOM 2872 C CA . ALA D 1 100 ? 24.018 50.706 21.074 1.00 3.95 100 ALA D CA 1
ATOM 2873 C C . ALA D 1 100 ? 25.459 50.430 21.493 1.00 4.25 100 ALA D C 1
ATOM 2874 O O . ALA D 1 100 ? 25.713 49.509 22.262 1.00 3.09 100 ALA D O 1
ATOM 2876 N N . VAL D 1 101 ? 26.402 51.193 20.938 1.00 3.64 101 VAL D N 1
ATOM 2877 C CA . VAL D 1 101 ? 27.804 50.907 21.177 1.00 4.22 101 VAL D CA 1
ATOM 2878 C C . VAL D 1 101 ? 28.540 52.230 21.424 1.00 3.96 101 VAL D C 1
ATOM 2879 O O . VAL D 1 101 ? 28.081 53.304 21.046 1.00 3.55 101 VAL D O 1
ATOM 2883 N N . ARG D 1 102 ? 29.660 52.132 22.108 1.00 4.37 102 ARG D N 1
ATOM 2884 C CA . ARG D 1 102 ? 30.605 53.201 22.171 1.00 5.38 102 ARG D CA 1
ATOM 2885 C C . ARG D 1 102 ? 31.699 52.826 21.182 1.00 6.02 102 ARG D C 1
ATOM 2886 O O . ARG D 1 102 ? 32.185 51.690 21.206 1.00 5.44 102 ARG D O 1
ATOM 2894 N N . ILE D 1 103 ? 32.025 53.776 20.301 1.00 7.41 103 ILE D N 1
ATOM 2895 C CA . ILE D 1 103 ? 33.184 53.734 19.387 1.00 8.89 103 ILE D CA 1
ATOM 2896 C C . ILE D 1 103 ? 34.125 54.925 19.673 1.00 10.14 103 ILE D C 1
ATOM 2897 O O . ILE D 1 103 ? 33.734 56.021 20.091 1.00 11.41 103 ILE D O 1
ATOM 2903 N N . MET E 1 1 ? 26.909 51.445 -9.283 1.00 19.95 1 MET E N 1
ATOM 2904 C CA . MET E 1 1 ? 26.934 51.561 -7.799 1.00 19.87 1 MET E CA 1
ATOM 2905 C C . MET E 1 1 ? 26.518 50.259 -7.121 1.00 18.43 1 MET E C 1
ATOM 2906 O O . MET E 1 1 ? 25.453 49.716 -7.417 1.00 19.24 1 MET E O 1
ATOM 2911 N N . ILE E 1 2 ? 27.346 49.791 -6.190 1.00 15.98 2 ILE E N 1
ATOM 2912 C CA . ILE E 1 2 ? 27.098 48.540 -5.467 1.00 13.16 2 ILE E CA 1
ATOM 2913 C C . ILE E 1 2 ? 25.932 48.605 -4.475 1.00 11.21 2 ILE E C 1
ATOM 2914 O O . ILE E 1 2 ? 25.852 49.494 -3.605 1.00 9.26 2 ILE E O 1
ATOM 2919 N N . VAL E 1 3 ? 25.023 47.650 -4.618 1.00 8.86 3 VAL E N 1
ATOM 2920 C CA . VAL E 1 3 ? 23.949 47.461 -3.646 1.00 7.66 3 VAL E CA 1
ATOM 2921 C C . VAL E 1 3 ? 24.060 45.995 -3.205 1.00 7.18 3 VAL E C 1
ATOM 2922 O O . VAL E 1 3 ? 24.002 45.091 -4.045 1.00 5.82 3 VAL E O 1
ATOM 2926 N N . THR E 1 4 ? 24.309 45.782 -1.908 1.00 5.92 4 THR E N 1
ATOM 2927 C CA . THR E 1 4 ? 24.530 44.443 -1.368 1.00 7.14 4 THR E CA 1
ATOM 2928 C C . THR E 1 4 ? 23.837 44.153 -0.012 1.00 7.79 4 THR E C 1
ATOM 2929 O O . THR E 1 4 ? 23.718 45.049 0.842 1.00 7.07 4 THR E O 1
ATOM 2933 N N . THR E 1 5 ? 23.386 42.904 0.151 1.00 8.14 5 THR E N 1
ATOM 2934 C CA . THR E 1 5 ? 22.739 42.444 1.391 1.00 9.22 5 THR E CA 1
ATOM 2935 C C . THR E 1 5 ? 23.764 42.048 2.437 1.00 11.00 5 THR E C 1
ATOM 2936 O O . THR E 1 5 ? 23.394 41.504 3.475 1.00 12.59 5 THR E O 1
ATOM 2940 N N . THR E 1 6 ? 25.045 42.262 2.135 1.00 12.08 6 THR E N 1
ATOM 2941 C CA . THR E 1 6 ? 26.166 41.936 3.024 1.00 12.84 6 THR E CA 1
ATOM 2942 C C . THR E 1 6 ? 26.584 43.190 3.793 1.00 14.37 6 THR E C 1
ATOM 2943 O O . THR E 1 6 ? 26.141 44.279 3.455 1.00 13.63 6 THR E O 1
ATOM 2949 N N . SER E 1 7 ? 27.465 43.019 4.792 1.00 15.53 7 SER E N 1
ATOM 2950 C CA . SER E 1 7 ? 27.892 44.088 5.706 1.00 16.65 7 SER E CA 1
ATOM 2951 C C . SER E 1 7 ? 29.005 44.965 5.167 1.00 17.50 7 SER E C 1
ATOM 2952 O O . SER E 1 7 ? 29.325 46.012 5.743 1.00 18.00 7 SER E O 1
ATOM 2955 N N . GLY E 1 8 ? 29.619 44.547 4.075 1.00 17.87 8 GLY E N 1
ATOM 2956 C CA . GLY E 1 8 ? 30.721 45.312 3.544 1.00 17.69 8 GLY E CA 1
ATOM 2957 C C . GLY E 1 8 ? 31.067 44.931 2.131 1.00 17.77 8 GLY E C 1
ATOM 2958 O O . GLY E 1 8 ? 30.644 43.876 1.634 1.00 18.65 8 GLY E O 1
ATOM 2959 N N . ILE E 1 9 ? 31.852 45.794 1.501 1.00 17.33 9 ILE E N 1
ATOM 2960 C CA . ILE E 1 9 ? 32.328 45.598 0.148 1.00 17.13 9 ILE E CA 1
ATOM 2961 C C . ILE E 1 9 ? 33.767 45.077 0.210 1.00 17.08 9 ILE E C 1
ATOM 2962 O O . ILE E 1 9 ? 34.730 45.856 0.317 1.00 17.12 9 ILE E O 1
ATOM 2967 N N . GLN E 1 10 ? 33.884 43.748 0.164 1.00 16.43 10 GLN E N 1
ATOM 2968 C CA . GLN E 1 10 ? 35.157 43.041 0.261 1.00 16.16 10 GLN E CA 1
ATOM 2969 C C . GLN E 1 10 ? 36.143 43.541 -0.783 1.00 16.05 10 GLN E C 1
ATOM 2970 O O . GLN E 1 10 ? 36.011 43.248 -1.977 1.00 16.08 10 GLN E O 1
ATOM 2976 N N . GLY E 1 11 ? 37.137 44.286 -0.313 1.00 15.58 11 GLY E N 1
ATOM 2977 C CA . GLY E 1 11 ? 38.147 44.870 -1.171 1.00 15.06 11 GLY E CA 1
ATOM 2978 C C . GLY E 1 11 ? 38.154 46.373 -0.978 1.00 14.93 11 GLY E C 1
ATOM 2979 O O . GLY E 1 11 ? 39.140 47.026 -1.266 1.00 14.11 11 GLY E O 1
ATOM 2980 N N . LYS E 1 12 ? 37.042 46.922 -0.485 1.00 14.81 12 LYS E N 1
ATOM 2981 C CA . LYS E 1 12 ? 36.909 48.368 -0.368 1.00 14.86 12 LYS E CA 1
ATOM 2982 C C . LYS E 1 12 ? 36.696 48.831 1.069 1.00 14.32 12 LYS E C 1
ATOM 2983 O O . LYS E 1 12 ? 35.887 48.273 1.792 1.00 14.83 12 LYS E O 1
ATOM 2989 N N . GLU E 1 13 ? 37.431 49.859 1.472 1.00 13.97 13 GLU E N 1
ATOM 2990 C CA . GLU E 1 13 ? 37.250 50.484 2.776 1.00 13.48 13 GLU E CA 1
ATOM 2991 C C . GLU E 1 13 ? 36.012 51.386 2.720 1.00 12.75 13 GLU E C 1
ATOM 2992 O O . GLU E 1 13 ? 35.764 52.074 1.724 1.00 12.77 13 GLU E O 1
ATOM 2998 N N . ILE E 1 14 ? 35.195 51.356 3.760 1.00 11.81 14 ILE E N 1
ATOM 2999 C CA . ILE E 1 14 ? 34.123 52.332 3.845 1.00 10.32 14 ILE E CA 1
ATOM 3000 C C . ILE E 1 14 ? 34.691 53.637 4.419 1.00 10.53 14 ILE E C 1
ATOM 3001 O O . ILE E 1 14 ? 35.278 53.654 5.504 1.00 9.26 14 ILE E O 1
ATOM 3006 N N . ILE E 1 15 ? 34.518 54.712 3.661 1.00 10.30 15 ILE E N 1
ATOM 3007 C CA . ILE E 1 15 ? 34.891 56.059 4.076 1.00 10.80 15 ILE E CA 1
ATOM 3008 C C . ILE E 1 15 ? 33.893 56.621 5.117 1.00 10.67 15 ILE E C 1
ATOM 3009 O O . ILE E 1 15 ? 34.301 57.176 6.134 1.00 10.91 15 ILE E O 1
ATOM 3014 N N . GLU E 1 16 ? 32.592 56.504 4.841 1.00 9.97 16 GLU E N 1
ATOM 3015 C CA . GLU E 1 16 ? 31.565 56.999 5.758 1.00 9.39 16 GLU E CA 1
ATOM 3016 C C . GLU E 1 16 ? 30.273 56.189 5.649 1.00 8.35 16 GLU E C 1
ATOM 3017 O O . GLU E 1 16 ? 29.823 55.872 4.556 1.00 6.06 16 GLU E O 1
ATOM 3023 N N . TYR E 1 17 ? 29.719 55.853 6.814 1.00 8.75 17 TYR E N 1
ATOM 3024 C CA . TYR E 1 17 ? 28.372 55.327 6.948 1.00 9.02 17 TYR E CA 1
ATOM 3025 C C . TYR E 1 17 ? 27.474 56.535 6.987 1.00 9.29 17 TYR E C 1
ATOM 3026 O O . TYR E 1 17 ? 27.372 57.200 8.012 1.00 9.73 17 TYR E O 1
ATOM 3035 N N . ILE E 1 18 ? 26.829 56.836 5.873 1.00 8.43 18 ILE E N 1
ATOM 3036 C CA . ILE E 1 18 ? 26.095 58.105 5.757 1.00 7.06 18 ILE E CA 1
ATOM 3037 C C . ILE E 1 18 ? 24.787 58.121 6.532 1.00 8.04 18 ILE E C 1
ATOM 3038 O O . ILE E 1 18 ? 24.554 59.028 7.376 1.00 6.90 18 ILE E O 1
ATOM 3046 N N . ASP E 1 19 ? 23.921 57.150 6.206 1.00 6.95 19 ASP E N 1
ATOM 3047 C CA . ASP E 1 19 ? 22.595 57.022 6.812 1.00 8.32 19 ASP E CA 1
ATOM 3048 C C . ASP E 1 19 ? 21.949 55.721 6.369 1.00 7.80 19 ASP E C 1
ATOM 3049 O O . ASP E 1 19 ? 22.378 55.097 5.393 1.00 7.98 19 ASP E O 1
ATOM 3054 N N . ILE E 1 20 ? 20.901 55.358 7.093 1.00 7.42 20 ILE E N 1
ATOM 3055 C CA . ILE E 1 20 ? 20.016 54.276 6.719 1.00 7.13 20 ILE E CA 1
ATOM 3056 C C . ILE E 1 20 ? 18.955 54.847 5.808 1.00 6.35 20 ILE E C 1
ATOM 3057 O O . ILE E 1 20 ? 18.391 55.906 6.072 1.00 5.20 20 ILE E O 1
ATOM 3062 N N . VAL E 1 21 ? 18.741 54.149 4.699 1.00 5.61 21 VAL E N 1
ATOM 3063 C CA . VAL E 1 21 ? 17.820 54.587 3.659 1.00 4.39 21 VAL E CA 1
ATOM 3064 C C . VAL E 1 21 ? 16.833 53.455 3.406 1.00 4.61 21 VAL E C 1
ATOM 3065 O O . VAL E 1 21 ? 17.166 52.300 3.625 1.00 2.00 21 VAL E O 1
ATOM 3069 N N . ASN E 1 22 ? 15.634 53.812 2.928 1.00 4.94 22 ASN E N 1
ATOM 3070 C CA . ASN E 1 22 ? 14.543 52.888 2.730 1.00 5.25 22 ASN E CA 1
ATOM 3071 C C . ASN E 1 22 ? 13.782 53.212 1.441 1.00 5.88 22 ASN E C 1
ATOM 3072 O O . ASN E 1 22 ? 13.809 54.357 0.951 1.00 6.16 22 ASN E O 1
ATOM 3077 N N . GLY E 1 23 ? 13.087 52.212 0.908 1.00 5.27 23 GLY E N 1
ATOM 3078 C CA . GLY E 1 23 ? 12.160 52.423 -0.187 1.00 5.52 23 GLY E CA 1
ATOM 3079 C C . GLY E 1 23 ? 11.018 51.441 -0.012 1.00 5.75 23 GLY E C 1
ATOM 3080 O O . GLY E 1 23 ? 11.251 50.359 0.542 1.00 4.53 23 GLY E O 1
ATOM 3081 N N . GLU E 1 24 ? 9.822 51.817 -0.476 1.00 5.91 24 GLU E N 1
ATOM 3082 C CA . GLU E 1 24 ? 8.602 50.993 -0.380 1.00 7.57 24 GLU E CA 1
ATOM 3083 C C . GLU E 1 24 ? 7.723 51.081 -1.616 1.00 7.67 24 GLU E C 1
ATOM 3084 O O . GLU E 1 24 ? 7.558 52.151 -2.210 1.00 8.57 24 GLU E O 1
ATOM 3090 N N . ALA E 1 25 ? 7.119 49.957 -1.975 1.00 8.19 25 ALA E N 1
ATOM 3091 C CA . ALA E 1 25 ? 6.129 49.923 -3.030 1.00 8.99 25 ALA E CA 1
ATOM 3092 C C . ALA E 1 25 ? 4.906 49.201 -2.514 1.00 9.79 25 ALA E C 1
ATOM 3093 O O . ALA E 1 25 ? 4.996 48.083 -2.003 1.00 9.65 25 ALA E O 1
ATOM 3095 N N . ILE E 1 26 ? 3.757 49.837 -2.632 1.00 11.17 26 ILE E N 1
ATOM 3096 C CA . ILE E 1 26 ? 2.515 49.118 -2.386 1.00 13.04 26 ILE E CA 1
ATOM 3097 C C . ILE E 1 26 ? 1.938 48.604 -3.693 1.00 14.03 26 ILE E C 1
ATOM 3098 O O . ILE E 1 26 ? 1.524 49.381 -4.550 1.00 14.49 26 ILE E O 1
ATOM 3103 N N . MET E 1 27 ? 1.913 47.282 -3.813 1.00 15.62 27 MET E N 1
ATOM 3104 C CA . MET E 1 27 ? 1.315 46.574 -4.937 1.00 16.88 27 MET E CA 1
ATOM 3105 C C . MET E 1 27 ? -0.193 46.592 -4.792 1.00 16.82 27 MET E C 1
ATOM 3106 O O . MET E 1 27 ? -0.706 47.005 -3.752 1.00 17.06 27 MET E O 1
ATOM 3111 N N . GLY E 1 28 ? -0.894 46.131 -5.827 1.00 17.07 28 GLY E N 1
ATOM 3112 C CA . GLY E 1 28 ? -2.334 46.309 -5.951 1.00 17.08 28 GLY E CA 1
ATOM 3113 C C . GLY E 1 28 ? -3.251 45.427 -5.117 1.00 17.08 28 GLY E C 1
ATOM 3114 O O . GLY E 1 28 ? -3.010 44.228 -4.947 1.00 16.78 28 GLY E O 1
ATOM 3115 N N . ALA E 1 29 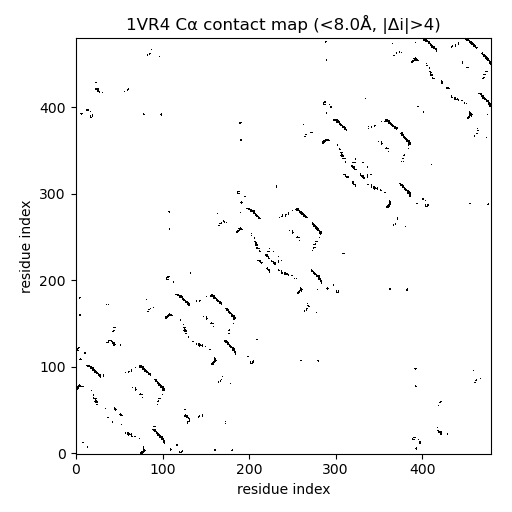? -4.322 46.040 -4.611 1.00 17.23 29 ALA E N 1
ATOM 3116 C CA . ALA E 1 29 ? -5.388 45.345 -3.886 1.00 17.45 29 ALA E CA 1
ATOM 3117 C C . ALA E 1 29 ? -6.117 44.322 -4.766 1.00 17.47 29 ALA E C 1
ATOM 3118 O O . ALA E 1 29 ? -6.061 44.383 -5.998 1.00 17.54 29 ALA E O 1
ATOM 3120 N N . ARG E 1 40 ? -2.749 20.754 -6.656 1.00 18.79 40 ARG E N 1
ATOM 3121 C CA . ARG E 1 40 ? -1.625 20.679 -5.728 1.00 18.44 40 ARG E CA 1
ATOM 3122 C C . ARG E 1 40 ? -0.584 21.704 -6.159 1.00 18.20 40 ARG E C 1
ATOM 3123 O O . ARG E 1 40 ? 0.618 21.409 -6.212 1.00 18.94 40 ARG E O 1
ATOM 3131 N N . ASP E 1 41 ? -1.044 22.923 -6.443 1.00 16.82 41 ASP E N 1
ATOM 3132 C CA . ASP E 1 41 ? -0.280 23.812 -7.292 1.00 15.09 41 ASP E CA 1
ATOM 3133 C C . ASP E 1 41 ? 0.636 24.791 -6.533 1.00 14.07 41 ASP E C 1
ATOM 3134 O O . ASP E 1 41 ? 0.189 25.680 -5.795 1.00 14.24 41 ASP E O 1
ATOM 3139 N N . VAL E 1 42 ? 1.933 24.565 -6.701 1.00 11.69 42 VAL E N 1
ATOM 3140 C CA . VAL E 1 42 ? 2.965 25.467 -6.251 1.00 9.41 42 VAL E CA 1
ATOM 3141 C C . VAL E 1 42 ? 3.530 26.031 -7.543 1.00 7.98 42 VAL E C 1
ATOM 3142 O O . VAL E 1 42 ? 3.809 25.286 -8.477 1.00 7.66 42 VAL E O 1
ATOM 3146 N N . VAL E 1 43 ? 3.651 27.349 -7.612 1.00 5.80 43 VAL E N 1
ATOM 3147 C CA . VAL E 1 43 ? 4.021 28.016 -8.852 1.00 3.85 43 VAL E CA 1
ATOM 3148 C C . VAL E 1 43 ? 5.122 29.016 -8.553 1.00 2.73 43 VAL E C 1
ATOM 3149 O O . VAL E 1 43 ? 5.038 29.740 -7.575 1.00 2.00 43 VAL E O 1
ATOM 3155 N N . GLY E 1 44 ? 6.159 29.023 -9.386 1.00 2.61 44 GLY E N 1
ATOM 3156 C CA . GLY E 1 44 ? 7.232 29.996 -9.275 1.00 2.21 44 GLY E CA 1
ATOM 3157 C C . GLY E 1 44 ? 6.813 31.385 -9.708 1.00 2.00 44 GLY E C 1
ATOM 3158 O O . GLY E 1 44 ? 5.995 31.543 -10.596 1.00 2.00 44 GLY E O 1
ATOM 3159 N N . GLY E 1 45 ? 7.411 32.391 -9.087 1.00 2.00 45 GLY E N 1
ATOM 3160 C CA . GLY E 1 45 ? 7.232 33.774 -9.490 1.00 2.00 45 GLY E CA 1
ATOM 3161 C C . GLY E 1 45 ? 7.532 34.085 -10.957 1.00 2.00 45 GLY E C 1
ATOM 3162 O O . GLY E 1 45 ? 7.093 35.105 -11.459 1.00 2.00 45 GLY E O 1
ATOM 3163 N N . ARG E 1 46 ? 8.288 33.243 -11.642 1.00 2.00 46 ARG E N 1
ATOM 3164 C CA . ARG E 1 46 ? 8.543 33.493 -13.058 1.00 2.00 46 ARG E CA 1
ATOM 3165 C C . ARG E 1 46 ? 7.906 32.451 -13.940 1.00 2.00 46 ARG E C 1
ATOM 3166 O O . ARG E 1 46 ? 8.291 32.298 -15.091 1.00 2.37 46 ARG E O 1
ATOM 3174 N N . ALA E 1 47 ? 6.940 31.709 -13.414 1.00 2.00 47 ALA E N 1
ATOM 3175 C CA . ALA E 1 47 ? 6.292 30.722 -14.251 1.00 2.00 47 ALA E CA 1
ATOM 3176 C C . ALA E 1 47 ? 5.394 31.477 -15.240 1.00 2.00 47 ALA E C 1
ATOM 3177 O O . ALA E 1 47 ? 4.608 32.356 -14.852 1.00 2.00 47 ALA E O 1
ATOM 3179 N N . GLY E 1 48 ? 5.563 31.177 -16.517 1.00 2.00 48 GLY E N 1
ATOM 3180 C CA . GLY E 1 48 ? 4.768 31.807 -17.550 1.00 2.00 48 GLY E CA 1
ATOM 3181 C C . GLY E 1 48 ? 5.036 33.278 -17.827 1.00 2.00 48 GLY E C 1
ATOM 3182 O O . GLY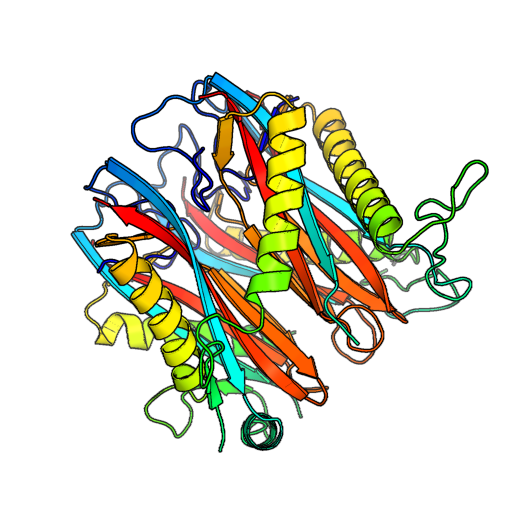 E 1 48 ? 4.245 33.900 -18.519 1.00 2.00 48 GLY E O 1
ATOM 3183 N N . SER E 1 49 ? 6.116 33.838 -17.279 1.00 2.00 49 SER E N 1
ATOM 3184 C CA . SER E 1 49 ? 6.538 35.199 -17.635 1.00 2.00 49 SER E CA 1
ATOM 3185 C C . SER E 1 49 ? 8.057 35.345 -17.595 1.00 2.00 49 SER E C 1
ATOM 3186 O O . SER E 1 49 ? 8.744 34.522 -16.984 1.00 2.00 49 SER E O 1
ATOM 3189 N N . TYR E 1 50 ? 8.567 36.390 -18.238 1.00 2.00 50 TYR E N 1
ATOM 3190 C CA . TYR E 1 50 ? 10.001 36.609 -18.323 1.00 3.20 50 TYR E CA 1
ATOM 3191 C C . TYR E 1 50 ? 10.571 37.136 -17.018 1.00 3.94 50 TYR E C 1
ATOM 3192 O O . TYR E 1 50 ? 11.628 36.684 -16.573 1.00 4.26 50 TYR E O 1
ATOM 3201 N N . GLU E 1 51 ? 9.870 38.076 -16.392 1.00 4.48 51 GLU E N 1
ATOM 3202 C CA . GLU E 1 51 ? 10.262 38.528 -15.066 1.00 4.95 51 GLU E CA 1
ATOM 3203 C C . GLU E 1 51 ? 9.262 38.103 -14.016 1.00 4.86 51 GLU E C 1
ATOM 3204 O O . GLU E 1 51 ? 8.102 37.800 -14.314 1.00 3.84 51 GLU E O 1
ATOM 3210 N N . SER E 1 52 ? 9.725 38.085 -12.774 1.00 4.77 52 SER E N 1
ATOM 3211 C CA . SER E 1 52 ? 8.859 37.771 -11.662 1.00 5.08 52 SER E CA 1
ATOM 3212 C C . SER E 1 52 ? 7.738 38.810 -11.554 1.00 4.24 52 SER E C 1
ATOM 3213 O O . SER E 1 52 ? 7.917 39.998 -11.879 1.00 2.45 52 SER E O 1
ATOM 3216 N N . LYS E 1 53 ? 6.579 38.333 -11.123 1.00 3.89 53 LYS E N 1
ATOM 3217 C CA . LYS E 1 53 ? 5.408 39.182 -10.903 1.00 5.06 53 LYS E CA 1
ATOM 3218 C C . LYS E 1 53 ? 5.710 40.342 -9.956 1.00 5.03 53 LYS E C 1
ATOM 3219 O O . LYS E 1 53 ? 5.186 41.431 -10.141 1.00 5.00 53 LYS E O 1
ATOM 3225 N N . LEU E 1 54 ? 6.555 40.097 -8.952 1.00 6.02 54 LEU E N 1
ATOM 3226 C CA . LEU E 1 54 ? 6.915 41.127 -7.969 1.00 6.57 54 LEU E CA 1
ATOM 3227 C C . LEU E 1 54 ? 8.093 42.027 -8.388 1.00 7.11 54 LEU E C 1
ATOM 3228 O O . LEU E 1 54 ? 8.469 42.927 -7.634 1.00 5.88 54 LEU E O 1
ATOM 3233 N N . LYS E 1 55 ? 8.657 41.816 -9.581 1.00 8.03 55 LYS E N 1
ATOM 3234 C CA . LYS E 1 55 ? 9.797 42.645 -10.026 1.00 9.21 55 LYS E CA 1
ATOM 3235 C C . LYS E 1 55 ? 9.513 44.156 -10.112 1.00 9.29 55 LYS E C 1
ATOM 3236 O O . LYS E 1 55 ? 10.338 44.959 -9.679 1.00 10.26 55 LYS E O 1
ATOM 3242 N N . GLU E 1 56 ? 8.353 44.530 -10.646 1.00 9.73 56 GLU E N 1
ATOM 3243 C CA . GLU E 1 56 ? 7.908 45.922 -10.700 1.00 9.91 56 GLU E CA 1
ATOM 3244 C C . GLU E 1 56 ? 7.860 46.581 -9.312 1.00 9.51 56 GLU E C 1
ATOM 3245 O O . GLU E 1 56 ? 8.459 47.634 -9.119 1.00 8.99 56 GLU E O 1
ATOM 3251 N N . ALA E 1 57 ? 7.154 45.958 -8.363 1.00 8.71 57 ALA E N 1
ATOM 3252 C CA . ALA E 1 57 ? 7.131 46.409 -6.956 1.00 8.83 57 ALA E CA 1
ATOM 3253 C C . ALA E 1 57 ? 8.544 46.528 -6.355 1.00 8.72 57 ALA E C 1
ATOM 3254 O O . ALA E 1 57 ? 8.926 47.549 -5.773 1.00 7.84 57 ALA E O 1
ATOM 3256 N N . ARG E 1 58 ? 9.322 45.466 -6.509 1.00 9.69 58 ARG E N 1
ATOM 3257 C CA . ARG E 1 58 ? 10.653 45.380 -5.926 1.00 10.67 58 ARG E CA 1
ATOM 3258 C C . ARG E 1 58 ? 11.567 46.440 -6.504 1.00 11.01 58 ARG E C 1
ATOM 3259 O O . ARG E 1 58 ? 12.334 47.070 -5.788 1.00 11.44 58 ARG E O 1
ATOM 3267 N N . ASP E 1 59 ? 11.469 46.656 -7.807 1.00 11.26 59 ASP E N 1
ATOM 3268 C CA . ASP E 1 59 ? 12.301 47.674 -8.436 1.00 12.22 59 ASP E CA 1
ATOM 3269 C C . ASP E 1 59 ? 11.897 49.105 -8.064 1.00 10.96 59 ASP E C 1
ATOM 3270 O O . ASP E 1 59 ? 12.765 49.939 -7.861 1.00 10.53 59 ASP E O 1
ATOM 3275 N N . ILE E 1 60 ? 10.590 49.368 -7.972 1.00 9.54 60 ILE E N 1
ATOM 3276 C CA . ILE E 1 60 ? 10.095 50.650 -7.471 1.00 8.45 60 ILE E CA 1
ATOM 3277 C C . ILE E 1 60 ? 10.646 50.927 -6.067 1.00 7.88 60 ILE E C 1
ATOM 3278 O O . ILE E 1 60 ? 11.102 52.037 -5.778 1.00 5.88 60 ILE E O 1
ATOM 3283 N N . ALA E 1 61 ? 10.614 49.904 -5.208 1.00 7.57 61 ALA E N 1
ATOM 3284 C CA . ALA E 1 61 ? 11.113 50.052 -3.857 1.00 8.15 61 ALA E CA 1
ATOM 3285 C C . ALA E 1 61 ? 12.625 50.326 -3.846 1.00 8.37 61 ALA E C 1
ATOM 3286 O O . ALA E 1 61 ? 13.087 51.213 -3.129 1.00 8.15 61 ALA E O 1
ATOM 3288 N N . MET E 1 62 ? 13.380 49.575 -4.642 1.00 9.60 62 MET E N 1
ATOM 3289 C CA . MET E 1 62 ? 14.838 49.748 -4.699 1.00 11.01 62 MET E CA 1
ATOM 3290 C C . MET E 1 62 ? 15.243 51.060 -5.379 1.00 10.57 62 MET E C 1
ATOM 3291 O O . MET E 1 62 ? 16.227 51.661 -4.979 1.00 10.85 62 MET E O 1
ATOM 3296 N N . ASP E 1 63 ? 14.465 51.522 -6.367 1.00 10.04 63 ASP E N 1
ATOM 3297 C CA . ASP E 1 63 ? 14.734 52.817 -6.996 1.00 10.06 63 ASP E CA 1
ATOM 3298 C C . ASP E 1 63 ? 14.605 53.986 -6.016 1.00 9.17 63 ASP E C 1
ATOM 3299 O O . ASP E 1 63 ? 15.438 54.874 -5.993 1.00 8.71 63 ASP E O 1
ATOM 3304 N N . GLU E 1 64 ? 13.546 53.976 -5.221 1.00 8.48 64 GLU E N 1
ATOM 3305 C CA . GLU E 1 64 ? 13.336 54.972 -4.194 1.00 8.00 64 GLU E CA 1
ATOM 3306 C C . GLU E 1 64 ? 14.541 54.987 -3.239 1.00 7.73 64 GLU E C 1
ATOM 3307 O O . GLU E 1 64 ? 15.106 56.043 -2.984 1.00 7.49 64 GLU E O 1
ATOM 3313 N N . MET E 1 65 ? 14.922 53.813 -2.720 1.00 6.70 65 MET E N 1
ATOM 3314 C CA . MET E 1 65 ? 16.036 53.689 -1.764 1.00 7.13 65 MET E CA 1
ATOM 3315 C C . MET E 1 65 ? 17.367 54.225 -2.367 1.00 7.84 65 MET E C 1
ATOM 3316 O O . MET E 1 65 ? 18.101 54.993 -1.707 1.00 7.84 65 MET E O 1
ATOM 3321 N N . LYS E 1 66 ? 17.654 53.803 -3.602 1.00 7.55 66 LYS E N 1
ATOM 3322 C CA . LYS E 1 66 ? 18.786 54.290 -4.382 1.00 8.03 66 LYS E CA 1
ATOM 3323 C C . LYS E 1 66 ? 18.763 55.794 -4.609 1.00 8.75 66 LYS E C 1
ATOM 3324 O O . LYS E 1 66 ? 19.817 56.450 -4.506 1.00 8.74 66 LYS E O 1
ATOM 3330 N N . GLU E 1 67 ? 17.582 56.349 -4.936 1.00 8.82 67 GLU E N 1
ATOM 3331 C CA . GLU E 1 67 ? 17.479 57.789 -5.179 1.00 9.42 67 GLU E CA 1
ATOM 3332 C C . GLU E 1 67 ? 17.764 58.610 -3.943 1.00 8.42 67 GLU E C 1
ATOM 3333 O O . GLU E 1 67 ? 18.391 59.658 -4.020 1.00 7.43 67 GLU E O 1
ATOM 3339 N N . LEU E 1 68 ? 17.278 58.131 -2.814 1.00 7.68 68 LEU E N 1
ATOM 3340 C CA . LEU E 1 68 ? 17.538 58.774 -1.552 1.00 8.18 68 LEU E CA 1
ATOM 3341 C C . LEU E 1 68 ? 19.021 58.714 -1.187 1.00 7.09 68 LEU E C 1
ATOM 3342 O O . LEU E 1 68 ? 19.597 59.726 -0.784 1.00 7.73 68 LEU E O 1
ATOM 3347 N N . ALA E 1 69 ? 19.625 57.544 -1.338 1.00 6.31 69 ALA E N 1
ATOM 3348 C CA . ALA E 1 69 ? 21.049 57.346 -1.109 1.00 5.90 69 ALA E CA 1
ATOM 3349 C C . ALA E 1 69 ? 21.909 58.260 -1.953 1.00 6.56 69 ALA E C 1
ATOM 3350 O O . ALA E 1 69 ? 22.840 58.870 -1.429 1.00 6.15 69 ALA E O 1
ATOM 3352 N N . LYS E 1 70 ? 21.560 58.375 -3.237 1.00 6.80 70 LYS E N 1
ATOM 3353 C CA . LYS E 1 70 ? 22.238 59.278 -4.147 1.00 8.07 70 LYS E CA 1
ATOM 3354 C C . LYS E 1 70 ? 22.061 60.731 -3.674 1.00 8.92 70 LYS E C 1
ATOM 3355 O O . LYS E 1 70 ? 23.009 61.514 -3.712 1.00 8.59 70 LYS E O 1
ATOM 3365 N N . GLN E 1 71 ? 20.860 61.056 -3.185 1.00 10.01 71 GLN E N 1
ATOM 3366 C CA . GLN E 1 71 ? 20.553 62.381 -2.639 1.00 10.48 71 GLN E CA 1
ATOM 3367 C C . GLN E 1 71 ? 21.510 62.690 -1.491 1.00 9.72 71 GLN E C 1
ATOM 3368 O O . GLN E 1 71 ? 21.922 63.834 -1.290 1.00 10.15 71 GLN E O 1
ATOM 3374 N N . LYS E 1 72 ? 21.866 61.664 -0.734 1.00 8.51 72 LYS E N 1
ATOM 3375 C CA . LYS E 1 72 ? 22.686 61.859 0.460 1.00 7.88 72 LYS E CA 1
ATOM 3376 C C . LYS E 1 72 ? 24.206 61.795 0.211 1.00 7.01 72 LYS E C 1
ATOM 3377 O O . LYS E 1 72 ? 24.986 61.810 1.160 1.00 7.49 72 LYS E O 1
ATOM 3383 N N . GLY E 1 73 ? 24.602 61.706 -1.056 1.00 7.00 73 GLY E N 1
ATOM 3384 C CA . GLY E 1 73 ? 25.992 61.598 -1.486 1.00 6.35 73 GLY E CA 1
ATOM 3385 C C . GLY E 1 73 ? 26.632 60.218 -1.357 1.00 6.22 73 GLY E C 1
ATOM 3386 O O . GLY E 1 73 ? 27.844 60.127 -1.235 1.00 6.28 73 GLY E O 1
ATOM 3387 N N . ALA E 1 74 ? 25.824 59.159 -1.373 1.00 5.83 74 ALA E N 1
ATOM 3388 C CA . ALA E 1 74 ? 26.301 57.769 -1.310 1.00 5.71 74 ALA E CA 1
ATOM 3389 C C . ALA E 1 74 ? 26.721 57.206 -2.654 1.00 5.22 74 ALA E C 1
ATOM 3390 O O . ALA E 1 74 ? 26.127 57.506 -3.698 1.00 5.34 74 ALA E O 1
ATOM 3392 N N . ASN E 1 75 ? 27.738 56.364 -2.652 1.00 5.66 75 ASN E N 1
ATOM 3393 C CA . ASN E 1 75 ? 28.034 55.644 -3.877 1.00 5.95 75 ASN E CA 1
ATOM 3394 C C . ASN E 1 75 ? 27.815 54.155 -3.727 1.00 6.07 75 ASN E C 1
ATOM 3395 O O . ASN E 1 75 ? 28.061 53.392 -4.663 1.00 6.83 75 ASN E O 1
ATOM 3400 N N . ALA E 1 76 ? 27.269 53.751 -2.572 1.00 5.43 76 ALA E N 1
ATOM 3401 C CA . ALA E 1 76 ? 27.086 52.337 -2.260 1.00 4.59 76 ALA E CA 1
ATOM 3402 C C . ALA E 1 76 ? 26.023 52.120 -1.174 1.00 4.00 76 ALA E C 1
ATOM 3403 O O . ALA E 1 76 ? 25.703 53.036 -0.384 1.00 4.86 76 ALA E O 1
ATOM 3405 N N . ILE E 1 77 ? 25.444 50.935 -1.160 1.00 3.90 77 ILE E N 1
ATOM 3406 C CA . ILE E 1 77 ? 24.430 50.607 -0.158 1.00 4.66 77 ILE E CA 1
ATOM 3407 C C . ILE E 1 77 ? 24.663 49.198 0.304 1.00 4.38 77 ILE E C 1
ATOM 3408 O O . ILE E 1 77 ? 24.630 48.278 -0.491 1.00 4.46 77 ILE E O 1
ATOM 3413 N N . VAL E 1 78 ? 24.924 49.056 1.602 1.00 4.42 78 VAL E N 1
ATOM 3414 C CA . VAL E 1 78 ? 25.283 47.769 2.207 1.00 4.51 78 VAL E CA 1
ATOM 3415 C C . VAL E 1 78 ? 24.186 47.325 3.182 1.00 4.90 78 VAL E C 1
ATOM 3416 O O . VAL E 1 78 ? 23.260 48.084 3.507 1.00 3.82 78 VAL E O 1
ATOM 3420 N N . GLY E 1 79 ? 24.272 46.081 3.612 1.00 4.90 79 GLY E N 1
ATOM 3421 C CA . GLY E 1 79 ? 23.363 45.571 4.606 1.00 6.05 79 GLY E CA 1
ATOM 3422 C C . GLY E 1 79 ? 21.904 45.732 4.241 1.00 6.92 79 GLY E C 1
ATOM 3423 O O . GLY E 1 79 ? 21.099 45.930 5.148 1.00 5.75 79 GLY E O 1
ATOM 3424 N N . VAL E 1 80 ? 21.558 45.607 2.944 1.00 7.13 80 VAL E N 1
ATOM 3425 C CA . VAL E 1 80 ? 20.161 45.741 2.553 1.00 8.19 80 VAL E CA 1
ATOM 3426 C C . VAL E 1 80 ? 19.308 44.502 2.901 1.00 7.62 80 VAL E C 1
ATOM 3427 O O . VAL E 1 80 ? 19.772 43.371 2.825 1.00 5.94 80 VAL E O 1
ATOM 3431 N N . ASP E 1 81 ? 18.075 44.773 3.317 1.00 7.91 81 ASP E N 1
ATOM 3432 C CA . ASP E 1 81 ? 17.091 43.748 3.638 1.00 9.32 81 ASP E CA 1
ATOM 3433 C C . ASP E 1 81 ? 15.797 44.050 2.872 1.00 9.84 81 ASP E C 1
ATOM 3434 O O . ASP E 1 81 ? 15.471 45.199 2.623 1.00 8.66 81 ASP E O 1
ATOM 3439 N N . VAL E 1 82 ? 15.071 42.993 2.511 1.00 10.39 82 VAL E N 1
ATOM 3440 C CA . VAL E 1 82 ? 13.760 43.127 1.880 1.00 10.91 82 VAL E CA 1
ATOM 3441 C C . VAL E 1 82 ? 12.704 42.540 2.785 1.00 10.91 82 VAL E C 1
ATOM 3442 O O . VAL E 1 82 ? 12.843 41.417 3.257 1.00 11.87 82 VAL E O 1
ATOM 3446 N N . ASP E 1 83 ? 11.677 43.326 3.085 1.00 11.68 83 ASP E N 1
ATOM 3447 C CA . ASP E 1 83 ? 10.527 42.869 3.892 1.00 11.15 83 ASP E CA 1
ATOM 3448 C C . ASP E 1 83 ? 9.273 42.822 2.988 1.00 10.93 83 ASP E C 1
ATOM 3449 O O . ASP E 1 83 ? 9.174 43.604 2.044 1.00 10.28 83 ASP E O 1
ATOM 3454 N N . TYR E 1 84 ? 8.350 41.899 3.277 1.00 10.35 84 TYR E N 1
ATOM 3455 C CA . TYR E 1 84 ? 7.080 41.758 2.558 1.00 11.17 84 TYR E CA 1
ATOM 3456 C C . TYR E 1 84 ? 5.969 41.717 3.592 1.00 11.23 84 TYR E C 1
ATOM 3457 O O . TYR E 1 84 ? 6.034 40.934 4.536 1.00 12.70 84 TYR E O 1
ATOM 3466 N N . GLU E 1 85 ? 4.962 42.561 3.433 1.00 10.71 85 GLU E N 1
ATOM 3467 C CA . GLU E 1 85 ? 3.811 42.536 4.316 1.00 10.65 85 GLU E CA 1
ATOM 3468 C C . GLU E 1 85 ? 2.566 42.748 3.501 1.00 10.25 85 GLU E C 1
ATOM 3469 O O . GLU E 1 85 ? 2.551 43.583 2.592 1.00 9.48 85 GLU E O 1
ATOM 3475 N N . VAL E 1 86 ? 1.537 41.961 3.800 1.00 10.52 86 VAL E N 1
ATOM 3476 C CA . VAL E 1 86 ? 0.203 42.244 3.298 1.00 11.08 86 VAL E CA 1
ATOM 3477 C C . VAL E 1 86 ? -0.364 43.332 4.197 1.00 12.20 86 VAL E C 1
ATOM 3478 O O . VAL E 1 86 ? -0.444 43.175 5.420 1.00 12.45 86 VAL E O 1
ATOM 3482 N N . VAL E 1 87 ? -0.746 44.441 3.573 1.00 13.09 87 VAL E N 1
ATOM 3483 C CA . VAL E 1 87 ? -0.875 45.718 4.267 1.00 13.78 87 VAL E CA 1
ATOM 3484 C C . VAL E 1 87 ? -2.332 46.232 4.360 1.00 14.62 87 VAL E C 1
ATOM 3485 O O . VAL E 1 87 ? -2.982 46.045 5.396 1.00 14.84 87 VAL E O 1
ATOM 3489 N N . ARG E 1 88 ? -2.851 46.856 3.302 1.00 15.24 88 ARG E N 1
ATOM 3490 C CA . ARG E 1 88 ? -4.233 47.353 3.318 1.00 15.73 88 ARG E CA 1
ATOM 3491 C C . ARG E 1 88 ? -5.153 46.228 2.874 1.00 15.98 88 ARG E C 1
ATOM 3492 O O . ARG E 1 88 ? -4.767 45.053 2.944 1.00 16.70 88 ARG E O 1
ATOM 3500 N N . ASP E 1 89 ? -6.356 46.566 2.420 1.00 15.67 89 ASP E N 1
ATOM 3501 C CA . ASP E 1 89 ? -7.279 45.565 1.902 1.00 15.43 89 ASP E CA 1
ATOM 3502 C C . ASP E 1 89 ? -6.636 44.654 0.853 1.00 15.16 89 ASP E C 1
ATOM 3503 O O . ASP E 1 89 ? -6.895 44.784 -0.348 1.00 15.62 89 ASP E O 1
ATOM 3508 N N . GLY E 1 90 ? -5.782 43.743 1.324 1.00 14.65 90 GLY E N 1
ATOM 3509 C CA . GLY E 1 90 ? -5.099 42.776 0.473 1.00 13.51 90 GLY E CA 1
ATOM 3510 C C . GLY E 1 90 ? -3.751 43.208 -0.088 1.00 12.79 90 GLY E C 1
ATOM 3511 O O . GLY E 1 90 ? -2.967 42.360 -0.520 1.00 12.65 90 GLY E O 1
ATOM 3512 N N . MET E 1 91 ? -3.483 44.516 -0.072 1.00 11.89 91 MET E N 1
ATOM 3513 C CA . MET E 1 91 ? -2.306 45.109 -0.720 1.00 11.35 91 MET E CA 1
ATOM 3514 C C . MET E 1 91 ? -0.954 44.525 -0.245 1.00 9.86 91 MET E C 1
ATOM 3515 O O . MET E 1 91 ? -0.732 44.354 0.943 1.00 9.28 91 MET E O 1
ATOM 3520 N N . LEU E 1 92 ? -0.071 44.210 -1.186 1.00 8.98 92 LEU E N 1
ATOM 3521 C CA . LEU E 1 92 ? 1.289 43.783 -0.866 1.00 8.35 92 LEU E CA 1
ATOM 3522 C C . LEU E 1 92 ? 2.237 44.958 -0.809 1.00 7.44 92 LEU E C 1
ATOM 3523 O O . LEU E 1 92 ? 2.374 45.703 -1.765 1.00 7.42 92 LEU E O 1
ATOM 3528 N N . MET E 1 93 ? 2.898 45.126 0.319 1.00 6.37 93 MET E N 1
ATOM 3529 C CA . MET E 1 93 ? 3.981 46.070 0.376 1.00 5.21 93 MET E CA 1
ATOM 3530 C C . MET E 1 93 ? 5.296 45.320 0.309 1.00 4.80 93 MET E C 1
ATOM 3531 O O . MET E 1 93 ? 5.474 44.303 0.985 1.00 3.54 93 MET E O 1
ATOM 3536 N N . VAL E 1 94 ? 6.207 45.829 -0.516 1.00 4.55 94 VAL E N 1
ATOM 3537 C CA . VAL E 1 94 ? 7.611 45.396 -0.490 1.00 5.84 94 VAL E CA 1
ATOM 3538 C C . VAL E 1 94 ? 8.387 46.594 0.012 1.00 6.31 94 VAL E C 1
ATOM 3539 O O . VAL E 1 94 ? 8.244 47.689 -0.509 1.00 6.32 94 VAL E O 1
ATOM 3543 N N . ALA E 1 95 ? 9.159 46.380 1.071 1.00 6.73 95 ALA E N 1
ATOM 3544 C CA . ALA E 1 95 ? 9.910 47.432 1.730 1.00 6.37 95 ALA E CA 1
ATOM 3545 C C . ALA E 1 95 ? 11.383 46.996 1.768 1.00 6.77 95 ALA E C 1
ATOM 3546 O O . ALA E 1 95 ? 11.704 45.849 2.111 1.00 6.94 95 ALA E O 1
ATOM 3548 N N . VAL E 1 96 ? 12.258 47.916 1.406 1.00 6.11 96 VAL E N 1
ATOM 3549 C CA . VAL E 1 96 ? 13.669 47.628 1.231 1.00 6.14 96 VAL E CA 1
ATOM 3550 C C . VAL E 1 96 ? 14.419 48.600 2.146 1.00 7.16 96 VAL E C 1
ATOM 3551 O O . VAL E 1 96 ? 14.044 49.747 2.225 1.00 6.96 96 VAL E O 1
ATOM 3557 N N . SER E 1 97 ? 15.432 48.123 2.878 1.00 6.68 97 SER E N 1
ATOM 3558 C CA . SER E 1 97 ? 16.213 48.983 3.755 1.00 6.62 97 SER E CA 1
ATOM 3559 C C . SER E 1 97 ? 17.699 48.662 3.588 1.00 6.39 97 SER E C 1
ATOM 3560 O O . SER E 1 97 ? 18.079 47.551 3.157 1.00 5.79 97 SER E O 1
ATOM 3563 N N . GLY E 1 98 ? 18.546 49.637 3.904 1.00 6.03 98 GLY E N 1
ATOM 3564 C CA . GLY E 1 98 ? 19.984 49.452 3.719 1.00 4.85 98 GLY E CA 1
ATOM 3565 C C . GLY E 1 98 ? 20.754 50.615 4.279 1.00 4.33 98 GLY E C 1
ATOM 3566 O O . GLY E 1 98 ? 20.167 51.607 4.633 1.00 3.93 98 GLY E O 1
ATOM 3567 N N . THR E 1 99 ? 22.064 50.487 4.376 1.00 3.58 99 THR E N 1
ATOM 3568 C CA . THR E 1 99 ? 22.851 51.576 4.916 1.00 3.19 99 THR E CA 1
ATOM 3569 C C . THR E 1 99 ? 23.607 52.250 3.797 1.00 2.44 99 THR E C 1
ATOM 3570 O O . THR E 1 99 ? 24.472 51.644 3.174 1.00 2.66 99 THR E O 1
ATOM 3574 N N . ALA E 1 100 ? 23.291 53.514 3.539 1.00 2.62 100 ALA E N 1
ATOM 3575 C CA . ALA E 1 100 ? 24.043 54.278 2.523 1.00 2.70 100 ALA E CA 1
ATOM 3576 C C . ALA E 1 100 ? 25.451 54.606 2.983 1.00 2.60 100 ALA E C 1
ATOM 3577 O O . ALA E 1 100 ? 25.637 55.121 4.081 1.00 2.51 100 ALA E O 1
ATOM 3579 N N . VAL E 1 101 ? 26.429 54.353 2.112 1.00 2.48 101 VAL E N 1
ATOM 3580 C CA . VAL E 1 101 ? 27.849 54.555 2.420 1.00 2.28 101 VAL E CA 1
ATOM 3581 C C . VAL E 1 101 ? 28.612 55.250 1.289 1.00 2.82 101 VAL E C 1
ATOM 3582 O O . VAL E 1 101 ? 28.209 55.218 0.108 1.00 3.25 101 VAL E O 1
ATOM 3586 N N . ARG E 1 102 ? 29.673 55.935 1.677 1.00 3.49 102 ARG E N 1
ATOM 3587 C CA . ARG E 1 102 ? 30.685 56.420 0.747 1.00 4.63 102 ARG E CA 1
ATOM 3588 C C . ARG E 1 102 ? 31.858 55.441 0.769 1.00 5.47 102 ARG E C 1
ATOM 3589 O O . ARG E 1 102 ? 32.334 55.090 1.858 1.00 5.41 102 ARG E O 1
ATOM 3597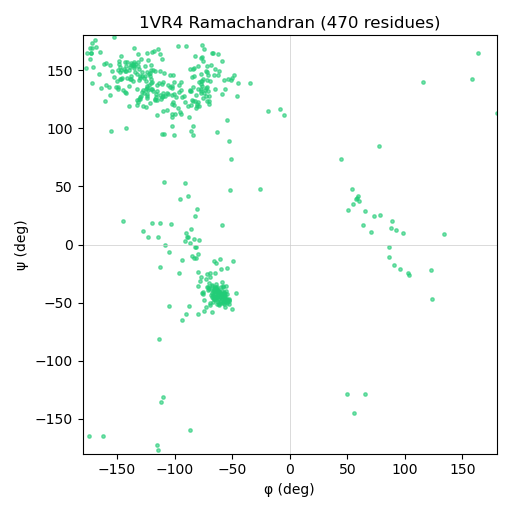 N N . ILE E 1 103 ? 32.260 54.961 -0.415 1.00 7.36 103 ILE E N 1
ATOM 3598 C CA . ILE E 1 103 ? 33.462 54.113 -0.620 1.00 9.30 103 ILE E CA 1
ATOM 3599 C C . ILE E 1 103 ? 34.411 54.713 -1.685 1.00 10.77 103 ILE E C 1
ATOM 3600 O O . ILE E 1 103 ? 33.999 55.532 -2.522 1.00 12.26 103 ILE E O 1
#

Secondary structure (DSSP, 8-state):
-EE-SSSSBTTB---EEEEEEEEEEEE-HHHHHTT-GGGSSEEETTTTSSS-TTHHHHHHHHHHHHHHHHHTT-SEEEEEEEEEEEEGGGEEEEEEEEEEEE-/-EE-SSS--TT----EEEEEEEEEEEE---HHHHHHHHHHHHHHHHHHHHTT-SEEEEEEEEEEESSSS-EEEEEEEEEEE-/-EE-SSSS-TT----EEEEEEEEEEEPPPEEETTEE-------B-HHHHHHHHHHHHHHHHHHHHHHTT-SEEEEEEEEEEE-TTS-EEEEEEEEEEE-/-EE-SSS--TT----EEEEEEEEEEEPPPEEETTEE--SS-STT---B-HHHHHHHHHHHHHHHHHHHHHHTT-SEEEEEEEEEEEEGGGEEEEEEEEEEEE-/-EE-SSSS-TT---SEEEEEEEEEEE-----EEETTTTSSS-TTHHHHHHHHHHHHHHHHHTT-SEEEEEEEEEEE-SSSPEEEEEEEEEEE-

B-factor: mean 10.72, std 6.49, range [2.0, 57.78]

CATH classification: 3.30.110.70

Nearest PDB structures (foldseek):
  1vr4-assembly1_C  TM=1.010E+00  e=1.569E-19  Bacillus cereus ATCC 14579
  1vr4-assembly1_B  TM=9.849E-01  e=7.894E-13  Bacillus cereus ATCC 14579
  2gtc-assembly1_E  TM=8.525E-01  e=6.211E-14  Bacillus cereus ATCC 14579
  1vr4-assembly1_E  TM=8.565E-01  e=7.013E-13  Bacillus cereus ATCC 14579
  1y2i-assembly1_C  TM=8.225E-01  e=2.310E-09  Shigella flexneri 2a str. 2457T

Foldseek 3Di:
DAEELAADDVPDDFPWFQDKFKFKFKADQVLVVVVVPPCDPDDFLPVPHPDGSCVVRVVRGVVRRVVVLVVSVAPYWYNKDWDWDQDDPGMIMIMIITIGTHD/DAEELAADDDPDDFDDFQDKFKFKFKDFCVVVVVVGVVRGVVRRVVVLVVSVAPYWYNKDWDWDCPDPRMIMIMIITTGTHD/DEEEQAQDDPPDDFPWFQFKFKFKQKFAAADDDQWGDASVGDIDGPVVSVVNGQVRGVVNRVVVLVVSVFDYWYNKDWDWDADDPGIIMIMIITTGTHD/DAEELAADDPPDDFPDFQFKFKFKFWWAPDPDDQWGWFRDPDPPTDIDGPVVRVVNRQVRRVVRRVVVLVVRVAPYWYNKDWDWDQDDPGIIMIMIMTTGTHD/DEEELADDDVPDDFPDQQFKFKFKFKADLVDDDDQCVPHDDGPCPVGVVRGVVRRVVVLVVRVAPYWYNKDWDWDLDPNRIIMIMIMTTGTHD

InterPro domains:
  IPR002765 Uncharacterised protein family UPF0145, YbjQ-like [MF_00338] (1-103)
  IPR002765 Uncharacterised protein family UPF0145, YbjQ-like [PF01906] (1-103)
  IPR002765 Uncharacterised protein family UPF0145, YbjQ-like [PTHR34068] (1-103)
  IPR035439 UPF0145 domain superfamily [SSF117782] (1-103)

Radius of gyration: 21.09 Å; Cα contacts (8 Å, |Δi|>4): 1318; chains: 5; bounding box: 50×58×58 Å

Sequence (480 aa):
MIVTTTSGIQGKEIIEYIDIVNGEAIMGANIVRDLFASVRDVVGGRAGSYESKLKEARDIAMDEMKELAKQKGANAIVGVDVDYEVVRDGMLMVAVSGTAVRIMIVTTTSGIQGKEIIEYIDIVNGEAIMGAESKLKEARDIAMDEMKELAKQKGANAIVGVDVDYEVVRDGMLMVAVSGTAVRIMIVTTTSGIQGKEIIEYIDIVNGEAIMGANIVRDLFASVGGRAGSYESKLKEARDIAMDEMKELAKQKGANAIVGVDVDYEVVRDGMLMVAVSGTAVRIMIVTTTSGIQGKEIIEYIDIVNGEAIMGANIVRDLFASVRDVVGGRAGSYESKLKEARDIAMDEMKELAKQKGANAIVGVDVDYEVVRDGMLMVAVSGTAVRIMIVTTTSGIQGKEIIEYIDIVNGEAIMGARDVVGGRAGSYESKLKEARDIAMDEMKELAKQKGANAIVGVDVDYEVVRDGMLMVAVSGTAVRI

Solvent-accessible surface area: 20599 Å² total; per-residue (Å²): 92,51,10,0,22,2,50,16,5,66,86,111,127,6,98,83,24,43,59,18,1,19,1,1,0,29,4,18,29,113,18,2,127,102,7,55,54,0,109,200,78,19,40,8,0,36,52,92,42,192,77,8,64,0,58,110,1,14,61,50,0,18,81,19,0,40,80,55,0,116,141,88,44,9,72,0,0,0,10,6,38,2,28,19,21,36,15,180,140,26,67,1,12,0,4,2,8,0,0,0,0,103,46,81,44,16,0,19,4,40,20,13,75,81,100,120,7,110,83,21,41,55,14,3,18,0,0,0,0,29,16,102,94,78,102,10,103,74,1,4,54,55,0,17,86,22,0,53,86,37,0,126,126,86,42,7,65,0,0,0,9,7,37,4,29,13,15,28,2,71,122,60,0,14,2,0,3,0,6,0,0,0,0,99,61,93,34,14,0,21,0,39,26,12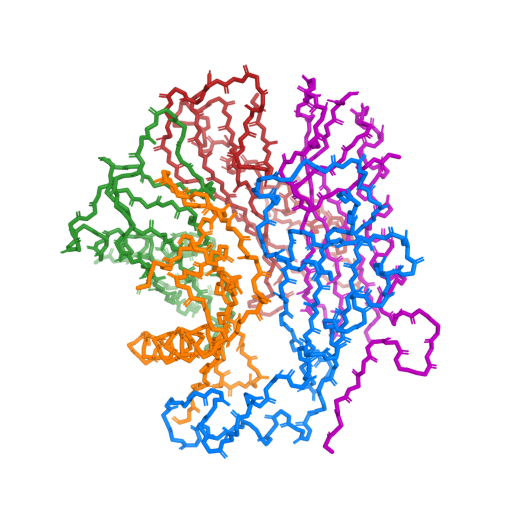,58,71,104,134,8,123,96,24,53,55,15,0,20,0,5,4,32,2,14,52,37,98,81,203,117,71,14,28,37,62,127,64,201,55,13,56,13,53,59,16,3,119,47,0,11,74,68,0,16,86,61,0,56,119,51,0,121,132,81,45,8,39,0,0,0,8,7,39,3,21,19,16,34,30,167,135,26,47,2,0,2,1,0,4,0,0,0,0,99,48,82,46,10,0,22,1,38,18,9,72,78,118,100,8,119,95,19,49,45,17,0,17,0,7,1,15,5,12,59,78,94,84,219,71,77,15,28,13,24,132,137,125,158,56,35,190,56,16,46,3,65,51,13,2,108,30,0,15,62,47,0,18,82,68,0,60,116,54,0,132,135,84,41,7,42,0,0,0,9,7,43,2,26,11,22,34,4,90,133,42,53,2,0,1,3,1,8,0,0,0,0,111,55,100,43,14,0,20,2,35,16,5,69,84,117,150,14,125,104,16,49,44,17,0,20,0,9,8,50,65,55,98,221,112,30,71,8,2,45,47,91,49,197,84,16,120,11,84,137,4,15,59,89,0,19,72,62,0,60,91,65,0,103,144,80,38,8,46,0,0,0,11,6,43,2,22,15,18,40,7,64,136,35,35,12,0,0,2,2,6,0,0,0,0,103,50